Protein AF-A0A258C125-F1 (afdb_monomer)

Nearest PDB structures (foldseek):
  3zge-assembly1_A  TM=6.132E-01  e=1.680E-04  Flaveria trinervia
  6u2t-assembly1_D  TM=5.609E-01  e=2.858E-04  Zea mays
  6u2t-assembly1_B  TM=5.717E-01  e=9.878E-04  Zea mays
  4bxh-assembly1_B  TM=5.288E-01  e=7.245E-04  Flaveria trinervia
  4m9a-assembly1_D  TM=4.205E-01  e=7.940E+00  Burkholderia thailandensis E264

Foldseek 3Di:
DPLPQQQLALVSLVVQLVVQVVCCVVPVVGDSVVVSVVSVVVCVVVVVDDPVSNVVSVLNVQLVVLLVLLVVVCVVQQNLDVCRNCVVVLVVLLVQCVVDDVSSQVVFQDADAADEDEFDPDPPFAPQLVVLSPVCSNDNDDVSSVSNSVRSVVRPDDCVVPDALVVSLVVVLVVLVVVLVVLLVSLLSNLVSCCVRPVPCSLVHQGQGHAYEYCRLFAPVVDPRNDPLSSLLSFLLQLLVVLVVLLVLLVVLCVVPVVLCLCVVVNVLSNLLSVLSNVLSVLSVDPVLPVVSVVVSQCSLPDDDSNDDDWLVVVLVSLVVSLVVCVPPSVSSSSSSSSNSSCVRAPSGSHHYDHHADPQLVVQVLCVVVVHDNPDSDQDPVSVVVVVVCVVPPDDDDDGSVNLSPDPRPSVSD

Solvent-accessible surface area (backbone atoms only — not comparable to full-atom values): 22925 Å² total; per-residue (Å²): 128,86,80,73,79,76,60,64,40,66,66,52,50,51,52,51,36,50,57,39,48,60,41,30,81,80,38,77,84,55,48,26,66,58,55,47,53,54,50,52,51,53,31,40,77,71,65,78,40,56,72,69,45,50,52,50,27,50,52,53,51,50,53,50,52,49,51,50,50,14,50,52,53,13,58,76,50,52,54,56,32,67,74,59,60,45,44,64,56,51,53,51,50,49,63,38,46,76,65,35,68,68,55,34,46,58,60,38,48,42,77,84,53,63,50,74,48,67,66,78,94,70,84,84,63,42,72,62,39,51,51,25,33,54,46,27,21,58,52,66,52,71,68,27,52,53,42,37,56,55,22,54,72,51,55,81,50,79,60,85,80,61,87,40,72,67,54,47,38,54,55,49,53,56,52,36,51,54,50,52,52,50,52,50,53,51,42,47,51,52,51,53,48,31,42,74,78,33,73,91,53,42,86,74,65,67,52,39,53,65,38,50,29,34,30,59,70,36,50,50,55,94,45,83,86,70,46,66,51,53,35,50,18,49,52,28,42,32,21,18,52,32,29,47,50,52,28,52,52,52,48,52,48,38,73,77,38,73,82,56,60,76,48,51,65,57,40,56,46,26,48,40,24,18,53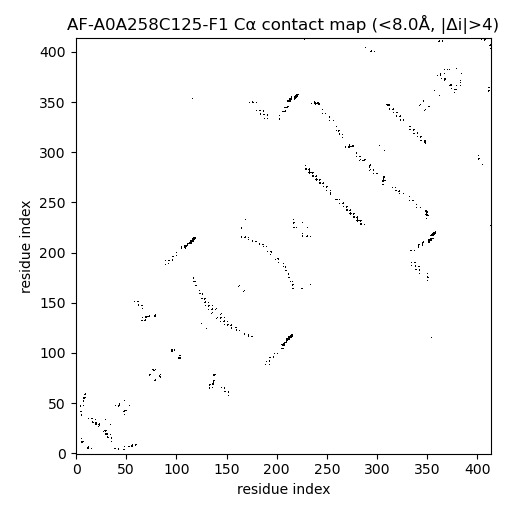,46,30,40,54,46,16,54,47,42,68,48,70,60,85,42,66,69,50,36,52,53,37,54,51,61,68,68,47,84,55,87,31,64,76,91,59,51,63,62,58,45,52,52,44,54,53,45,46,69,71,34,72,93,37,64,70,59,37,50,56,44,52,40,50,43,37,47,44,74,51,38,48,64,24,63,40,43,83,47,76,39,72,48,68,65,46,52,48,52,50,51,32,60,76,68,71,46,78,84,85,57,94,56,82,48,73,65,54,52,52,52,50,51,57,45,66,75,60,70,73,89,74,96,78,55,73,67,55,52,69,66,46,82,48,68,66,74,49,101

pLDDT: mean 90.49, std 9.58, range [39.28, 98.81]

Radius of gyration: 29.05 Å; Cα contacts (8 Å, |Δi|>4): 442; chains: 1; bounding box: 66×51×88 Å

Secondary structure (DSSP, 8-state):
-------SSHHHHHHHHHHHHHGGGT-TT--HHHHHHHHHHHHHHHTSS-HHHHHHHHHHHHHHHHHHHHHHHHHHTTTT-HHHHHHHHHHHHHHHHTT-HHHHHHHHHS---EEEE---S---S-HHHHHHHHHHHHS-SHHHHHHHHHHHHHHTSSGGG---HHHHHHHHHHHHHHHHHHHHHHHHHHHHHHHHH-TTTGGG----PPEEEE-TTTB-TT-SS--HHHHHHHHHHHHHHHHHHHHHHHHHHHHH-TT-GGGHHHHHHHHHHHHHHHHHHHHHHS-TTSHHHHHHHHHHHH--STT----THHHHHHHHHHHHH-TT-HHHHHHHHHHHHHHHHHTTSSSEE--B--HHHHHHHHHHHTT--TT-SS--HHHHHHHHHHHHSPPP----HHHHHH---HHHH-

Mean predicted aligned error: 7.2 Å

Sequence (414 aa):
MKTTRIEPTLAAAGDYLRQQAARIAEDPMTNSVFAFAQTLFQDIERGDTQLDEIASLIDEAHLLLVSQRAGRLREQHGGARPDKAWAHVKTTLETLAEKGFETFRTSLEQARGGVVFTANPTFSLSPELRAAIAGAAVSPGKPARQALEKALQADARGWNRAITLASEHGEVQVALLNAAAAQQQFASLVFEVAQAHFPDDWRQLRPALPTIASWVGYDLDGRTDIHWSHSIAFRLTEKAEQLRRYHARVQAILEHHPAAKGLVPLLERLDLAAGETALQAAMFTGDLQNPEHLVAAANRLTAEGPGRLVDAAEIVSALDSALAEAEGEESLARDLLILRSQVESQQLGTGRIHLRVNAAQIATVISRELNLDADERSLGRMALAELSRRAAAPKPVDVNFADLFLEQSTARRR

Structure (mmCIF, N/CA/C/O backbone):
data_AF-A0A258C125-F1
#
_entry.id   AF-A0A258C125-F1
#
loop_
_atom_site.group_PDB
_atom_site.id
_atom_site.type_symbol
_atom_site.label_atom_id
_atom_site.label_alt_id
_atom_site.label_comp_id
_atom_site.label_asym_id
_atom_site.label_entity_id
_atom_site.label_seq_id
_atom_site.pdbx_PDB_ins_code
_atom_site.Cartn_x
_atom_site.Cartn_y
_atom_site.Cartn_z
_atom_site.occupancy
_atom_site.B_iso_or_equiv
_atom_site.auth_seq_id
_atom_site.auth_comp_id
_atom_site.auth_asym_id
_atom_site.auth_atom_id
_atom_site.pdbx_PDB_model_num
ATOM 1 N N . MET A 1 1 ? 4.945 -19.678 -60.966 1.00 39.75 1 MET A N 1
ATOM 2 C CA . MET A 1 1 ? 3.850 -19.147 -60.125 1.00 39.75 1 MET A CA 1
ATOM 3 C C . MET A 1 1 ? 4.116 -17.672 -59.919 1.00 39.75 1 MET A C 1
ATOM 5 O O . MET A 1 1 ? 5.211 -17.351 -59.480 1.00 39.75 1 MET A O 1
ATOM 9 N N . LYS A 1 2 ? 3.184 -16.783 -60.281 1.00 39.28 2 LYS A N 1
ATOM 10 C CA . LYS A 1 2 ? 3.246 -15.396 -59.807 1.00 39.28 2 LYS A CA 1
ATOM 11 C C . LYS A 1 2 ? 3.087 -15.464 -58.290 1.00 39.28 2 LYS A C 1
ATOM 13 O O . LYS A 1 2 ? 2.040 -15.902 -57.826 1.00 39.28 2 LYS A O 1
ATOM 18 N N . THR A 1 3 ? 4.138 -15.156 -57.543 1.00 52.94 3 THR A N 1
ATOM 19 C CA . THR A 1 3 ? 4.041 -14.927 -56.101 1.00 52.94 3 THR A CA 1
ATOM 20 C C . THR A 1 3 ? 3.126 -13.727 -55.929 1.00 52.94 3 THR A C 1
ATOM 22 O O . THR A 1 3 ? 3.461 -12.624 -56.351 1.00 52.94 3 THR A O 1
ATOM 25 N N . THR A 1 4 ? 1.911 -13.973 -55.451 1.00 66.38 4 THR A N 1
ATOM 26 C CA . THR A 1 4 ? 0.957 -12.917 -55.136 1.00 66.38 4 THR A CA 1
ATOM 27 C C . THR A 1 4 ? 1.534 -12.144 -53.960 1.00 66.38 4 THR A C 1
ATOM 29 O O . THR A 1 4 ? 1.717 -12.737 -52.898 1.00 66.38 4 THR A O 1
ATOM 32 N N . ARG A 1 5 ? 1.853 -10.862 -54.175 1.00 80.25 5 ARG A N 1
ATOM 33 C CA . ARG A 1 5 ? 2.221 -9.911 -53.119 1.00 80.25 5 ARG A CA 1
ATOM 34 C C . ARG A 1 5 ? 1.278 -10.097 -51.936 1.00 80.25 5 ARG A C 1
ATOM 36 O O . ARG A 1 5 ? 0.058 -10.090 -52.136 1.00 80.25 5 ARG A O 1
ATOM 43 N N . ILE A 1 6 ? 1.819 -10.261 -50.734 1.00 78.06 6 ILE A N 1
ATOM 44 C CA . ILE A 1 6 ? 0.973 -10.261 -49.542 1.00 78.06 6 ILE A CA 1
ATOM 45 C C . ILE A 1 6 ? 0.732 -8.808 -49.161 1.00 78.06 6 ILE A C 1
ATOM 47 O O . ILE A 1 6 ? 1.678 -8.079 -48.872 1.00 78.06 6 ILE A O 1
ATOM 51 N N . GLU A 1 7 ? -0.529 -8.376 -49.159 1.00 83.00 7 GLU A N 1
ATOM 52 C CA . GLU A 1 7 ? -0.858 -7.081 -48.572 1.00 83.00 7 GLU A CA 1
ATOM 53 C C . GLU A 1 7 ? -0.445 -7.098 -47.091 1.00 83.00 7 GLU A C 1
ATOM 55 O O . GLU A 1 7 ? -0.858 -8.002 -46.360 1.00 83.00 7 GLU A O 1
ATOM 60 N N . PRO A 1 8 ? 0.367 -6.138 -46.624 1.00 81.38 8 PRO A N 1
ATOM 61 C CA . PRO A 1 8 ? 0.872 -6.096 -45.254 1.00 81.38 8 PRO A CA 1
ATOM 62 C C . PRO A 1 8 ? -0.209 -5.579 -44.292 1.00 81.38 8 PRO A C 1
ATOM 64 O O . PRO A 1 8 ? -0.033 -4.597 -43.583 1.00 81.38 8 PRO A O 1
ATOM 67 N N . THR A 1 9 ? -1.360 -6.249 -44.282 1.00 86.88 9 THR A N 1
ATOM 68 C CA . THR A 1 9 ? -2.474 -6.015 -43.360 1.00 86.88 9 THR A CA 1
ATOM 69 C C . THR A 1 9 ? -2.656 -7.231 -42.466 1.00 86.88 9 THR A C 1
ATOM 71 O O . THR A 1 9 ? -2.342 -8.366 -42.845 1.00 86.88 9 THR A O 1
ATOM 74 N N . LEU A 1 10 ? -3.195 -7.020 -41.265 1.00 88.06 10 LEU A N 1
ATOM 75 C CA . LEU A 1 10 ? -3.378 -8.116 -40.316 1.00 88.06 10 LEU A CA 1
ATOM 76 C C . LEU A 1 10 ? -4.302 -9.225 -40.857 1.00 88.06 10 LEU A C 1
ATOM 78 O O . LEU A 1 10 ? -4.088 -10.409 -40.588 1.00 88.06 10 LEU A O 1
ATOM 82 N N . ALA A 1 11 ? -5.321 -8.847 -41.633 1.00 88.69 11 ALA A N 1
ATOM 83 C CA . ALA A 1 11 ? -6.255 -9.788 -42.245 1.00 88.69 11 ALA A CA 1
ATOM 84 C C . ALA A 1 11 ? -5.554 -10.691 -43.273 1.00 88.69 11 ALA A C 1
ATOM 86 O O . ALA A 1 11 ? -5.613 -11.915 -43.144 1.00 88.69 11 ALA A O 1
ATOM 87 N N . ALA A 1 12 ? -4.826 -10.097 -44.224 1.00 89.25 12 ALA A N 1
ATOM 88 C CA . ALA A 1 12 ? -4.109 -10.834 -45.263 1.00 89.25 12 ALA A CA 1
ATOM 89 C C . ALA A 1 12 ? -2.984 -11.708 -44.683 1.00 89.25 12 ALA A C 1
ATOM 91 O O . ALA A 1 12 ? -2.842 -12.870 -45.069 1.00 89.25 12 ALA A O 1
ATOM 92 N N . ALA A 1 13 ? -2.241 -11.198 -43.693 1.00 89.75 13 ALA A N 1
ATOM 93 C CA . ALA A 1 13 ? -1.253 -11.984 -42.959 1.00 89.75 13 ALA A CA 1
ATOM 94 C C . ALA A 1 13 ? -1.902 -13.192 -42.259 1.00 89.75 13 ALA A C 1
ATOM 96 O O . ALA A 1 13 ? -1.406 -14.315 -42.352 1.00 89.75 13 ALA A O 1
ATOM 97 N N . GLY A 1 14 ? -3.045 -12.988 -41.596 1.00 90.56 14 GLY A N 1
ATOM 98 C CA . GLY A 1 14 ? -3.794 -14.055 -40.934 1.00 90.56 14 GLY A CA 1
ATOM 99 C C . GLY A 1 14 ? -4.305 -15.131 -41.896 1.00 90.56 14 GLY A C 1
ATOM 100 O O . GLY A 1 14 ? -4.201 -16.321 -41.592 1.00 90.56 14 GLY A O 1
ATOM 101 N N . ASP A 1 15 ? -4.827 -14.734 -43.056 1.00 92.56 15 ASP A N 1
ATOM 102 C CA . ASP A 1 15 ? -5.290 -15.665 -44.090 1.00 92.56 15 ASP A CA 1
ATOM 103 C C . ASP A 1 15 ? -4.138 -16.470 -44.688 1.00 92.56 15 ASP A C 1
ATOM 105 O O . ASP A 1 15 ? -4.235 -17.696 -44.786 1.00 92.56 15 ASP A O 1
ATOM 109 N N . TYR A 1 16 ? -3.016 -15.815 -44.991 1.00 92.00 16 TYR A N 1
ATOM 110 C CA . TYR A 1 16 ? -1.819 -16.489 -45.484 1.00 92.00 16 TYR A CA 1
ATOM 111 C C . TYR A 1 16 ? -1.281 -17.505 -44.468 1.00 92.00 16 TYR A C 1
ATOM 113 O O . TYR A 1 16 ? -1.019 -18.660 -44.813 1.00 92.00 16 TYR A O 1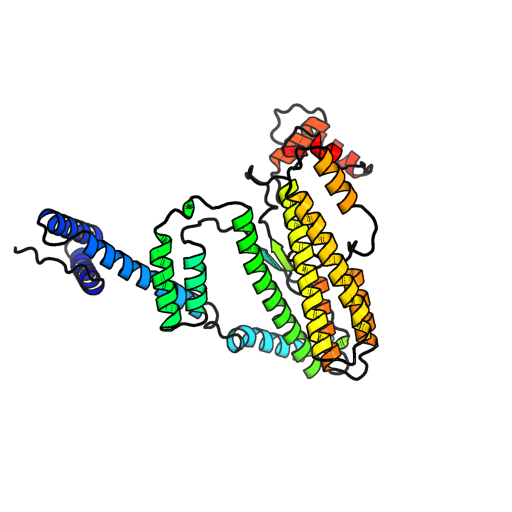
ATOM 121 N N . LEU A 1 17 ? -1.166 -17.111 -43.194 1.00 93.00 17 LEU A N 1
ATOM 122 C CA . LEU A 1 17 ? -0.710 -18.000 -42.124 1.00 93.00 17 LEU A CA 1
ATOM 123 C C . LEU A 1 17 ? -1.623 -19.222 -41.976 1.00 93.00 17 LEU A C 1
ATOM 125 O O . LEU A 1 17 ? -1.118 -20.337 -41.843 1.00 93.00 17 LEU A O 1
ATOM 129 N N . ARG A 1 18 ? -2.951 -19.042 -42.039 1.00 94.56 18 ARG A N 1
ATOM 130 C CA . ARG A 1 18 ? -3.924 -20.150 -42.010 1.00 94.56 18 ARG A CA 1
ATOM 131 C C . ARG A 1 18 ? -3.793 -21.062 -43.226 1.00 94.56 18 ARG A C 1
ATOM 133 O O . ARG A 1 18 ? -3.810 -22.280 -43.067 1.00 94.56 18 ARG A O 1
ATOM 140 N N . GLN A 1 19 ? -3.622 -20.493 -44.418 1.00 93.19 19 GLN A N 1
ATOM 141 C CA . GLN A 1 19 ? -3.440 -21.260 -45.647 1.00 93.19 19 GLN A CA 1
ATOM 142 C C . GLN A 1 19 ? -2.172 -22.120 -45.590 1.00 93.19 19 GLN A C 1
ATOM 144 O O . GLN A 1 19 ? -2.226 -23.307 -45.903 1.00 93.19 19 GLN A O 1
ATOM 149 N N . GLN A 1 20 ? -1.040 -21.559 -45.152 1.00 92.88 20 GLN A N 1
ATOM 150 C CA . GLN A 1 20 ? 0.195 -22.333 -44.999 1.00 92.88 20 GLN A CA 1
ATOM 151 C C . GLN A 1 20 ? 0.094 -23.345 -43.852 1.00 92.88 20 GLN A C 1
ATOM 153 O O . GLN A 1 20 ? 0.596 -24.455 -43.980 1.00 92.88 20 GLN A O 1
ATOM 158 N N . ALA A 1 21 ? -0.594 -23.016 -42.755 1.00 92.50 21 ALA A N 1
ATOM 159 C CA . ALA A 1 21 ? -0.809 -23.960 -41.660 1.00 92.50 21 ALA A CA 1
ATOM 160 C C . ALA A 1 21 ? -1.650 -25.174 -42.092 1.00 92.50 21 ALA A C 1
ATOM 162 O O . ALA A 1 21 ? -1.368 -26.288 -41.661 1.00 92.50 21 ALA A O 1
ATOM 163 N N . ALA A 1 22 ? -2.631 -25.000 -42.985 1.00 93.69 22 ALA A N 1
ATOM 164 C CA . ALA A 1 22 ? -3.408 -26.117 -43.528 1.00 93.69 22 ALA A CA 1
ATOM 165 C C . ALA A 1 22 ? -2.532 -27.126 -44.297 1.00 93.69 22 ALA A C 1
ATOM 167 O O . ALA A 1 22 ? -2.809 -28.324 -44.276 1.00 93.69 22 ALA A O 1
ATOM 168 N N . ARG A 1 23 ? -1.431 -26.664 -44.905 1.00 92.00 23 ARG A N 1
ATOM 169 C CA . ARG A 1 23 ? -0.473 -27.521 -45.620 1.00 92.00 23 ARG A CA 1
ATOM 170 C C . ARG A 1 23 ? 0.368 -28.401 -44.700 1.00 92.00 23 ARG A C 1
ATOM 172 O O . ARG A 1 23 ? 0.960 -29.346 -45.198 1.00 92.00 23 ARG A O 1
ATOM 179 N N . ILE A 1 24 ? 0.370 -28.172 -43.381 1.00 90.94 24 ILE A N 1
ATOM 180 C CA . ILE A 1 24 ? 1.021 -29.073 -42.408 1.00 90.94 24 ILE A CA 1
ATOM 181 C C . ILE A 1 24 ? 0.450 -30.498 -42.510 1.00 90.94 24 ILE A C 1
ATOM 183 O O . ILE A 1 24 ? 1.162 -31.470 -42.271 1.00 90.94 24 ILE A O 1
ATOM 187 N N . ALA A 1 25 ? -0.822 -30.633 -42.904 1.00 90.38 25 ALA A N 1
ATOM 188 C CA . ALA A 1 25 ? -1.454 -31.931 -43.132 1.00 90.38 25 ALA A CA 1
ATOM 189 C C . ALA A 1 25 ? -0.870 -32.694 -44.339 1.00 90.38 25 ALA A C 1
ATOM 191 O O . ALA A 1 25 ? -0.941 -33.920 -44.372 1.00 90.38 25 ALA A O 1
ATOM 192 N N . GLU A 1 26 ? -0.304 -31.983 -45.316 1.00 92.62 26 GLU A N 1
ATOM 193 C CA . GLU A 1 26 ? 0.310 -32.549 -46.525 1.00 92.62 26 GLU A CA 1
ATOM 194 C C . GLU A 1 26 ? 1.836 -32.659 -46.380 1.00 92.62 26 GLU A C 1
ATOM 196 O O . GLU A 1 26 ? 2.432 -33.658 -46.778 1.00 92.62 26 GLU A O 1
ATOM 201 N N . ASP A 1 27 ? 2.460 -31.646 -45.778 1.00 90.88 27 ASP A N 1
ATOM 202 C CA . ASP A 1 27 ? 3.887 -31.563 -45.483 1.00 90.88 27 ASP A CA 1
ATOM 203 C C . ASP A 1 27 ? 4.095 -31.145 -44.014 1.00 90.88 27 ASP A C 1
ATOM 205 O O . ASP A 1 27 ? 4.059 -29.946 -43.701 1.00 90.88 27 ASP A O 1
ATOM 209 N N . PRO A 1 28 ? 4.359 -32.111 -43.109 1.00 90.50 28 PRO A N 1
ATOM 210 C CA . PRO A 1 28 ? 4.574 -31.853 -41.685 1.00 90.50 28 PRO A CA 1
ATOM 211 C C . PRO A 1 28 ? 5.753 -30.926 -41.367 1.00 90.50 28 PRO A C 1
ATOM 213 O O . PRO A 1 28 ? 5.834 -30.426 -40.246 1.00 90.50 28 PRO A O 1
ATOM 216 N N . MET A 1 29 ? 6.676 -30.701 -42.311 1.00 90.88 29 MET A N 1
ATOM 217 C CA . MET A 1 29 ? 7.797 -29.770 -42.136 1.00 90.88 29 MET A CA 1
ATOM 218 C C . MET A 1 29 ? 7.408 -28.318 -42.447 1.00 90.88 29 MET A C 1
ATOM 220 O O . MET A 1 29 ? 8.222 -27.408 -42.267 1.00 90.88 29 MET A O 1
ATOM 224 N N . THR A 1 30 ? 6.170 -28.072 -42.889 1.00 90.00 30 THR A N 1
ATOM 225 C CA . THR A 1 30 ? 5.680 -26.722 -43.168 1.00 90.00 30 THR A CA 1
ATOM 226 C C . THR A 1 30 ? 5.684 -25.872 -41.900 1.00 90.00 30 THR A C 1
ATOM 228 O O . THR A 1 30 ? 5.004 -26.164 -40.919 1.00 90.00 30 THR A O 1
ATOM 231 N N . ASN A 1 31 ? 6.394 -24.747 -41.953 1.00 93.38 31 ASN A N 1
ATOM 232 C CA . ASN A 1 31 ? 6.323 -23.702 -40.942 1.00 93.38 31 ASN A CA 1
ATOM 233 C C . ASN A 1 31 ? 5.660 -22.464 -41.558 1.00 93.38 31 ASN A C 1
ATOM 235 O O . ASN A 1 31 ? 6.267 -21.760 -42.365 1.00 93.38 31 ASN A O 1
ATOM 239 N N . SER A 1 32 ? 4.406 -22.204 -41.181 1.00 92.19 32 SER A N 1
ATOM 240 C CA . SER A 1 32 ? 3.609 -21.101 -41.735 1.00 92.19 32 SER A CA 1
ATOM 241 C C . SER A 1 32 ? 4.222 -19.727 -41.466 1.00 92.19 32 SER A C 1
ATOM 243 O O . SER A 1 32 ? 4.180 -18.861 -42.337 1.00 92.19 32 SER A O 1
ATOM 245 N N . VAL A 1 33 ? 4.850 -19.540 -40.302 1.00 92.12 33 VAL A N 1
ATOM 246 C CA . VAL A 1 33 ? 5.536 -18.293 -39.936 1.00 92.12 33 VAL A CA 1
ATOM 247 C C . VAL A 1 33 ? 6.783 -18.096 -40.792 1.00 92.12 33 VAL A C 1
ATOM 249 O O . VAL A 1 33 ? 7.002 -17.005 -41.311 1.00 92.12 33 VAL A O 1
ATOM 252 N N . PHE A 1 34 ? 7.573 -19.154 -40.995 1.00 92.00 34 PHE A N 1
ATOM 253 C CA . PHE A 1 34 ? 8.750 -19.096 -41.862 1.00 92.00 34 PHE A CA 1
ATOM 254 C C . PHE A 1 34 ? 8.365 -18.825 -43.321 1.00 92.00 34 PHE A C 1
ATOM 256 O O . PHE A 1 34 ? 8.964 -17.966 -43.961 1.00 92.00 34 PHE A O 1
ATOM 263 N N . ALA A 1 35 ? 7.320 -19.490 -43.823 1.00 90.88 35 ALA A N 1
ATOM 264 C CA . ALA A 1 35 ? 6.794 -19.252 -45.164 1.00 90.88 35 ALA A CA 1
ATOM 265 C C . ALA A 1 35 ? 6.311 -17.804 -45.345 1.00 90.88 35 ALA A C 1
ATOM 267 O O . ALA A 1 35 ? 6.529 -17.212 -46.397 1.00 90.88 35 ALA A O 1
ATOM 268 N N . PHE A 1 36 ? 5.682 -17.220 -44.322 1.00 90.81 36 PHE A N 1
ATOM 269 C CA . PHE A 1 36 ? 5.258 -15.821 -44.342 1.00 90.81 36 PHE A CA 1
ATOM 270 C C . PHE A 1 36 ? 6.454 -14.865 -44.344 1.00 90.81 36 PHE A C 1
ATOM 272 O O . PHE A 1 36 ? 6.520 -13.968 -45.181 1.00 90.81 36 PHE A O 1
ATOM 279 N N . ALA A 1 37 ? 7.437 -15.101 -43.471 1.00 90.81 37 ALA A N 1
ATOM 280 C CA . ALA A 1 37 ? 8.658 -14.304 -43.407 1.00 90.81 37 ALA A CA 1
ATOM 281 C C . ALA A 1 37 ? 9.447 -14.345 -44.726 1.00 90.81 37 ALA A C 1
ATOM 283 O O . ALA A 1 37 ? 9.911 -13.309 -45.195 1.00 90.81 37 ALA A O 1
ATOM 284 N N . GLN A 1 38 ? 9.560 -15.520 -45.354 1.00 91.31 38 GLN A N 1
ATOM 285 C CA . GLN A 1 38 ? 10.243 -15.677 -46.636 1.00 91.31 38 GLN A CA 1
ATOM 286 C C . GLN A 1 38 ? 9.531 -14.914 -47.759 1.00 91.31 38 GLN A C 1
ATOM 288 O O . GLN A 1 38 ? 10.196 -14.277 -48.575 1.00 91.31 38 GLN A O 1
ATOM 293 N N . THR A 1 39 ? 8.196 -14.955 -47.805 1.00 90.56 39 THR A N 1
ATOM 294 C CA . THR A 1 39 ? 7.430 -14.200 -48.805 1.00 90.56 39 THR A CA 1
ATOM 295 C C . THR A 1 39 ? 7.559 -12.698 -48.592 1.00 90.56 39 THR A C 1
ATOM 297 O O . THR A 1 39 ? 7.876 -11.994 -49.544 1.00 90.56 39 THR A O 1
ATOM 300 N N . LEU A 1 40 ? 7.425 -12.213 -47.352 1.00 89.81 40 LEU A N 1
ATOM 301 C CA . LEU A 1 40 ? 7.649 -10.799 -47.044 1.00 89.81 40 LEU A CA 1
ATOM 302 C C . LEU A 1 40 ? 9.059 -10.349 -47.436 1.00 89.81 40 LEU A C 1
ATOM 304 O O . LEU A 1 40 ? 9.214 -9.293 -48.036 1.00 89.81 40 LEU A O 1
ATOM 308 N N . PHE A 1 41 ? 10.085 -11.152 -47.147 1.00 90.31 41 PHE A N 1
ATOM 309 C CA . PHE A 1 41 ? 11.466 -10.824 -47.502 1.00 90.31 41 PHE A CA 1
ATOM 310 C C . PHE A 1 41 ? 11.654 -10.686 -49.019 1.00 90.31 41 PHE A C 1
ATOM 312 O O . PHE A 1 41 ? 12.252 -9.719 -49.481 1.00 90.31 41 PHE A O 1
ATOM 319 N N . GLN A 1 42 ? 11.083 -11.605 -49.802 1.00 91.62 42 GLN A N 1
ATOM 320 C CA . GLN A 1 42 ? 11.118 -11.525 -51.265 1.00 91.62 42 GLN A CA 1
ATOM 321 C C . GLN A 1 42 ? 10.359 -10.308 -51.806 1.00 91.62 42 GLN A C 1
ATOM 323 O O . GLN A 1 42 ? 10.816 -9.693 -52.769 1.00 91.62 42 GLN A O 1
ATOM 328 N N . ASP A 1 43 ? 9.216 -9.964 -51.210 1.00 90.75 43 ASP A N 1
ATOM 329 C CA . ASP A 1 43 ? 8.428 -8.794 -51.609 1.00 90.75 43 ASP A CA 1
ATOM 330 C C . ASP A 1 43 ? 9.191 -7.487 -51.306 1.00 90.75 43 ASP A C 1
ATOM 332 O O . ASP A 1 43 ? 9.163 -6.558 -52.114 1.00 90.75 43 ASP A O 1
ATOM 336 N N . ILE A 1 44 ? 9.952 -7.432 -50.202 1.00 91.56 44 ILE A N 1
ATOM 337 C CA . ILE A 1 44 ? 10.858 -6.311 -49.887 1.00 91.56 44 ILE A CA 1
ATOM 338 C C . ILE A 1 44 ? 12.000 -6.223 -50.907 1.00 91.56 44 ILE A C 1
ATOM 340 O O . ILE A 1 44 ? 12.256 -5.148 -51.442 1.00 91.56 44 ILE A O 1
ATOM 344 N N . GLU A 1 45 ? 12.681 -7.335 -51.209 1.00 92.44 45 GLU A N 1
ATOM 345 C CA . GLU A 1 45 ? 13.799 -7.355 -52.170 1.00 92.44 45 GLU A CA 1
ATOM 346 C C . GLU A 1 45 ? 13.380 -6.904 -53.576 1.00 92.44 45 GLU A C 1
ATOM 348 O O . GLU A 1 45 ? 14.162 -6.281 -54.295 1.00 92.44 45 GLU A O 1
ATOM 353 N N . ARG A 1 46 ? 12.138 -7.206 -53.970 1.00 91.75 46 ARG A N 1
ATOM 354 C CA . ARG A 1 46 ? 11.560 -6.791 -55.256 1.00 91.75 46 ARG A CA 1
ATOM 355 C C . ARG A 1 46 ? 11.049 -5.350 -55.258 1.00 91.75 46 ARG A C 1
ATOM 357 O O . ARG A 1 46 ? 10.776 -4.820 -56.331 1.00 91.75 46 ARG A O 1
ATOM 364 N N . GLY A 1 47 ? 10.936 -4.716 -54.089 1.00 89.06 47 GLY A N 1
ATOM 365 C CA . GLY A 1 47 ? 10.339 -3.390 -53.926 1.00 89.06 47 GLY A CA 1
ATOM 366 C C . GLY A 1 47 ? 8.807 -3.380 -53.972 1.00 89.06 47 GLY A C 1
ATOM 367 O O . GLY A 1 47 ? 8.215 -2.302 -54.020 1.00 89.06 47 GLY A O 1
ATOM 368 N N . ASP A 1 48 ? 8.171 -4.554 -53.937 1.00 90.50 48 ASP A N 1
ATOM 369 C CA . ASP A 1 48 ? 6.714 -4.712 -53.925 1.00 90.50 48 ASP A CA 1
ATOM 370 C C . ASP A 1 48 ? 6.117 -4.332 -52.556 1.00 90.50 48 ASP A C 1
ATOM 372 O O . ASP A 1 48 ? 4.963 -3.912 -52.486 1.00 90.50 48 ASP A O 1
ATOM 376 N N . THR A 1 49 ? 6.895 -4.443 -51.473 1.00 89.81 49 THR A N 1
ATOM 377 C CA . THR A 1 49 ? 6.494 -4.052 -50.112 1.00 89.81 49 THR A CA 1
ATOM 378 C C . THR A 1 49 ? 7.561 -3.170 -49.467 1.00 89.81 49 THR A C 1
ATOM 380 O O . THR A 1 49 ? 8.739 -3.521 -49.440 1.00 89.81 49 THR A O 1
ATOM 383 N N . GLN A 1 50 ? 7.151 -2.024 -48.927 1.00 90.75 50 GLN A N 1
ATOM 384 C CA . GLN A 1 50 ? 8.034 -1.073 -48.248 1.00 90.75 50 GLN A CA 1
ATOM 385 C C . GLN A 1 50 ? 8.125 -1.359 -46.742 1.00 90.75 50 GLN A C 1
ATOM 387 O O . GLN A 1 50 ? 7.202 -1.901 -46.131 1.00 90.75 50 GLN A O 1
ATOM 392 N N . LEU A 1 51 ? 9.228 -0.943 -46.110 1.00 89.88 51 LEU A N 1
ATOM 393 C CA . LEU A 1 51 ? 9.430 -1.124 -44.665 1.00 89.88 51 LEU A CA 1
ATOM 394 C C . LEU A 1 51 ? 8.354 -0.422 -43.818 1.00 89.88 51 LEU A C 1
ATOM 396 O O . LEU A 1 51 ? 7.943 -0.969 -42.798 1.00 89.88 51 LEU A O 1
ATOM 400 N N . ASP A 1 52 ? 7.852 0.733 -44.260 1.00 89.50 52 ASP A N 1
ATOM 401 C CA . ASP A 1 52 ? 6.783 1.470 -43.567 1.00 89.50 52 ASP A CA 1
ATOM 402 C C . ASP A 1 52 ? 5.456 0.694 -43.545 1.00 89.50 52 ASP A C 1
ATOM 404 O O . ASP A 1 52 ? 4.686 0.772 -42.583 1.00 89.50 52 ASP A O 1
ATOM 408 N N . GLU A 1 53 ? 5.193 -0.106 -44.581 1.00 89.56 53 GLU A N 1
ATOM 409 C CA . GLU A 1 53 ? 4.008 -0.960 -44.622 1.00 89.56 53 GLU A CA 1
ATOM 410 C C . GLU A 1 53 ? 4.133 -2.123 -43.619 1.00 89.56 53 GLU A C 1
ATOM 412 O O . GLU A 1 53 ? 3.166 -2.484 -42.950 1.00 89.56 53 GLU A O 1
ATOM 417 N N . ILE A 1 54 ? 5.342 -2.665 -43.438 1.00 88.81 54 ILE A N 1
ATOM 418 C CA . ILE A 1 54 ? 5.620 -3.691 -42.419 1.00 88.81 54 ILE A CA 1
ATOM 419 C C . ILE A 1 54 ? 5.531 -3.100 -41.012 1.00 88.81 54 ILE A C 1
ATOM 421 O O . ILE A 1 54 ? 4.975 -3.737 -40.118 1.00 88.81 54 ILE A O 1
ATOM 425 N N . ALA A 1 55 ? 6.044 -1.886 -40.805 1.00 87.25 55 ALA A N 1
ATOM 426 C CA . ALA A 1 55 ? 5.900 -1.179 -39.535 1.00 87.25 55 ALA A CA 1
ATOM 427 C C . ALA A 1 55 ? 4.417 -0.985 -39.177 1.00 87.25 55 ALA A C 1
ATOM 429 O O . ALA A 1 55 ? 4.014 -1.278 -38.053 1.00 87.25 55 ALA A O 1
ATOM 430 N N . SER A 1 56 ? 3.590 -0.615 -40.159 1.00 87.94 56 SER A N 1
ATOM 431 C CA . SER A 1 56 ? 2.137 -0.486 -39.986 1.00 87.94 56 SER A CA 1
ATOM 432 C C . SER A 1 56 ? 1.476 -1.818 -39.602 1.00 87.94 56 SER A C 1
ATOM 434 O O . SER A 1 56 ? 0.677 -1.860 -38.666 1.00 87.94 56 SER A O 1
ATOM 436 N N . LEU A 1 57 ? 1.857 -2.929 -40.249 1.00 89.12 57 LEU A N 1
ATOM 437 C CA . LEU A 1 57 ? 1.389 -4.273 -39.881 1.00 89.12 57 LEU A CA 1
ATOM 438 C C . LEU A 1 57 ? 1.758 -4.644 -38.437 1.00 89.12 57 LEU A C 1
ATOM 440 O O . LEU A 1 57 ? 0.946 -5.224 -37.709 1.00 89.12 57 LEU A O 1
ATOM 444 N N . ILE A 1 58 ? 2.989 -4.335 -38.021 1.00 88.25 58 ILE A N 1
ATOM 445 C CA . ILE A 1 58 ? 3.470 -4.586 -36.658 1.00 88.25 58 ILE A CA 1
ATOM 446 C C . ILE A 1 58 ? 2.655 -3.770 -35.651 1.00 88.25 58 ILE A C 1
ATOM 448 O O . ILE A 1 58 ? 2.215 -4.328 -34.645 1.00 88.25 58 ILE A O 1
ATOM 452 N N . ASP A 1 59 ? 2.401 -2.492 -35.930 1.00 87.56 59 ASP A N 1
ATOM 453 C CA . ASP A 1 59 ? 1.603 -1.616 -35.069 1.00 87.56 59 ASP A CA 1
ATOM 454 C C . ASP A 1 59 ? 0.154 -2.112 -34.933 1.00 87.56 59 ASP A C 1
ATOM 456 O O . ASP A 1 59 ? -0.385 -2.167 -33.822 1.00 87.56 59 ASP A O 1
ATOM 460 N N . GLU A 1 60 ? -0.467 -2.554 -36.032 1.00 89.56 60 GLU A N 1
ATOM 461 C CA . GLU A 1 60 ? -1.799 -3.170 -36.016 1.00 89.56 60 GLU A CA 1
ATOM 462 C C . GLU A 1 60 ? -1.833 -4.450 -35.171 1.00 89.56 60 GLU A C 1
ATOM 464 O O . GLU A 1 60 ? -2.731 -4.632 -34.337 1.00 89.56 60 GLU A O 1
ATOM 469 N N . ALA A 1 61 ? -0.848 -5.335 -35.357 1.00 90.69 61 ALA A N 1
ATOM 470 C CA . ALA A 1 61 ? -0.725 -6.568 -34.588 1.00 90.69 61 ALA A CA 1
ATOM 471 C C . ALA A 1 61 ? -0.522 -6.280 -33.099 1.00 90.69 61 ALA A C 1
ATOM 473 O O . ALA A 1 61 ? -1.177 -6.890 -32.247 1.00 90.69 61 ALA A O 1
ATOM 474 N N . HIS A 1 62 ? 0.339 -5.317 -32.773 1.00 90.25 62 HIS A N 1
ATOM 475 C CA . HIS A 1 62 ? 0.615 -4.934 -31.398 1.00 90.25 62 HIS A CA 1
ATOM 476 C C . HIS A 1 62 ? -0.641 -4.353 -30.736 1.00 90.25 62 HIS A C 1
ATOM 478 O O . HIS A 1 62 ? -1.027 -4.812 -29.656 1.00 90.25 62 HIS A O 1
ATOM 484 N N . LEU A 1 63 ? -1.349 -3.440 -31.412 1.00 92.25 63 LEU A N 1
ATOM 485 C CA . LEU A 1 63 ? -2.609 -2.871 -30.933 1.00 92.25 63 LEU A CA 1
ATOM 486 C C . LEU A 1 63 ? -3.674 -3.941 -30.683 1.00 92.25 63 LEU A C 1
ATOM 488 O O . LEU A 1 63 ? -4.359 -3.901 -29.653 1.00 92.25 63 LEU A O 1
ATOM 492 N N . LEU A 1 64 ? -3.811 -4.912 -31.589 1.00 92.88 64 LEU A N 1
ATOM 493 C CA . LEU A 1 64 ? -4.726 -6.034 -31.403 1.00 92.88 64 LEU A CA 1
ATOM 494 C C . LEU A 1 64 ? -4.372 -6.828 -30.141 1.00 92.88 64 LEU A C 1
ATOM 496 O O . LEU A 1 64 ? -5.248 -7.084 -29.313 1.00 92.88 64 LEU A O 1
ATOM 500 N N . LEU A 1 65 ? -3.101 -7.196 -29.969 1.00 93.50 65 LEU A N 1
ATOM 501 C CA . LEU A 1 65 ? -2.648 -8.014 -28.844 1.00 93.50 65 LEU A CA 1
ATOM 502 C C . LEU A 1 65 ? -2.836 -7.310 -27.495 1.00 93.50 65 LEU A C 1
ATOM 504 O O . LEU A 1 65 ? -3.330 -7.936 -26.550 1.00 93.50 65 LEU A O 1
ATOM 508 N N . VAL A 1 66 ? -2.503 -6.018 -27.390 1.00 93.75 66 VAL A N 1
ATOM 509 C CA . VAL A 1 66 ? -2.717 -5.261 -26.141 1.00 93.75 66 VAL A CA 1
ATOM 510 C C . VAL A 1 66 ? -4.201 -5.037 -25.859 1.00 93.75 66 VAL A C 1
ATOM 512 O O . VAL A 1 66 ? -4.618 -5.139 -24.706 1.00 93.75 66 VAL A O 1
ATOM 515 N N . SER A 1 67 ? -5.022 -4.845 -26.897 1.00 95.31 67 SER A N 1
ATOM 516 C CA . SER A 1 67 ? -6.480 -4.741 -26.754 1.00 95.31 67 SER A CA 1
ATOM 517 C C . SER A 1 67 ? -7.089 -6.053 -26.255 1.00 95.31 67 SER A C 1
ATOM 519 O O . SER A 1 67 ? -7.889 -6.058 -25.321 1.00 95.31 67 SER A O 1
ATOM 521 N N . GLN A 1 68 ? -6.670 -7.190 -26.817 1.00 95.69 68 GLN A N 1
ATOM 522 C CA . GLN A 1 68 ? -7.100 -8.509 -26.350 1.00 95.69 68 GLN A CA 1
ATOM 523 C C . GLN A 1 68 ? -6.619 -8.792 -24.923 1.00 95.69 68 GLN A C 1
ATOM 525 O O . GLN A 1 68 ? -7.355 -9.377 -24.130 1.00 95.69 68 GLN A O 1
ATOM 530 N N . ARG A 1 69 ? -5.397 -8.372 -24.569 1.00 95.50 69 ARG A N 1
ATOM 531 C CA . ARG A 1 69 ? -4.883 -8.487 -23.199 1.00 95.50 69 ARG A CA 1
ATOM 532 C C . ARG A 1 69 ? -5.735 -7.685 -22.216 1.00 95.50 69 ARG A C 1
ATOM 534 O O . ARG A 1 69 ? -6.080 -8.226 -21.169 1.00 95.50 69 ARG A O 1
ATOM 541 N N . ALA A 1 70 ? -6.101 -6.450 -22.557 1.00 96.56 70 ALA A N 1
ATOM 542 C CA . ALA A 1 70 ? -7.011 -5.637 -21.751 1.00 96.56 70 ALA A CA 1
ATOM 543 C C . ALA A 1 70 ? -8.394 -6.301 -21.607 1.00 96.56 70 ALA A C 1
ATOM 545 O O . ALA A 1 70 ? -8.937 -6.347 -20.506 1.00 96.56 70 ALA A O 1
ATOM 546 N N . GLY A 1 71 ? -8.924 -6.887 -22.688 1.00 96.69 71 GLY A N 1
ATOM 547 C CA . GLY A 1 71 ? -10.170 -7.662 -22.668 1.00 96.69 71 GLY A CA 1
ATOM 548 C C . GLY A 1 71 ? -10.117 -8.864 -21.718 1.00 96.69 71 GLY A C 1
ATOM 549 O O . GLY A 1 71 ? -10.974 -8.993 -20.847 1.00 96.69 71 GLY A O 1
ATOM 550 N N . ARG A 1 72 ? -9.063 -9.687 -21.802 1.00 96.19 72 ARG A N 1
ATOM 551 C CA . ARG A 1 72 ? -8.862 -10.825 -20.885 1.00 96.19 72 ARG A CA 1
ATOM 552 C C . ARG A 1 72 ? -8.730 -10.380 -19.429 1.00 96.19 72 ARG A C 1
ATOM 554 O O . ARG A 1 72 ? -9.340 -10.983 -18.554 1.00 96.19 72 ARG A O 1
ATOM 561 N N . LEU A 1 73 ? -7.967 -9.315 -19.168 1.00 94.88 73 LEU A N 1
ATOM 562 C CA . LEU A 1 73 ? -7.814 -8.760 -17.819 1.00 94.88 73 LEU A CA 1
ATOM 563 C C . LEU A 1 73 ? -9.170 -8.307 -17.262 1.00 94.88 73 LEU A C 1
ATOM 565 O O . LEU A 1 73 ? -9.527 -8.609 -16.126 1.00 94.88 73 LEU A O 1
ATOM 569 N N . ARG A 1 74 ? -9.963 -7.626 -18.090 1.00 94.69 74 ARG A N 1
ATOM 570 C CA . ARG A 1 74 ? -11.315 -7.202 -17.742 1.00 94.69 74 ARG A CA 1
ATOM 571 C C . ARG A 1 74 ? -12.202 -8.390 -17.369 1.00 94.69 74 ARG A C 1
ATOM 573 O O . ARG A 1 74 ? -12.868 -8.337 -16.340 1.00 94.69 74 ARG A O 1
ATOM 580 N N . GLU A 1 75 ? -12.220 -9.442 -18.181 1.00 93.12 75 GLU A N 1
ATOM 581 C CA . GLU A 1 75 ? -13.005 -10.660 -17.927 1.00 93.12 75 GLU A CA 1
ATOM 582 C C . GLU A 1 75 ? -12.595 -11.351 -16.622 1.00 93.12 75 GLU A C 1
ATOM 584 O O . GLU A 1 75 ? -13.459 -11.681 -15.810 1.00 93.12 75 GLU A O 1
ATOM 589 N N . GLN A 1 76 ? -11.288 -11.486 -16.379 1.00 92.00 76 GLN A N 1
ATOM 590 C CA . GLN A 1 76 ? -10.742 -12.078 -15.153 1.00 92.00 76 GLN A CA 1
ATOM 591 C C . GLN A 1 76 ? -11.164 -11.326 -13.882 1.00 92.00 76 GLN A C 1
ATOM 593 O O . GLN A 1 76 ? -11.325 -11.940 -12.831 1.00 92.00 76 GLN A O 1
ATOM 598 N N . HIS A 1 77 ? -11.392 -10.013 -13.970 1.00 89.19 77 HIS A N 1
ATOM 599 C CA . HIS A 1 77 ? -11.750 -9.165 -12.830 1.00 89.19 77 HIS A CA 1
ATOM 600 C C . HIS A 1 77 ? -13.227 -8.753 -12.829 1.00 89.19 77 HIS A C 1
ATOM 602 O O . HIS A 1 77 ? -13.570 -7.590 -12.601 1.00 89.19 77 HIS A O 1
ATOM 608 N N . GLY A 1 78 ? -14.122 -9.706 -13.121 1.00 85.81 78 GLY A N 1
ATOM 609 C CA . GLY A 1 78 ? -15.575 -9.507 -13.025 1.00 85.81 78 GLY A CA 1
ATOM 610 C C . GLY A 1 78 ? -16.107 -8.443 -13.984 1.00 85.81 78 GLY A C 1
ATOM 611 O O . GLY A 1 78 ? -17.157 -7.843 -13.756 1.00 85.81 78 GLY A O 1
ATOM 612 N N . GLY A 1 79 ? -15.364 -8.164 -15.050 1.00 90.19 79 GLY A N 1
ATOM 613 C CA . GLY A 1 79 ? -15.673 -7.098 -15.973 1.00 90.19 79 GLY A CA 1
ATOM 614 C C . GLY A 1 79 ? -15.389 -5.698 -15.434 1.00 90.19 79 GLY A C 1
ATOM 615 O O . GLY A 1 79 ? -16.098 -4.781 -15.834 1.00 90.19 79 GLY A O 1
ATOM 616 N N . ALA A 1 80 ? -14.443 -5.513 -14.510 1.00 87.81 80 ALA A N 1
ATOM 617 C CA . ALA A 1 80 ? -14.194 -4.220 -13.859 1.00 87.81 80 ALA A CA 1
ATOM 618 C C . ALA A 1 80 ? -15.481 -3.585 -13.283 1.00 87.81 80 ALA A C 1
ATOM 620 O O . ALA A 1 80 ? -15.702 -2.377 -13.361 1.00 87.81 80 ALA A O 1
ATOM 621 N N . ARG A 1 81 ? -16.373 -4.434 -12.761 1.00 89.50 81 ARG A N 1
ATOM 622 C CA . ARG A 1 81 ? -17.661 -4.061 -12.172 1.00 89.50 81 ARG A CA 1
ATOM 623 C C . ARG A 1 81 ? -17.602 -4.321 -10.669 1.00 89.50 81 ARG A C 1
ATOM 625 O O . ARG A 1 81 ? -17.724 -5.483 -10.276 1.00 89.50 81 ARG A O 1
ATOM 632 N N . PRO A 1 82 ? -17.390 -3.286 -9.831 1.00 86.06 82 PRO A N 1
ATOM 633 C CA . PRO A 1 82 ? -17.272 -3.464 -8.385 1.00 86.06 82 PRO A CA 1
ATOM 634 C C . PRO A 1 82 ? -18.476 -4.187 -7.774 1.00 86.06 82 PRO A C 1
ATOM 636 O O . PRO A 1 82 ? -18.297 -5.082 -6.956 1.00 86.06 82 PRO A O 1
ATOM 639 N N . ASP A 1 83 ? -19.686 -3.880 -8.245 1.00 87.44 83 ASP A N 1
ATOM 640 C CA . ASP A 1 83 ? -20.931 -4.545 -7.851 1.00 87.44 83 ASP A CA 1
ATOM 641 C C . ASP A 1 83 ? -20.869 -6.067 -8.032 1.00 87.44 83 ASP A C 1
ATOM 643 O O . ASP A 1 83 ? -21.284 -6.820 -7.156 1.00 87.44 83 ASP A O 1
ATOM 647 N N . LYS A 1 84 ? -20.279 -6.536 -9.136 1.00 88.19 84 LYS A N 1
ATOM 648 C CA . LYS A 1 84 ? -20.105 -7.969 -9.401 1.00 88.19 84 LYS A CA 1
ATOM 649 C C . LYS A 1 84 ? -18.938 -8.569 -8.625 1.00 88.19 84 LYS A C 1
ATOM 651 O O . LYS A 1 84 ? -19.046 -9.695 -8.151 1.00 88.19 84 LYS A O 1
ATOM 656 N N . ALA A 1 85 ? -17.834 -7.832 -8.503 1.00 86.50 85 ALA A N 1
ATOM 657 C CA . ALA A 1 85 ? -16.634 -8.296 -7.811 1.00 86.50 85 ALA A CA 1
ATOM 658 C C . ALA A 1 85 ? -16.894 -8.549 -6.316 1.00 86.50 85 ALA A C 1
ATOM 660 O O . ALA A 1 85 ? -16.407 -9.531 -5.761 1.00 86.50 85 ALA A O 1
ATOM 661 N N . TRP A 1 86 ? -17.702 -7.697 -5.682 1.00 92.94 86 TRP A N 1
ATOM 662 C CA . TRP A 1 86 ? -18.001 -7.778 -4.253 1.00 92.94 86 TRP A CA 1
ATOM 663 C C . TRP A 1 86 ? -19.247 -8.602 -3.911 1.00 92.94 86 TRP A C 1
ATOM 665 O O . TRP A 1 86 ? -19.418 -8.956 -2.746 1.00 92.94 86 TRP A O 1
ATOM 675 N N . ALA A 1 87 ? -20.084 -8.963 -4.892 1.00 92.81 87 ALA A N 1
ATOM 676 C CA . ALA A 1 87 ? -21.309 -9.734 -4.658 1.00 92.81 87 ALA A CA 1
ATOM 677 C C . ALA A 1 87 ? -21.044 -11.047 -3.904 1.00 92.81 87 ALA A C 1
ATOM 679 O O . ALA A 1 87 ? -21.692 -11.325 -2.900 1.00 92.81 87 ALA A O 1
ATOM 680 N N . HIS A 1 88 ? -20.038 -11.820 -4.330 1.00 92.81 88 HIS A N 1
ATOM 681 C CA . HIS A 1 88 ? -19.685 -13.078 -3.665 1.00 92.81 88 HIS A CA 1
ATOM 682 C C . HIS A 1 88 ? -19.221 -12.871 -2.214 1.00 92.81 88 HIS A C 1
ATOM 684 O O . HIS A 1 88 ? -19.566 -13.657 -1.330 1.00 92.81 88 HIS A O 1
ATOM 690 N N . VAL A 1 89 ? -18.469 -11.796 -1.956 1.00 94.56 89 VAL A N 1
ATOM 691 C CA . VAL A 1 89 ? -18.007 -11.443 -0.607 1.00 94.56 89 VAL A CA 1
ATOM 692 C C . VAL A 1 89 ? -19.194 -11.077 0.277 1.00 94.56 89 VAL A C 1
ATOM 694 O O . VAL A 1 89 ? -19.304 -11.607 1.378 1.00 94.56 89 VAL A O 1
ATOM 697 N N . LYS A 1 90 ? -20.112 -10.238 -0.221 1.00 96.75 90 LYS A N 1
ATOM 698 C CA . LYS A 1 90 ? -21.326 -9.852 0.504 1.00 96.75 90 LYS A CA 1
ATOM 699 C C . LYS A 1 90 ? -22.181 -11.071 0.861 1.00 96.75 90 LYS A C 1
ATOM 701 O O . LYS A 1 90 ? -22.457 -11.272 2.036 1.00 96.75 90 LYS A O 1
ATOM 706 N N . THR A 1 91 ? -22.474 -11.950 -0.100 1.00 97.62 91 THR A N 1
ATOM 707 C CA . THR A 1 91 ? -23.227 -13.191 0.162 1.00 97.62 91 THR A CA 1
ATOM 708 C C . THR A 1 91 ? -22.531 -14.093 1.185 1.00 97.62 91 THR A C 1
ATOM 710 O O . THR A 1 91 ? -23.188 -14.707 2.024 1.00 97.62 91 THR A O 1
ATOM 713 N N . THR A 1 92 ? -21.197 -14.170 1.154 1.00 97.25 92 THR A N 1
ATOM 714 C CA . THR A 1 92 ? -20.428 -14.952 2.136 1.00 97.25 92 THR A CA 1
ATOM 715 C C . THR A 1 92 ? -20.536 -14.355 3.541 1.00 97.25 92 THR A C 1
ATOM 717 O O . THR A 1 92 ? -20.686 -15.102 4.507 1.00 97.25 92 THR A O 1
ATOM 720 N N . LEU A 1 93 ? -20.492 -13.025 3.661 1.00 98.12 93 LEU A N 1
ATOM 721 C CA . LEU A 1 93 ? -20.684 -12.319 4.929 1.00 98.12 93 LEU A CA 1
ATOM 722 C C . LEU A 1 93 ? -22.109 -12.507 5.465 1.00 98.12 93 LEU A C 1
ATOM 724 O O . LEU A 1 93 ? -22.259 -12.822 6.640 1.00 98.12 93 LEU A O 1
ATOM 728 N N . GLU A 1 94 ? -23.134 -12.390 4.619 1.00 98.38 94 GLU A N 1
ATOM 729 C CA . GLU A 1 94 ? -24.543 -12.618 4.989 1.00 98.38 94 GLU A CA 1
ATOM 730 C C . GLU A 1 94 ? -24.757 -14.061 5.478 1.00 98.38 94 GLU A C 1
ATOM 732 O O . GLU A 1 94 ? -25.256 -14.280 6.580 1.00 98.38 94 GLU A O 1
ATOM 737 N N . THR A 1 95 ? -24.251 -15.054 4.737 1.00 98.38 95 THR A N 1
ATOM 738 C CA . THR A 1 95 ? -24.308 -16.479 5.128 1.00 98.38 95 THR A CA 1
ATOM 739 C C . THR A 1 95 ? -23.579 -16.746 6.452 1.00 98.38 95 THR A C 1
ATOM 741 O O . THR A 1 95 ? -23.935 -17.643 7.219 1.00 98.38 95 THR A O 1
ATOM 744 N N . LEU A 1 96 ? -22.498 -16.012 6.724 1.00 97.88 96 LEU A N 1
ATOM 745 C CA . LEU A 1 96 ? -21.780 -16.108 7.990 1.00 97.88 96 LEU A CA 1
ATOM 746 C C . LEU A 1 96 ? -22.578 -15.458 9.129 1.00 97.88 96 LEU A C 1
ATOM 748 O O . LEU A 1 96 ? -22.614 -16.018 10.224 1.00 97.88 96 LEU A O 1
ATOM 752 N N . ALA A 1 97 ? -23.225 -14.320 8.874 1.00 98.06 97 ALA A N 1
ATOM 753 C CA . ALA A 1 97 ? -24.046 -13.607 9.848 1.00 98.06 97 ALA A CA 1
ATOM 754 C C . ALA A 1 97 ? -25.289 -14.416 10.261 1.00 98.06 97 ALA A C 1
ATOM 756 O O . ALA A 1 97 ? -25.657 -14.431 11.433 1.00 98.06 97 ALA A O 1
ATOM 757 N N . GLU A 1 98 ? -25.876 -15.197 9.350 1.00 98.00 98 GLU A N 1
ATOM 758 C CA . GLU A 1 98 ? -26.961 -16.143 9.664 1.00 98.00 98 GLU A CA 1
ATOM 759 C C . GLU A 1 98 ? -26.585 -17.177 10.746 1.00 98.00 98 GLU A C 1
ATOM 761 O O . GLU A 1 98 ? -27.461 -17.739 11.403 1.00 98.00 98 GLU A O 1
ATOM 766 N N . LYS A 1 99 ? -25.286 -17.411 10.987 1.00 97.94 99 LYS A N 1
ATOM 767 C CA . LYS A 1 99 ? -24.778 -18.327 12.027 1.00 97.94 99 LYS A CA 1
ATOM 768 C C . LYS A 1 99 ? -24.616 -17.671 13.406 1.00 97.94 99 LYS A C 1
ATOM 770 O O . LYS A 1 99 ? -24.072 -18.306 14.314 1.00 97.94 99 LYS A O 1
ATOM 775 N N . GLY A 1 100 ? -25.058 -16.423 13.567 1.00 98.06 100 GLY A N 1
ATOM 776 C CA . GLY A 1 100 ? -25.033 -15.670 14.822 1.00 98.06 100 GLY A CA 1
ATOM 777 C C . GLY A 1 100 ? -23.791 -14.794 15.017 1.00 98.06 100 GLY A C 1
ATOM 778 O O . GLY A 1 100 ? -22.731 -15.039 14.431 1.00 98.06 100 GLY A O 1
ATOM 779 N N . PHE A 1 101 ? -23.930 -13.775 15.876 1.00 98.19 101 PHE A N 1
ATOM 780 C CA . PHE A 1 101 ? -22.924 -12.726 16.084 1.00 98.19 101 PHE A CA 1
ATOM 781 C C . PHE A 1 101 ? -21.566 -13.283 16.509 1.00 98.19 101 PHE A C 1
ATOM 783 O O . PHE A 1 101 ? -20.552 -12.952 15.906 1.00 98.19 101 PHE A O 1
ATOM 790 N N . GLU A 1 102 ? -21.533 -14.201 17.476 1.00 98.06 102 GLU A N 1
ATOM 791 C CA . GLU A 1 102 ? -20.275 -14.765 17.981 1.00 98.06 102 GLU A CA 1
ATOM 792 C C . GLU A 1 102 ? -19.485 -15.531 16.912 1.00 98.06 102 GLU A C 1
ATOM 794 O O . GLU A 1 102 ? -18.258 -15.415 16.835 1.00 98.06 102 GLU A O 1
ATOM 799 N N . THR A 1 103 ? -20.177 -16.267 16.036 1.00 97.81 103 THR A N 1
ATOM 800 C CA . THR A 1 103 ? -19.556 -16.951 14.893 1.00 97.81 103 THR A CA 1
ATOM 801 C C . THR A 1 103 ? -18.994 -15.941 13.892 1.00 97.81 103 THR A C 1
ATOM 803 O O . THR A 1 103 ? -17.875 -16.113 13.393 1.00 97.81 103 THR A O 1
ATOM 806 N N . PHE A 1 104 ? -19.760 -14.886 13.605 1.00 98.31 104 PHE A N 1
ATOM 807 C CA . PHE A 1 104 ? -19.380 -13.812 12.691 1.00 98.31 104 PHE A CA 1
ATOM 808 C C . PHE A 1 104 ? -18.153 -13.048 13.210 1.00 98.31 104 PHE A C 1
ATOM 810 O O . PHE A 1 104 ? -17.140 -12.961 12.514 1.00 98.31 104 PHE A O 1
ATOM 817 N N . ARG A 1 105 ? -18.203 -12.610 14.472 1.00 98.19 105 ARG A N 1
ATOM 818 C CA . ARG A 1 105 ? -17.126 -11.938 15.204 1.00 98.19 105 ARG A CA 1
ATOM 819 C C . ARG A 1 105 ? -15.860 -12.785 15.235 1.00 98.19 105 ARG A C 1
ATOM 821 O O . ARG A 1 105 ? -14.839 -12.364 14.707 1.00 98.19 105 ARG A O 1
ATOM 828 N N . THR A 1 106 ? -15.933 -14.020 15.735 1.00 97.44 106 THR A N 1
ATOM 829 C CA . THR A 1 106 ? -14.765 -14.921 15.813 1.00 97.44 106 THR A CA 1
ATOM 830 C C . THR A 1 106 ? -14.108 -15.124 14.447 1.00 97.44 106 THR A C 1
ATOM 832 O O . THR A 1 106 ? -12.885 -15.163 14.331 1.00 97.44 106 THR A O 1
ATOM 835 N N . SER A 1 107 ? -14.912 -15.240 13.388 1.00 96.50 107 SER A N 1
ATOM 836 C CA . SER A 1 107 ? -14.395 -15.471 12.040 1.00 96.50 107 SER A CA 1
ATOM 837 C C . SER A 1 107 ? -13.691 -14.249 11.450 1.00 96.50 107 SER A C 1
ATOM 839 O O . SER A 1 107 ? -12.697 -14.428 10.745 1.00 96.50 107 SER A O 1
ATOM 841 N N . LEU A 1 108 ? -14.198 -13.042 11.721 1.00 96.88 108 LEU A N 1
ATOM 842 C CA . LEU A 1 108 ? -13.687 -11.787 11.165 1.00 96.88 108 LEU A CA 1
ATOM 843 C C . LEU A 1 108 ? -12.581 -11.147 12.002 1.00 96.88 108 LEU A C 1
ATOM 845 O O . LEU A 1 108 ? -11.733 -10.464 11.441 1.00 96.88 108 LEU A O 1
ATOM 849 N N . GLU A 1 109 ? -12.554 -11.368 13.314 1.00 97.06 109 GLU A N 1
ATOM 850 C CA . GLU A 1 109 ? -11.482 -10.887 14.199 1.00 97.06 109 GLU A CA 1
ATOM 851 C C . GLU A 1 109 ? -10.232 -11.787 14.129 1.00 97.06 109 GLU A C 1
ATOM 853 O O . GLU A 1 109 ? -9.153 -11.422 14.595 1.00 97.06 109 GLU A O 1
ATOM 858 N N . GLN A 1 110 ? -10.337 -12.956 13.487 1.00 95.88 110 GLN A N 1
ATOM 859 C CA . GLN A 1 110 ? -9.202 -13.832 13.221 1.00 95.88 110 GLN A CA 1
ATOM 860 C C . GLN A 1 110 ? -8.454 -13.412 11.947 1.00 95.88 110 GLN A C 1
ATOM 862 O O . GLN A 1 110 ? -8.984 -13.494 10.840 1.00 95.88 110 GLN A O 1
ATOM 867 N N . ALA A 1 111 ? -7.168 -13.081 12.074 1.00 93.31 111 ALA A N 1
ATOM 868 C CA . ALA A 1 111 ? -6.303 -12.843 10.920 1.00 93.31 111 ALA A CA 1
ATOM 869 C C . ALA A 1 111 ? -6.151 -14.116 10.059 1.00 93.31 111 ALA A C 1
ATOM 871 O O . ALA A 1 111 ? -5.687 -15.153 10.538 1.00 93.31 111 ALA A O 1
ATOM 872 N N . ARG A 1 112 ? -6.530 -14.041 8.774 1.00 89.00 112 ARG A N 1
ATOM 873 C CA . ARG A 1 112 ? -6.507 -15.184 7.832 1.00 89.00 112 ARG A CA 1
ATOM 874 C C . ARG A 1 112 ? -5.357 -15.162 6.823 1.00 89.00 112 ARG A C 1
ATOM 876 O O . ARG A 1 112 ? -5.069 -16.193 6.223 1.00 89.00 112 ARG A O 1
ATOM 883 N N . GLY A 1 113 ? -4.706 -14.018 6.623 1.00 91.56 113 GLY A N 1
ATOM 884 C CA . GLY A 1 113 ? -3.613 -13.870 5.662 1.00 91.56 113 GLY A CA 1
ATOM 885 C C . GLY A 1 113 ? -3.502 -12.454 5.108 1.00 91.56 113 GLY A C 1
ATOM 886 O O . GLY A 1 113 ? -4.127 -11.523 5.614 1.00 91.56 113 GLY A O 1
ATOM 887 N N . GLY A 1 114 ? -2.700 -12.303 4.060 1.00 94.19 114 GLY A N 1
ATOM 888 C CA . GLY A 1 114 ? -2.453 -11.026 3.407 1.00 94.19 114 GLY A CA 1
ATOM 889 C C . GLY A 1 114 ? -1.761 -11.182 2.061 1.00 94.19 114 GLY A C 1
ATOM 890 O O . GLY A 1 114 ? -1.508 -12.297 1.604 1.00 94.19 114 GLY A O 1
ATOM 891 N N . VAL A 1 115 ? -1.457 -10.052 1.433 1.00 95.94 115 VAL A N 1
ATOM 892 C CA . VAL A 1 115 ? -0.810 -9.972 0.123 1.00 95.94 115 VAL A CA 1
ATOM 893 C C . VAL A 1 115 ? 0.535 -9.274 0.267 1.00 95.94 115 VAL A C 1
ATOM 895 O O . VAL A 1 115 ? 0.636 -8.220 0.895 1.00 95.94 115 VAL A O 1
ATOM 898 N N . VAL A 1 116 ? 1.566 -9.860 -0.342 1.00 96.94 116 VAL A N 1
ATOM 899 C CA . VAL A 1 116 ? 2.903 -9.270 -0.436 1.00 96.94 116 VAL A CA 1
ATOM 900 C C . VAL A 1 116 ? 3.147 -8.868 -1.883 1.00 96.94 116 VAL A C 1
ATOM 902 O O . VAL A 1 116 ? 3.146 -9.716 -2.774 1.00 96.94 116 VAL A O 1
ATOM 905 N N . PHE A 1 117 ? 3.349 -7.577 -2.118 1.00 96.69 117 PHE A N 1
ATOM 906 C CA . PHE A 1 117 ? 3.688 -7.041 -3.426 1.00 96.69 117 PHE A CA 1
ATOM 907 C C . PHE A 1 117 ? 5.201 -7.096 -3.651 1.00 96.69 117 PHE A C 1
ATOM 909 O O . PHE A 1 117 ? 6.000 -6.722 -2.788 1.00 96.69 117 PHE A O 1
ATOM 916 N N . THR A 1 118 ? 5.594 -7.550 -4.836 1.00 94.44 118 THR A N 1
ATOM 917 C CA . THR A 1 118 ? 6.990 -7.635 -5.276 1.00 94.44 118 THR A CA 1
ATOM 918 C C . THR A 1 118 ? 7.198 -6.781 -6.521 1.00 94.44 118 THR A C 1
ATOM 920 O O . THR A 1 118 ? 6.239 -6.456 -7.226 1.00 94.44 118 THR A O 1
ATOM 923 N N . ALA A 1 119 ? 8.453 -6.445 -6.822 1.00 90.00 119 ALA A N 1
ATOM 924 C CA . ALA A 1 119 ? 8.792 -5.803 -8.087 1.00 90.00 119 ALA A CA 1
ATOM 925 C C . ALA A 1 119 ? 8.419 -6.715 -9.269 1.00 90.00 119 ALA A C 1
ATOM 927 O O . ALA A 1 119 ? 8.384 -7.945 -9.145 1.00 90.00 119 ALA A O 1
ATOM 928 N N . ASN A 1 120 ? 8.124 -6.110 -10.420 1.00 85.69 120 ASN A N 1
ATOM 929 C CA . ASN A 1 120 ? 7.835 -6.860 -11.634 1.00 85.69 120 ASN A CA 1
ATOM 930 C C . ASN A 1 120 ? 9.136 -7.484 -12.179 1.00 85.69 120 ASN A C 1
ATOM 932 O O . ASN A 1 120 ? 10.083 -6.744 -12.437 1.00 85.69 120 ASN A O 1
ATOM 936 N N . PRO A 1 121 ? 9.208 -8.812 -12.391 1.00 77.00 121 PRO A N 1
ATOM 937 C CA . PRO A 1 121 ? 10.442 -9.462 -12.836 1.00 77.00 121 PRO A CA 1
ATOM 938 C C . PRO A 1 121 ? 10.806 -9.137 -14.290 1.00 77.00 121 PRO A C 1
ATOM 940 O O . PRO A 1 121 ? 11.956 -9.306 -14.690 1.00 77.00 121 PRO A O 1
ATOM 943 N N . THR A 1 122 ? 9.835 -8.703 -15.100 1.00 71.12 122 THR A N 1
ATOM 944 C CA . THR A 1 122 ? 10.009 -8.457 -16.533 1.00 71.12 122 THR A CA 1
ATOM 945 C C . THR A 1 122 ? 9.313 -7.163 -16.929 1.00 71.12 122 THR A C 1
ATOM 947 O O . THR A 1 122 ? 8.109 -7.119 -17.199 1.00 71.12 122 THR A O 1
ATOM 950 N N . PHE A 1 123 ? 10.088 -6.092 -17.013 1.00 69.12 123 PHE A N 1
ATOM 951 C CA . PHE A 1 123 ? 9.644 -4.837 -17.596 1.00 69.12 123 PHE A CA 1
ATOM 952 C C . PHE A 1 123 ? 9.707 -4.953 -19.123 1.00 69.12 123 PHE A C 1
ATOM 954 O O . PHE A 1 123 ? 10.681 -4.549 -19.750 1.00 69.12 123 PHE A O 1
ATOM 961 N N . SER A 1 124 ? 8.680 -5.566 -19.721 1.00 76.06 124 SER A N 1
ATOM 962 C CA . SER A 1 124 ? 8.558 -5.732 -21.183 1.00 76.06 124 SER A CA 1
ATOM 963 C C . SER A 1 124 ? 7.661 -4.688 -21.850 1.00 76.06 124 SER A C 1
ATOM 965 O O . SER A 1 124 ? 7.639 -4.622 -23.070 1.00 76.06 124 SER A O 1
ATOM 967 N N . LEU A 1 125 ? 6.921 -3.901 -21.062 1.00 83.69 125 LEU A N 1
ATOM 968 C CA . LEU A 1 125 ? 6.066 -2.809 -21.531 1.00 83.69 125 LEU A CA 1
ATOM 969 C C . LEU A 1 125 ? 6.342 -1.547 -20.709 1.00 83.69 125 LEU A C 1
ATOM 971 O O . LEU A 1 125 ? 6.499 -1.639 -19.485 1.00 83.69 125 LEU A O 1
ATOM 975 N N . SER A 1 126 ? 6.331 -0.384 -21.357 1.00 84.69 126 SER A N 1
ATOM 976 C CA . SER A 1 126 ? 6.470 0.913 -20.692 1.00 84.69 126 SER A CA 1
ATOM 977 C C . SER A 1 126 ? 5.406 1.120 -19.604 1.00 84.69 126 SER A C 1
ATOM 979 O O . SER A 1 126 ? 4.326 0.506 -19.639 1.00 84.69 126 SER A O 1
ATOM 981 N N . PRO A 1 127 ? 5.680 1.964 -18.591 1.00 84.44 127 PRO A N 1
ATOM 982 C CA . PRO A 1 127 ? 4.669 2.385 -17.622 1.00 84.44 127 PRO A CA 1
ATOM 983 C C . PRO A 1 127 ? 3.392 2.912 -18.291 1.00 84.44 127 PRO A C 1
ATOM 985 O O . PRO A 1 127 ? 2.289 2.527 -17.905 1.00 84.44 127 PRO A O 1
ATOM 988 N N . GLU A 1 128 ? 3.535 3.718 -19.343 1.00 88.50 128 GLU A N 1
ATOM 989 C CA . GLU A 1 128 ? 2.430 4.324 -20.085 1.00 88.50 128 GLU A CA 1
ATOM 990 C C . GLU A 1 128 ? 1.570 3.262 -20.774 1.00 88.50 128 GLU A C 1
ATOM 992 O O . GLU A 1 128 ? 0.341 3.312 -20.690 1.00 88.50 128 GLU A O 1
ATOM 997 N N . LEU A 1 129 ? 2.194 2.262 -21.408 1.00 90.62 129 LEU A N 1
ATOM 998 C CA . LEU A 1 129 ? 1.467 1.177 -22.061 1.00 90.62 129 LEU A CA 1
ATOM 999 C C . LEU A 1 129 ? 0.763 0.269 -21.049 1.00 90.62 129 LEU A C 1
ATOM 1001 O O . LEU A 1 129 ? -0.387 -0.117 -21.263 1.00 90.62 129 LEU A O 1
ATOM 1005 N N . ARG A 1 130 ? 1.394 -0.029 -19.907 1.00 89.81 130 ARG A N 1
ATOM 1006 C CA . ARG A 1 130 ? 0.746 -0.783 -18.818 1.00 89.81 130 ARG A CA 1
ATOM 1007 C C . ARG A 1 130 ? -0.456 -0.031 -18.249 1.00 89.81 130 ARG A C 1
ATOM 1009 O O . ARG A 1 130 ? -1.513 -0.640 -18.070 1.00 89.81 130 ARG A O 1
ATOM 1016 N N . ALA A 1 131 ? -0.327 1.277 -18.032 1.00 91.44 131 ALA A N 1
ATOM 1017 C CA . ALA A 1 131 ? -1.427 2.129 -17.590 1.00 91.44 131 ALA A CA 1
ATOM 1018 C C . ALA A 1 131 ? -2.561 2.181 -18.628 1.00 91.44 131 ALA A C 1
ATOM 1020 O O . ALA A 1 131 ? -3.729 2.060 -18.262 1.00 91.44 131 ALA A O 1
ATOM 1021 N N . ALA A 1 132 ? -2.238 2.279 -19.922 1.00 95.12 132 ALA A N 1
ATOM 1022 C CA . ALA A 1 132 ? -3.230 2.260 -20.995 1.00 95.12 132 ALA A CA 1
ATOM 1023 C C . ALA A 1 132 ? -3.968 0.910 -21.088 1.00 95.12 132 ALA A C 1
ATOM 1025 O O . ALA A 1 132 ? -5.189 0.895 -21.250 1.00 95.12 132 ALA A O 1
ATOM 1026 N N . ILE A 1 133 ? -3.269 -0.220 -20.914 1.00 95.00 133 ILE A N 1
ATOM 1027 C CA . ILE A 1 133 ? -3.883 -1.559 -20.846 1.00 95.00 133 ILE A CA 1
ATOM 1028 C C . ILE A 1 133 ? -4.838 -1.658 -19.653 1.00 95.00 133 ILE A C 1
ATOM 1030 O O . ILE A 1 133 ? -5.968 -2.119 -1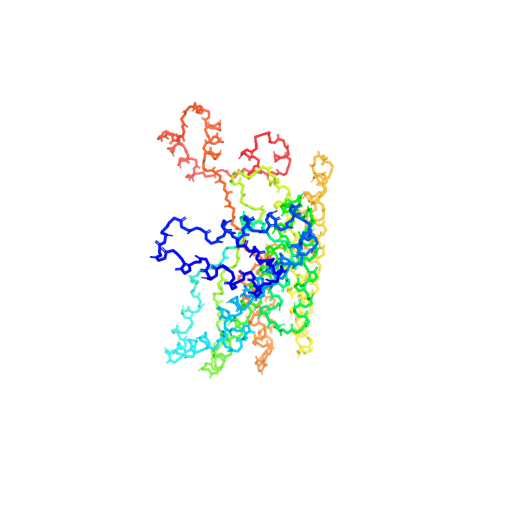9.816 1.00 95.00 133 ILE A O 1
ATOM 1034 N N . ALA A 1 134 ? -4.414 -1.207 -18.468 1.00 93.75 134 ALA A N 1
ATOM 1035 C CA . ALA A 1 134 ? -5.265 -1.196 -17.280 1.00 93.75 134 ALA A CA 1
ATOM 1036 C C . ALA A 1 134 ? -6.499 -0.296 -17.478 1.00 93.75 134 ALA A C 1
ATOM 1038 O O . ALA A 1 134 ? -7.623 -0.717 -17.208 1.00 93.75 134 ALA A O 1
ATOM 1039 N N . GLY A 1 135 ? -6.316 0.906 -18.032 1.00 95.25 135 GLY A N 1
ATOM 1040 C CA . GLY A 1 135 ? -7.406 1.827 -18.355 1.00 95.25 135 GLY A CA 1
ATOM 1041 C C . GLY A 1 135 ? -8.400 1.241 -19.360 1.00 95.25 135 GLY A C 1
ATOM 1042 O O . GLY A 1 135 ? -9.610 1.339 -19.155 1.00 95.25 135 GLY A O 1
ATOM 1043 N N . ALA A 1 136 ? -7.912 0.560 -20.400 1.00 96.75 136 ALA A N 1
ATOM 1044 C CA . ALA A 1 136 ? -8.754 -0.129 -21.375 1.00 96.75 136 ALA A CA 1
ATOM 1045 C C . ALA A 1 136 ? -9.511 -1.324 -20.780 1.00 96.75 136 ALA A C 1
ATOM 1047 O O . ALA A 1 136 ? -10.640 -1.595 -21.193 1.00 96.75 136 ALA A O 1
ATOM 1048 N N . ALA A 1 137 ? -8.927 -2.014 -19.796 1.00 96.06 137 ALA A N 1
ATOM 1049 C CA . ALA A 1 137 ? -9.615 -3.076 -19.071 1.00 96.06 137 ALA A CA 1
ATOM 1050 C C . ALA A 1 137 ? -10.763 -2.521 -18.209 1.00 96.06 137 ALA A C 1
ATOM 1052 O O . ALA A 1 137 ? -11.843 -3.112 -18.161 1.00 96.06 137 ALA A O 1
ATOM 1053 N N . VAL A 1 138 ? -1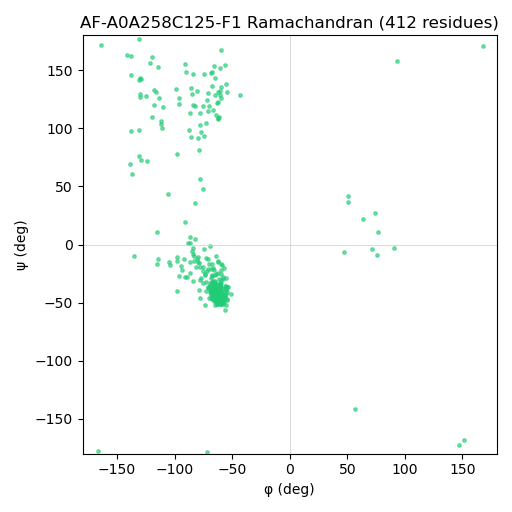0.560 -1.367 -17.567 1.00 94.19 138 VAL A N 1
ATOM 1054 C CA . VAL A 1 138 ? -11.574 -0.725 -16.716 1.00 94.19 138 VAL A CA 1
ATOM 1055 C C . VAL A 1 138 ? -12.693 -0.094 -17.547 1.00 94.19 138 VAL A C 1
ATOM 1057 O O . VAL A 1 138 ? -13.870 -0.385 -17.330 1.00 94.19 138 VAL A O 1
ATOM 1060 N N . SER A 1 139 ? -12.338 0.739 -18.525 1.00 94.81 139 SER A N 1
ATOM 1061 C CA . SER A 1 139 ? -13.280 1.539 -19.312 1.00 94.81 139 SER A CA 1
ATOM 1062 C C . SER A 1 139 ? -13.001 1.402 -20.814 1.00 94.81 139 SER A C 1
ATOM 1064 O O . SER A 1 139 ? -12.433 2.315 -21.422 1.00 94.81 139 SER A O 1
ATOM 1066 N N . PRO A 1 140 ? -13.391 0.277 -21.444 1.00 94.06 140 PRO A N 1
ATOM 1067 C CA . PRO A 1 140 ? -13.161 0.057 -22.866 1.00 94.06 140 PRO A CA 1
ATOM 1068 C C . PRO A 1 140 ? -13.963 1.042 -23.725 1.00 94.06 140 PRO A C 1
ATOM 1070 O O . PRO A 1 140 ? -15.031 1.517 -23.342 1.00 94.06 140 PRO A O 1
ATOM 1073 N N . GLY A 1 141 ? -13.466 1.320 -24.927 1.00 94.12 141 GLY A N 1
ATOM 1074 C CA . GLY A 1 141 ? -14.129 2.195 -25.889 1.00 94.12 141 GLY A CA 1
ATOM 1075 C C . GLY A 1 141 ? -13.137 2.970 -26.745 1.00 94.12 141 GLY A C 1
ATOM 1076 O O . GLY A 1 141 ? -11.926 2.756 -26.672 1.00 94.12 141 GLY A O 1
ATOM 1077 N N . LYS A 1 142 ? -13.654 3.904 -27.550 1.00 95.38 142 LYS A N 1
ATOM 1078 C CA . LYS A 1 142 ? -12.835 4.730 -28.450 1.00 95.38 142 LYS A CA 1
ATOM 1079 C C . LYS A 1 142 ? -11.720 5.504 -27.718 1.00 95.38 142 LYS A C 1
ATOM 1081 O O . LYS A 1 142 ? -10.592 5.439 -28.200 1.00 95.38 142 LYS A O 1
ATOM 1086 N N . PRO A 1 143 ? -11.959 6.153 -26.557 1.00 96.12 143 PRO A N 1
ATOM 1087 C CA . PRO A 1 143 ? -10.890 6.849 -25.831 1.00 96.12 143 PRO A CA 1
ATOM 1088 C C . PRO A 1 143 ? -9.789 5.905 -25.332 1.00 96.12 143 PRO A C 1
ATOM 1090 O O . PRO A 1 143 ? -8.608 6.210 -25.463 1.00 96.12 143 PRO A O 1
ATOM 1093 N N . ALA A 1 144 ? -10.162 4.730 -24.815 1.00 95.19 144 ALA A N 1
ATOM 1094 C CA . ALA A 1 144 ? -9.198 3.731 -24.359 1.00 95.19 144 ALA A CA 1
ATOM 1095 C C . ALA A 1 144 ? -8.349 3.182 -25.510 1.00 95.19 144 ALA A C 1
ATOM 1097 O O . ALA A 1 144 ? -7.140 3.023 -25.366 1.00 95.19 144 ALA A O 1
ATOM 1098 N N . ARG A 1 145 ? -8.965 2.948 -26.675 1.00 94.44 145 ARG A N 1
ATOM 1099 C CA . ARG A 1 145 ? -8.239 2.546 -27.882 1.00 94.44 145 ARG A CA 1
ATOM 1100 C C . ARG A 1 145 ? -7.227 3.612 -28.315 1.00 94.44 145 ARG A C 1
ATOM 1102 O O . ARG A 1 145 ? -6.078 3.275 -28.561 1.00 94.44 145 ARG A O 1
ATOM 1109 N N . GLN A 1 146 ? -7.626 4.884 -28.336 1.00 94.69 146 GLN A N 1
ATOM 1110 C CA . GLN A 1 146 ? -6.723 5.996 -28.663 1.00 94.69 146 GLN A CA 1
ATOM 1111 C C . GLN A 1 146 ? -5.566 6.118 -27.660 1.00 94.69 146 GLN A C 1
ATOM 1113 O O . GLN A 1 146 ? -4.438 6.415 -28.046 1.00 94.69 146 GLN A O 1
ATOM 1118 N N . ALA A 1 147 ? -5.823 5.868 -26.372 1.00 95.25 147 ALA A N 1
ATOM 1119 C CA . ALA A 1 147 ? -4.780 5.845 -25.351 1.00 95.25 147 ALA A CA 1
ATOM 1120 C C . ALA A 1 147 ? -3.782 4.694 -25.565 1.00 95.25 147 ALA A C 1
ATOM 1122 O O . ALA A 1 147 ? -2.580 4.915 -25.434 1.00 95.25 147 ALA A O 1
ATOM 1123 N N . LEU A 1 148 ? -4.261 3.499 -25.938 1.00 94.75 148 LEU A N 1
ATOM 1124 C CA . LEU A 1 148 ? -3.404 2.368 -26.311 1.00 94.75 148 LEU A CA 1
ATOM 1125 C C . LEU A 1 148 ? -2.543 2.701 -27.533 1.00 94.75 148 LEU A C 1
ATOM 1127 O O . LEU A 1 148 ? -1.329 2.558 -27.463 1.00 94.75 148 LEU A O 1
ATOM 1131 N N . GLU A 1 149 ? -3.147 3.200 -28.615 1.00 92.31 149 GLU A N 1
ATOM 1132 C CA . GLU A 1 149 ? -2.437 3.620 -29.835 1.00 92.31 149 GLU A CA 1
ATOM 1133 C C . GLU A 1 149 ? -1.334 4.641 -29.515 1.00 92.31 149 GLU A C 1
ATOM 1135 O O . GLU A 1 149 ? -0.182 4.467 -29.908 1.00 92.31 149 GLU A O 1
ATOM 1140 N N . LYS A 1 150 ? -1.653 5.668 -28.716 1.00 91.56 150 LYS A N 1
ATOM 1141 C CA . LYS A 1 150 ? -0.676 6.673 -28.277 1.00 91.56 150 LYS A CA 1
ATOM 1142 C C . LYS A 1 150 ? 0.460 6.063 -27.451 1.00 91.56 150 LYS A C 1
ATOM 1144 O O . LYS A 1 150 ? 1.615 6.441 -27.641 1.00 91.56 150 LYS A O 1
ATOM 1149 N N . ALA A 1 151 ? 0.144 5.162 -26.521 1.00 90.50 151 ALA A N 1
ATOM 1150 C CA . ALA A 1 151 ? 1.143 4.538 -25.660 1.00 90.50 151 ALA A CA 1
ATOM 1151 C C . ALA A 1 151 ? 2.072 3.598 -26.441 1.00 90.50 151 ALA A C 1
ATOM 1153 O O . ALA A 1 151 ? 3.272 3.607 -26.200 1.00 90.50 151 ALA A O 1
ATOM 1154 N N . LEU A 1 152 ? 1.550 2.857 -27.422 1.00 87.88 152 LEU A N 1
ATOM 1155 C CA . LEU A 1 152 ? 2.338 1.985 -28.301 1.00 87.88 152 LEU A CA 1
ATOM 1156 C C . LEU A 1 152 ? 3.387 2.764 -29.100 1.00 87.88 152 LEU A C 1
ATOM 1158 O O . LEU A 1 152 ? 4.552 2.380 -29.136 1.00 87.88 152 LEU A O 1
ATOM 1162 N N . GLN A 1 153 ? 2.999 3.910 -29.664 1.00 82.19 153 GLN A N 1
ATOM 1163 C CA . GLN A 1 153 ? 3.921 4.790 -30.391 1.00 82.19 153 GLN A CA 1
ATOM 1164 C C . GLN A 1 153 ? 5.021 5.377 -29.483 1.00 82.19 153 GLN A C 1
ATOM 1166 O O . GLN A 1 153 ? 6.108 5.730 -29.944 1.00 82.19 153 GLN A O 1
ATOM 1171 N N . ALA A 1 154 ? 4.757 5.493 -28.177 1.00 78.94 154 ALA A N 1
ATOM 1172 C CA . ALA A 1 154 ? 5.746 5.912 -27.186 1.00 78.94 154 ALA A CA 1
ATOM 1173 C C . ALA A 1 154 ? 6.636 4.750 -26.697 1.00 78.94 154 ALA A C 1
ATOM 1175 O O . ALA A 1 154 ? 7.813 4.971 -26.409 1.00 78.94 154 ALA A O 1
ATOM 1176 N N . ASP A 1 155 ? 6.101 3.525 -26.658 1.00 73.69 155 ASP A N 1
ATOM 1177 C CA . ASP A 1 155 ? 6.754 2.304 -26.159 1.00 73.69 155 ASP A CA 1
ATOM 1178 C C . ASP A 1 155 ? 8.010 1.920 -26.961 1.00 73.69 155 ASP A C 1
ATOM 1180 O O . ASP A 1 155 ? 8.940 1.321 -26.423 1.00 73.69 155 ASP A O 1
ATOM 1184 N N . ALA A 1 156 ? 8.101 2.349 -28.224 1.00 62.75 156 ALA A N 1
ATOM 1185 C CA . ALA A 1 156 ? 9.252 2.122 -29.099 1.00 62.75 156 ALA A CA 1
ATOM 1186 C C . ALA A 1 156 ? 10.537 2.895 -28.703 1.00 62.75 156 ALA A C 1
ATOM 1188 O O . ALA A 1 156 ? 11.564 2.763 -29.373 1.00 62.75 156 ALA A O 1
ATOM 1189 N N . ARG A 1 157 ? 10.531 3.713 -27.636 1.00 58.22 157 ARG A N 1
ATOM 1190 C CA . ARG A 1 157 ? 11.691 4.532 -27.227 1.00 58.22 157 ARG A CA 1
ATOM 1191 C C . ARG A 1 157 ? 12.218 4.169 -25.841 1.00 58.22 157 ARG A C 1
ATOM 1193 O O . ARG A 1 157 ? 11.508 4.377 -24.873 1.00 58.22 157 ARG A O 1
ATOM 1200 N N . GLY A 1 158 ? 13.489 3.749 -25.752 1.00 58.97 158 GLY A N 1
ATOM 1201 C CA . GLY A 1 158 ? 14.472 3.937 -24.654 1.00 58.97 158 GLY A CA 1
ATOM 1202 C C . GLY A 1 158 ? 14.119 3.673 -23.176 1.00 58.97 158 GLY A C 1
ATOM 1203 O O . GLY A 1 158 ? 15.017 3.735 -22.336 1.00 58.97 158 GLY A O 1
ATOM 1204 N N . TRP A 1 159 ? 12.868 3.388 -22.827 1.00 63.25 159 TRP A N 1
ATOM 1205 C CA . TRP A 1 159 ? 12.367 3.310 -21.455 1.00 63.25 159 TRP A CA 1
ATOM 1206 C C . TRP A 1 159 ? 12.947 2.106 -20.695 1.00 63.25 159 TRP A C 1
ATOM 1208 O O . TRP A 1 159 ? 13.048 2.131 -19.471 1.00 63.25 159 TRP A O 1
ATOM 1218 N N . ASN A 1 160 ? 13.440 1.093 -21.418 1.00 57.75 160 ASN A N 1
ATOM 1219 C CA . ASN A 1 160 ? 14.156 -0.052 -20.854 1.00 57.75 160 ASN A CA 1
ATOM 1220 C C . ASN A 1 160 ? 15.474 0.319 -20.140 1.00 57.75 160 ASN A C 1
ATOM 1222 O O . ASN A 1 160 ? 16.001 -0.496 -19.388 1.00 57.75 160 ASN A O 1
ATOM 1226 N N . ARG A 1 161 ? 16.005 1.537 -20.331 1.00 57.59 161 ARG A N 1
ATOM 1227 C CA . ARG A 1 161 ? 17.197 2.043 -19.623 1.00 57.59 161 ARG A CA 1
ATOM 1228 C C . ARG A 1 161 ? 16.882 2.700 -18.268 1.00 57.59 161 ARG A C 1
ATOM 1230 O O . ARG A 1 161 ? 17.806 3.181 -17.621 1.00 57.59 161 ARG A O 1
ATOM 1237 N N . ALA A 1 162 ? 15.612 2.741 -17.848 1.00 61.78 162 ALA A N 1
ATOM 1238 C CA . ALA A 1 162 ? 15.135 3.548 -16.718 1.00 61.78 162 ALA A CA 1
ATOM 1239 C C . ALA A 1 162 ? 14.601 2.746 -15.511 1.00 61.78 162 ALA A C 1
ATOM 1241 O O . ALA A 1 162 ? 14.012 3.339 -14.606 1.00 61.78 162 ALA A O 1
ATOM 1242 N N . ILE A 1 163 ? 14.792 1.420 -15.465 1.00 78.38 163 ILE A N 1
ATOM 1243 C CA . ILE A 1 163 ? 14.340 0.602 -14.327 1.00 78.38 163 ILE A CA 1
ATOM 1244 C C . ILE A 1 163 ? 15.251 0.892 -13.133 1.00 78.38 163 ILE A C 1
ATOM 1246 O O . ILE A 1 163 ? 16.403 0.467 -13.078 1.00 78.38 163 ILE A O 1
ATOM 1250 N N . THR A 1 164 ? 14.725 1.658 -12.189 1.00 87.94 164 THR A N 1
ATOM 1251 C CA . THR A 1 164 ? 15.397 2.044 -10.948 1.00 87.94 164 THR A CA 1
ATOM 1252 C C . THR A 1 164 ? 14.586 1.571 -9.754 1.00 87.94 164 THR A C 1
ATOM 1254 O O . THR A 1 164 ? 13.360 1.460 -9.833 1.00 87.94 164 THR A O 1
ATOM 1257 N N . LEU A 1 165 ? 15.244 1.391 -8.611 1.00 90.62 165 LEU A N 1
ATOM 1258 C CA . LEU A 1 165 ? 14.560 1.088 -7.357 1.00 90.62 165 LEU A CA 1
ATOM 1259 C C . LEU A 1 165 ? 13.461 2.118 -7.026 1.00 90.62 165 LEU A C 1
ATOM 1261 O O . LEU A 1 165 ? 12.398 1.752 -6.537 1.00 90.62 165 LEU A O 1
ATOM 1265 N N . ALA A 1 166 ? 13.685 3.399 -7.341 1.00 90.56 166 ALA A N 1
ATOM 1266 C CA . ALA A 1 166 ? 12.684 4.452 -7.170 1.00 90.56 166 ALA A CA 1
ATOM 1267 C C . ALA A 1 166 ? 11.453 4.247 -8.073 1.00 90.56 166 ALA A C 1
ATOM 1269 O O . ALA A 1 166 ? 10.326 4.427 -7.618 1.00 90.56 166 ALA A O 1
ATOM 1270 N N . SER A 1 167 ? 11.647 3.828 -9.330 1.00 88.56 167 SER A N 1
ATOM 1271 C CA . SER A 1 167 ? 10.528 3.493 -10.224 1.00 88.56 167 SER A CA 1
ATOM 1272 C C . SER A 1 167 ? 9.768 2.240 -9.772 1.00 88.56 167 SER A C 1
ATOM 1274 O O . SER A 1 167 ? 8.539 2.248 -9.773 1.00 88.56 167 SER A O 1
ATOM 1276 N N . GLU A 1 168 ? 10.473 1.201 -9.302 1.00 91.88 168 GLU A N 1
ATOM 1277 C CA . GLU A 1 168 ? 9.848 0.006 -8.719 1.00 91.88 168 GLU A CA 1
ATOM 1278 C C . GLU A 1 168 ? 9.020 0.385 -7.482 1.00 91.88 168 GLU A C 1
ATOM 1280 O O . GLU A 1 168 ? 7.889 -0.080 -7.317 1.00 91.88 168 GLU A O 1
ATOM 1285 N N . HIS A 1 169 ? 9.571 1.255 -6.623 1.00 94.31 169 HIS A N 1
ATOM 1286 C CA . HIS A 1 169 ? 8.884 1.758 -5.437 1.00 94.31 169 HIS A CA 1
ATOM 1287 C C . HIS A 1 169 ? 7.613 2.523 -5.820 1.00 94.31 169 HIS A C 1
ATOM 1289 O O . HIS A 1 169 ? 6.536 2.217 -5.312 1.00 94.31 169 HIS A O 1
ATOM 1295 N N . GLY A 1 170 ? 7.702 3.441 -6.785 1.00 93.19 170 GLY A N 1
ATOM 1296 C CA . GLY A 1 170 ? 6.547 4.182 -7.295 1.00 93.19 170 GLY A CA 1
ATOM 1297 C C . GLY A 1 170 ? 5.425 3.270 -7.805 1.00 93.19 170 GLY A C 1
ATOM 1298 O O . GLY A 1 170 ? 4.261 3.470 -7.454 1.00 93.19 170 GLY A O 1
ATOM 1299 N N . GLU A 1 171 ? 5.758 2.225 -8.567 1.00 91.75 171 GLU A N 1
ATOM 1300 C CA . GLU A 1 171 ? 4.772 1.247 -9.047 1.00 91.75 171 GLU A CA 1
ATOM 1301 C C . GLU A 1 171 ? 4.099 0.482 -7.902 1.00 91.75 171 GLU A C 1
ATOM 1303 O O . GLU A 1 171 ? 2.871 0.332 -7.897 1.00 91.75 171 GLU A O 1
ATOM 1308 N N . VAL A 1 172 ? 4.864 0.029 -6.900 1.00 95.44 172 VAL A N 1
ATOM 1309 C CA . VAL A 1 172 ? 4.264 -0.686 -5.767 1.00 95.44 172 VAL A CA 1
ATOM 1310 C C . VAL A 1 172 ? 3.391 0.229 -4.910 1.00 95.44 172 VAL A C 1
ATOM 1312 O O . VAL A 1 172 ? 2.367 -0.227 -4.410 1.00 95.44 172 VAL A O 1
ATOM 1315 N N . GLN A 1 173 ? 3.711 1.524 -4.787 1.00 96.88 173 GLN A N 1
ATOM 1316 C CA . GLN A 1 173 ? 2.858 2.464 -4.052 1.00 96.88 173 GLN A CA 1
ATOM 1317 C C . GLN A 1 173 ? 1.481 2.629 -4.710 1.00 96.88 173 GLN A C 1
ATOM 1319 O O . GLN A 1 173 ? 0.473 2.710 -4.002 1.00 96.88 173 GLN A O 1
ATOM 1324 N N . VAL A 1 174 ? 1.406 2.602 -6.046 1.00 95.19 174 VAL A N 1
ATOM 1325 C CA . VAL A 1 174 ? 0.124 2.593 -6.776 1.00 95.19 174 VAL A CA 1
ATOM 1326 C C . VAL A 1 174 ? -0.654 1.304 -6.495 1.00 95.19 174 VAL A C 1
ATOM 1328 O O . VAL A 1 174 ? -1.863 1.343 -6.257 1.00 95.19 174 VAL A O 1
ATOM 1331 N N . ALA A 1 175 ? 0.016 0.149 -6.481 1.00 95.81 175 ALA A N 1
ATOM 1332 C CA . ALA A 1 175 ? -0.626 -1.126 -6.163 1.00 95.81 175 ALA A CA 1
ATOM 1333 C C . ALA A 1 175 ? -1.141 -1.174 -4.711 1.00 95.81 175 ALA A C 1
ATOM 1335 O O . ALA A 1 175 ? -2.290 -1.555 -4.478 1.00 95.81 175 ALA A O 1
ATOM 1336 N N . LEU A 1 176 ? -0.333 -0.718 -3.749 1.00 97.31 176 LEU A N 1
ATOM 1337 C CA . LEU A 1 176 ? -0.695 -0.629 -2.332 1.00 97.31 176 LEU A CA 1
ATOM 1338 C C . LEU A 1 176 ? -1.867 0.327 -2.097 1.00 97.31 176 LEU A C 1
ATOM 1340 O O . LEU A 1 176 ? -2.741 0.019 -1.293 1.00 97.31 176 LEU A O 1
ATOM 1344 N N . LEU A 1 177 ? -1.934 1.452 -2.817 1.00 96.62 177 LEU A N 1
ATOM 1345 C CA . LEU A 1 177 ? -3.080 2.363 -2.751 1.00 96.62 177 LEU A CA 1
ATOM 1346 C C . LEU A 1 177 ? -4.382 1.667 -3.180 1.00 96.62 177 LEU A C 1
ATOM 1348 O O . LEU A 1 177 ? -5.389 1.753 -2.478 1.00 96.62 177 LEU A O 1
ATOM 1352 N N . ASN A 1 178 ? -4.356 0.929 -4.292 1.00 95.50 178 ASN A N 1
ATOM 1353 C CA . ASN A 1 178 ? -5.516 0.158 -4.745 1.00 95.50 178 ASN A CA 1
ATOM 1354 C C . ASN A 1 178 ? -5.888 -0.959 -3.753 1.00 95.50 178 ASN A C 1
ATOM 1356 O O . ASN A 1 178 ? -7.069 -1.192 -3.495 1.00 95.50 178 ASN A O 1
ATOM 1360 N N . ALA A 1 179 ? -4.894 -1.624 -3.158 1.00 96.69 179 ALA A N 1
ATOM 1361 C CA . ALA A 1 179 ? -5.117 -2.644 -2.137 1.00 96.69 179 ALA A CA 1
ATOM 1362 C C . ALA A 1 179 ? -5.744 -2.054 -0.862 1.00 96.69 179 ALA A C 1
ATOM 1364 O O . ALA A 1 179 ? -6.693 -2.624 -0.327 1.00 96.69 179 ALA A O 1
ATOM 1365 N N . ALA A 1 180 ? -5.280 -0.883 -0.418 1.00 96.62 180 ALA A N 1
ATOM 1366 C CA . ALA A 1 180 ? -5.847 -0.152 0.712 1.00 96.62 180 ALA A CA 1
ATOM 1367 C C . ALA A 1 180 ? -7.308 0.261 0.461 1.00 96.62 180 ALA A C 1
ATOM 1369 O O . ALA A 1 180 ? -8.146 0.138 1.357 1.00 96.62 180 ALA A O 1
ATOM 1370 N N . ALA A 1 181 ? -7.639 0.687 -0.763 1.00 95.88 181 ALA A N 1
ATOM 1371 C CA . ALA A 1 181 ? -9.018 0.971 -1.161 1.00 95.88 181 ALA A CA 1
ATOM 1372 C C . ALA A 1 181 ? -9.894 -0.297 -1.155 1.00 95.88 181 ALA A C 1
ATOM 1374 O O . ALA A 1 181 ? -11.028 -0.268 -0.678 1.00 95.88 181 ALA A O 1
ATOM 1375 N N . ALA A 1 182 ? -9.367 -1.438 -1.612 1.00 95.38 182 ALA A N 1
ATOM 1376 C CA . ALA A 1 182 ? -10.076 -2.715 -1.538 1.00 95.38 182 ALA A CA 1
ATOM 1377 C C . ALA A 1 182 ? -10.290 -3.183 -0.085 1.00 95.38 182 ALA A C 1
ATOM 1379 O O . ALA A 1 182 ? -11.379 -3.645 0.251 1.00 95.38 182 ALA A O 1
ATOM 1380 N N . GLN A 1 183 ? -9.298 -3.015 0.798 1.00 96.19 183 GLN A N 1
ATOM 1381 C CA . GLN A 1 183 ? -9.456 -3.271 2.235 1.00 96.19 183 GLN A CA 1
ATOM 1382 C C . GLN A 1 183 ? -10.547 -2.387 2.854 1.00 96.19 183 GLN A C 1
ATOM 1384 O O . GLN A 1 183 ? -11.341 -2.877 3.654 1.00 96.19 183 GLN A O 1
ATOM 1389 N N . GLN A 1 184 ? -10.614 -1.106 2.469 1.00 96.50 184 GLN A N 1
ATOM 1390 C CA . GLN A 1 184 ? -11.675 -0.196 2.909 1.00 96.50 184 GLN A CA 1
ATOM 1391 C C . GLN A 1 184 ? -13.057 -0.702 2.503 1.00 96.50 184 GLN A C 1
ATOM 1393 O O . GLN A 1 184 ? -13.972 -0.732 3.322 1.00 96.50 184 GLN A O 1
ATOM 1398 N N . GLN A 1 185 ? -13.205 -1.105 1.239 1.00 96.56 185 GLN A N 1
ATOM 1399 C CA . GLN A 1 185 ? -14.467 -1.616 0.721 1.00 96.56 185 GLN A CA 1
ATOM 1400 C C . GLN A 1 185 ? -14.876 -2.912 1.427 1.00 96.56 185 GLN A C 1
ATOM 1402 O O . GLN A 1 185 ? -16.046 -3.088 1.756 1.00 96.56 185 GLN A O 1
ATOM 1407 N N . PHE A 1 186 ? -13.916 -3.795 1.713 1.00 97.00 186 PHE A N 1
ATOM 1408 C CA . PHE A 1 186 ? -14.167 -4.992 2.508 1.00 97.00 186 PHE A CA 1
ATOM 1409 C C . PHE A 1 186 ? -14.662 -4.645 3.920 1.00 97.00 186 PHE A C 1
ATOM 1411 O O . PHE A 1 186 ? -15.688 -5.170 4.345 1.00 97.00 186 PHE A O 1
ATOM 1418 N N . ALA A 1 187 ? -13.993 -3.720 4.619 1.00 98.00 187 ALA A N 1
ATOM 1419 C CA . ALA A 1 187 ? -14.425 -3.252 5.937 1.00 98.00 187 ALA A CA 1
ATOM 1420 C C . ALA A 1 187 ? -15.835 -2.635 5.898 1.00 98.00 187 ALA A C 1
ATOM 1422 O O . ALA A 1 187 ? -16.660 -2.929 6.759 1.00 98.00 187 ALA A O 1
ATOM 1423 N N . SER A 1 188 ? -16.145 -1.846 4.863 1.00 97.81 188 SER A N 1
ATOM 1424 C CA . SER A 1 188 ? -17.485 -1.289 4.651 1.00 97.81 188 SER A CA 1
ATOM 1425 C C . SER A 1 188 ? -18.552 -2.379 4.549 1.00 97.81 188 SER A C 1
ATOM 1427 O O . SER A 1 188 ? -19.583 -2.272 5.202 1.00 97.81 188 SER A O 1
ATOM 1429 N N . LEU A 1 189 ? -18.305 -3.439 3.772 1.00 97.88 189 LEU A N 1
ATOM 1430 C CA . LEU A 1 189 ? -19.245 -4.557 3.628 1.00 97.88 189 LEU A CA 1
ATOM 1431 C C . LEU A 1 189 ? -19.420 -5.335 4.933 1.00 97.88 189 LEU A C 1
ATOM 1433 O O . LEU A 1 189 ? -20.534 -5.739 5.256 1.00 97.88 189 LEU A O 1
ATOM 1437 N N . VAL A 1 190 ? -18.337 -5.526 5.692 1.00 98.25 190 VAL A N 1
ATOM 1438 C CA . VAL A 1 190 ? -18.396 -6.153 7.018 1.00 98.25 190 VAL A CA 1
ATOM 1439 C C . VAL A 1 190 ? -19.335 -5.374 7.935 1.00 98.25 190 VAL A C 1
ATOM 1441 O O . VAL A 1 190 ? -20.240 -5.976 8.508 1.00 98.25 190 VAL A O 1
ATOM 1444 N N . PHE A 1 191 ? -19.159 -4.055 8.050 1.00 98.50 191 PHE A N 1
ATOM 1445 C CA . PHE A 1 191 ? -19.999 -3.242 8.931 1.00 98.50 191 PHE A CA 1
ATOM 1446 C C . PHE A 1 191 ? -21.423 -3.046 8.394 1.00 98.50 191 PHE A C 1
ATOM 1448 O O . PHE A 1 191 ? -22.347 -3.002 9.196 1.00 98.50 191 PHE A O 1
ATOM 1455 N N . GLU A 1 192 ? -21.633 -2.997 7.074 1.00 97.88 192 GLU A N 1
ATOM 1456 C CA . GLU A 1 192 ? -22.974 -2.989 6.465 1.00 97.88 192 GLU A CA 1
ATOM 1457 C C . GLU A 1 192 ? -23.765 -4.249 6.844 1.00 97.88 192 GLU A C 1
ATOM 1459 O O . GLU A 1 192 ? -24.886 -4.155 7.341 1.00 97.88 192 GLU A O 1
ATOM 1464 N N . VAL A 1 193 ? -23.166 -5.431 6.661 1.00 98.44 193 VAL A N 1
ATOM 1465 C CA . VAL A 1 193 ? -23.803 -6.708 7.015 1.00 98.44 193 VAL A CA 1
ATOM 1466 C C . VAL A 1 193 ? -23.977 -6.824 8.530 1.00 98.44 193 VAL A C 1
ATOM 1468 O O . VAL A 1 193 ? -25.040 -7.231 8.996 1.00 98.44 193 VAL A O 1
ATOM 1471 N N . ALA A 1 194 ? -22.971 -6.427 9.313 1.00 98.38 194 ALA A N 1
ATOM 1472 C CA . ALA A 1 194 ? -23.057 -6.469 10.767 1.00 98.38 194 ALA A CA 1
ATOM 1473 C C . ALA A 1 194 ? -24.184 -5.586 11.307 1.00 98.38 194 ALA A C 1
ATOM 1475 O O . ALA A 1 194 ? -24.949 -6.040 12.148 1.00 98.38 194 ALA A O 1
ATOM 1476 N N . GLN A 1 195 ? -24.318 -4.356 10.807 1.00 97.19 195 GLN A N 1
ATOM 1477 C CA . GLN A 1 195 ? -25.375 -3.429 11.212 1.00 97.19 195 GLN A CA 1
ATOM 1478 C C . GLN A 1 195 ? -26.767 -3.975 10.863 1.00 97.19 195 GLN A C 1
ATOM 1480 O O . GLN A 1 195 ? -27.693 -3.843 11.657 1.00 97.19 195 GLN A O 1
ATOM 1485 N N . ALA A 1 196 ? -26.915 -4.622 9.701 1.00 97.81 196 ALA A N 1
ATOM 1486 C CA . ALA A 1 196 ? -28.188 -5.197 9.270 1.00 97.81 196 ALA A CA 1
ATOM 1487 C C . ALA A 1 196 ? -28.615 -6.427 10.095 1.00 97.81 196 ALA A C 1
ATOM 1489 O O . ALA A 1 196 ? -29.805 -6.609 10.344 1.00 97.81 196 ALA A O 1
ATOM 1490 N N . HIS A 1 197 ? -27.667 -7.273 10.508 1.00 98.19 197 HIS A N 1
ATOM 1491 C CA . HIS A 1 197 ? -27.959 -8.524 11.223 1.00 98.19 197 HIS A CA 1
ATOM 1492 C C . HIS A 1 197 ? -27.860 -8.407 12.752 1.00 98.19 197 HIS A C 1
ATOM 1494 O O . HIS A 1 197 ? -28.513 -9.170 13.462 1.00 98.19 197 HIS A O 1
ATOM 1500 N N . PHE A 1 198 ? -27.045 -7.479 13.257 1.00 97.75 198 PHE A N 1
ATOM 1501 C CA . PHE A 1 198 ? -26.697 -7.333 14.673 1.00 97.75 198 PHE A CA 1
ATOM 1502 C C . PHE A 1 198 ? -26.726 -5.849 15.097 1.00 97.75 198 PHE A C 1
ATOM 1504 O O . PHE A 1 198 ? -25.693 -5.303 15.498 1.00 97.75 198 PHE A O 1
ATOM 1511 N N . PRO A 1 199 ? -27.883 -5.163 15.000 1.00 96.19 199 PRO A N 1
ATOM 1512 C CA . PRO A 1 199 ? -27.989 -3.714 15.221 1.00 96.19 199 PRO A CA 1
ATOM 1513 C C . PRO A 1 199 ? -27.545 -3.257 16.620 1.00 96.19 199 PRO A C 1
ATOM 1515 O O . PRO A 1 199 ? -27.068 -2.131 16.762 1.00 96.19 199 PRO A O 1
ATOM 1518 N N . ASP A 1 200 ? -27.619 -4.135 17.621 1.00 95.25 200 ASP A N 1
ATOM 1519 C CA . ASP A 1 200 ? -27.209 -3.835 18.998 1.00 95.25 200 ASP A CA 1
ATOM 1520 C C . ASP A 1 200 ? -25.704 -4.077 19.251 1.00 95.25 200 ASP A C 1
ATOM 1522 O O . ASP A 1 200 ? -25.107 -3.441 20.120 1.00 95.25 200 ASP A O 1
ATOM 1526 N N . ASP A 1 201 ? -25.056 -4.949 18.466 1.00 96.44 201 ASP A N 1
ATOM 1527 C CA . ASP A 1 201 ? -23.698 -5.446 18.751 1.00 96.44 201 ASP A CA 1
ATOM 1528 C C . ASP A 1 201 ? -22.636 -5.041 17.715 1.00 96.44 201 ASP A C 1
ATOM 1530 O O . ASP A 1 201 ? -21.438 -5.098 17.999 1.00 96.44 201 ASP A O 1
ATOM 1534 N N . TRP A 1 202 ? -23.025 -4.601 16.513 1.00 97.06 202 TRP A N 1
ATOM 1535 C CA . TRP A 1 202 ? -22.097 -4.356 15.395 1.00 97.06 202 TRP A CA 1
ATOM 1536 C C . TRP A 1 202 ? -20.948 -3.387 15.720 1.00 97.06 202 TRP A C 1
ATOM 1538 O O . TRP A 1 202 ? -19.856 -3.523 15.164 1.00 97.06 202 TRP A O 1
ATOM 1548 N N . ARG A 1 203 ? -21.163 -2.438 16.645 1.00 96.38 203 ARG A N 1
ATOM 1549 C CA . ARG A 1 203 ? -20.141 -1.474 17.091 1.00 96.38 203 ARG A CA 1
ATOM 1550 C C . ARG A 1 203 ? -18.981 -2.129 17.855 1.00 96.38 203 ARG A C 1
ATOM 1552 O O . ARG A 1 203 ? -17.900 -1.546 17.940 1.00 96.38 203 ARG A O 1
ATOM 1559 N N . GLN A 1 204 ? -19.184 -3.333 18.391 1.00 95.69 204 GLN A N 1
ATOM 1560 C CA . GLN A 1 204 ? -18.180 -4.080 19.154 1.00 95.69 204 GLN A CA 1
ATOM 1561 C C . GLN A 1 204 ? -17.143 -4.772 18.252 1.00 95.69 204 GLN A C 1
ATOM 1563 O O . GLN A 1 204 ? -16.084 -5.164 18.735 1.00 95.69 204 GLN A O 1
ATOM 1568 N N . LEU A 1 205 ? -17.416 -4.912 16.949 1.00 97.38 205 LEU A N 1
ATOM 1569 C CA . LEU A 1 205 ? -16.546 -5.637 16.021 1.00 97.38 205 LEU A CA 1
ATOM 1570 C C . LEU A 1 205 ? -15.200 -4.935 15.791 1.00 97.38 205 LEU A C 1
ATOM 1572 O O . LEU A 1 205 ? -15.131 -3.732 15.507 1.00 97.38 205 LEU A O 1
ATOM 1576 N N . ARG A 1 206 ? -14.120 -5.723 15.802 1.00 97.19 206 ARG A N 1
ATOM 1577 C CA . ARG A 1 206 ? -12.768 -5.303 15.393 1.00 97.19 206 ARG A CA 1
ATOM 1578 C C . ARG A 1 206 ? -12.212 -6.220 14.295 1.00 97.19 206 ARG A C 1
ATOM 1580 O O . ARG A 1 206 ? -11.333 -7.041 14.561 1.00 97.19 206 ARG A O 1
ATOM 1587 N N . PRO A 1 207 ? -12.727 -6.131 13.054 1.00 97.19 207 PRO A N 1
ATOM 1588 C CA . PRO A 1 207 ? -12.353 -7.061 11.996 1.00 97.19 207 PRO A CA 1
ATOM 1589 C C . PRO A 1 207 ? -10.858 -6.975 11.656 1.00 97.19 207 PRO A C 1
ATOM 1591 O O . PRO A 1 207 ? -10.316 -5.903 11.384 1.00 97.19 207 PRO A O 1
ATOM 1594 N N . ALA A 1 208 ? -10.201 -8.131 11.595 1.00 96.69 208 ALA A N 1
ATOM 1595 C CA . ALA A 1 208 ? -8.816 -8.272 11.179 1.00 96.69 208 ALA A CA 1
ATOM 1596 C C . ALA A 1 208 ? -8.722 -8.245 9.644 1.00 96.69 208 ALA A C 1
ATOM 1598 O O . ALA A 1 208 ? -8.827 -9.274 8.972 1.00 96.69 208 ALA A O 1
ATOM 1599 N N . LEU A 1 209 ? -8.523 -7.052 9.071 1.00 96.69 209 LEU A N 1
ATOM 1600 C CA . LEU A 1 209 ? -8.407 -6.896 7.616 1.00 96.69 209 LEU A CA 1
ATOM 1601 C C . LEU A 1 209 ? -7.149 -7.610 7.072 1.00 96.69 209 LEU A C 1
ATOM 1603 O O . LEU A 1 209 ? -6.099 -7.553 7.726 1.00 96.69 209 LEU A O 1
ATOM 1607 N N . PRO A 1 210 ? -7.205 -8.219 5.866 1.00 95.50 210 PRO A N 1
ATOM 1608 C CA . PRO A 1 210 ? -6.063 -8.922 5.273 1.00 95.50 210 PRO A CA 1
ATOM 1609 C C . PRO A 1 210 ? -4.830 -8.030 5.196 1.00 95.50 210 PRO A C 1
ATOM 1611 O O . PRO A 1 210 ? -4.949 -6.917 4.709 1.00 95.50 210 PRO A O 1
ATOM 1614 N N . THR A 1 211 ? -3.651 -8.470 5.631 1.00 95.38 211 THR A N 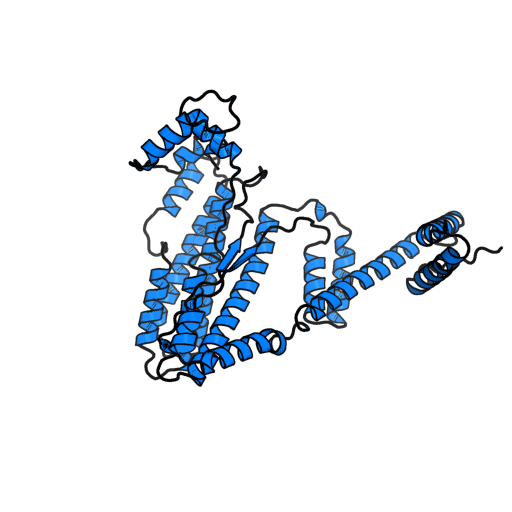1
ATOM 1615 C CA . THR A 1 211 ? -2.477 -7.578 5.638 1.00 95.38 211 THR A CA 1
ATOM 1616 C C . THR A 1 211 ? -2.011 -7.232 4.221 1.00 95.38 211 THR A C 1
ATOM 1618 O O . THR A 1 211 ? -2.101 -8.045 3.303 1.00 95.38 211 THR A O 1
ATOM 1621 N N . ILE A 1 212 ? -1.481 -6.023 4.037 1.00 96.69 212 ILE A N 1
ATOM 1622 C CA . ILE A 1 212 ? -0.817 -5.601 2.797 1.00 96.69 212 ILE A CA 1
ATOM 1623 C C . ILE A 1 212 ? 0.652 -5.316 3.096 1.00 96.69 212 ILE A C 1
ATOM 1625 O O . ILE A 1 212 ? 0.969 -4.644 4.080 1.00 96.69 212 ILE A O 1
ATOM 1629 N N . ALA A 1 213 ? 1.557 -5.867 2.293 1.00 96.56 213 ALA A N 1
ATOM 1630 C CA . ALA A 1 213 ? 2.997 -5.781 2.510 1.00 96.56 213 ALA A CA 1
ATOM 1631 C C . ALA A 1 213 ? 3.773 -5.605 1.200 1.00 96.56 213 ALA A C 1
ATOM 1633 O O . ALA A 1 213 ? 3.248 -5.893 0.128 1.00 96.56 213 ALA A O 1
ATOM 1634 N N . SER A 1 214 ? 5.032 -5.172 1.284 1.00 96.88 214 SER A N 1
ATOM 1635 C CA . SER A 1 214 ? 5.918 -5.009 0.126 1.00 96.88 214 SER A CA 1
ATOM 1636 C C . SER A 1 214 ? 7.338 -5.510 0.398 1.00 96.88 214 SER A C 1
ATOM 1638 O O . SER A 1 214 ? 7.855 -5.385 1.511 1.00 96.88 214 SER A O 1
ATOM 1640 N N . TRP A 1 215 ? 7.964 -6.062 -0.646 1.00 95.94 215 TRP A N 1
ATOM 1641 C CA . TRP A 1 215 ? 9.403 -6.369 -0.719 1.00 95.94 215 TRP A CA 1
ATOM 1642 C C . TRP A 1 215 ? 10.221 -5.256 -1.372 1.00 95.94 215 TRP A C 1
ATOM 1644 O O . TRP A 1 215 ? 11.442 -5.209 -1.231 1.00 95.94 215 TRP A O 1
ATOM 1654 N N . VAL A 1 216 ? 9.579 -4.362 -2.120 1.00 95.06 216 VAL A N 1
ATOM 1655 C CA . VAL A 1 216 ? 10.285 -3.374 -2.938 1.00 95.06 216 VAL A CA 1
ATOM 1656 C C . VAL A 1 216 ? 10.958 -2.342 -2.038 1.00 95.06 216 VAL A C 1
ATOM 1658 O O . VAL A 1 216 ? 10.284 -1.661 -1.273 1.00 95.06 216 VAL A O 1
ATOM 1661 N N . GLY A 1 217 ? 12.287 -2.244 -2.124 1.00 93.31 217 GLY A N 1
ATOM 1662 C CA . GLY A 1 217 ? 13.102 -1.420 -1.222 1.00 93.31 217 GLY A CA 1
ATOM 1663 C C . GLY A 1 217 ? 13.598 -2.142 0.035 1.00 93.31 217 GLY A C 1
ATOM 1664 O O . GLY A 1 217 ? 14.353 -1.543 0.802 1.00 93.31 217 GLY A O 1
ATOM 1665 N N . TYR A 1 218 ? 13.216 -3.409 0.235 1.00 93.94 218 TYR A N 1
ATOM 1666 C CA . TYR A 1 218 ? 13.487 -4.179 1.460 1.00 93.94 218 TYR A CA 1
ATOM 1667 C C . TYR A 1 218 ? 13.976 -5.615 1.206 1.00 93.94 218 TYR A C 1
ATOM 1669 O O . TYR A 1 218 ? 14.420 -6.292 2.129 1.00 93.94 218 TYR A O 1
ATOM 1677 N N . ASP A 1 219 ? 13.917 -6.102 -0.031 1.00 92.38 219 ASP A N 1
ATOM 1678 C CA . ASP A 1 219 ? 14.514 -7.375 -0.431 1.00 92.38 219 ASP A CA 1
ATOM 1679 C C . ASP A 1 219 ? 15.989 -7.187 -0.806 1.00 92.38 219 ASP A C 1
ATOM 1681 O O . ASP A 1 219 ? 16.324 -6.854 -1.941 1.00 92.38 219 ASP A O 1
ATOM 1685 N N . LEU A 1 220 ? 16.875 -7.379 0.171 1.00 88.38 220 LEU A N 1
ATOM 1686 C CA . LEU A 1 220 ? 18.316 -7.157 0.028 1.00 88.38 220 LEU A CA 1
ATOM 1687 C C . LEU A 1 220 ? 19.052 -8.366 -0.570 1.00 88.38 220 LEU A C 1
ATOM 1689 O O . LEU A 1 220 ? 20.260 -8.291 -0.822 1.00 88.38 220 LEU A O 1
ATOM 1693 N N . ASP A 1 221 ? 18.355 -9.485 -0.783 1.00 87.06 221 ASP A N 1
ATOM 1694 C CA . ASP A 1 221 ? 18.940 -10.727 -1.279 1.00 87.06 221 ASP A CA 1
ATOM 1695 C C . ASP A 1 221 ? 19.341 -10.591 -2.755 1.00 87.06 221 ASP A C 1
ATOM 1697 O O . ASP A 1 221 ? 18.509 -10.377 -3.634 1.00 87.06 221 ASP A O 1
ATOM 1701 N N . GLY A 1 222 ? 20.646 -10.667 -3.028 1.00 83.88 222 GLY A N 1
ATOM 1702 C CA . GLY A 1 222 ? 21.211 -10.522 -4.375 1.00 83.88 222 GLY A CA 1
ATOM 1703 C C . GLY A 1 222 ? 21.172 -9.103 -4.964 1.00 83.88 222 GLY A C 1
ATOM 1704 O O . GLY A 1 222 ? 21.725 -8.887 -6.040 1.00 83.88 222 GLY A O 1
ATOM 1705 N N . ARG A 1 223 ? 20.577 -8.122 -4.273 1.00 85.44 223 ARG A N 1
ATOM 1706 C CA . ARG A 1 223 ? 20.465 -6.723 -4.726 1.00 85.44 223 ARG A CA 1
ATOM 1707 C C . ARG A 1 223 ? 21.587 -5.868 -4.141 1.00 85.44 223 ARG A C 1
ATOM 1709 O O . ARG A 1 223 ? 21.792 -5.851 -2.928 1.00 85.44 223 ARG A O 1
ATOM 1716 N N . THR A 1 224 ? 22.346 -5.158 -4.974 1.00 82.81 224 THR A N 1
ATOM 1717 C CA . THR A 1 224 ? 23.421 -4.230 -4.546 1.00 82.81 224 THR A CA 1
ATOM 1718 C C . THR A 1 224 ? 23.058 -2.760 -4.666 1.00 82.81 224 THR A C 1
ATOM 1720 O O . THR A 1 224 ? 23.702 -1.922 -4.043 1.00 82.81 224 THR A O 1
ATOM 1723 N N . ASP A 1 225 ? 21.991 -2.468 -5.394 1.00 85.31 225 ASP A N 1
ATOM 1724 C CA . ASP A 1 225 ? 21.426 -1.144 -5.631 1.00 85.31 225 ASP A CA 1
ATOM 1725 C C . ASP A 1 225 ? 20.554 -0.629 -4.467 1.00 85.31 225 ASP A C 1
ATOM 1727 O O . ASP A 1 225 ? 20.277 0.569 -4.375 1.00 85.31 225 ASP A O 1
ATOM 1731 N N . ILE A 1 226 ? 20.145 -1.510 -3.546 1.00 87.00 226 ILE A N 1
ATOM 1732 C CA . ILE A 1 226 ? 19.384 -1.133 -2.349 1.00 87.00 226 ILE A CA 1
ATOM 1733 C C . ILE A 1 226 ? 20.356 -0.759 -1.229 1.00 87.00 226 ILE A C 1
ATOM 1735 O O . ILE A 1 226 ? 20.912 -1.613 -0.534 1.00 87.00 226 ILE A O 1
ATOM 1739 N N . HIS A 1 227 ? 20.569 0.544 -1.070 1.00 87.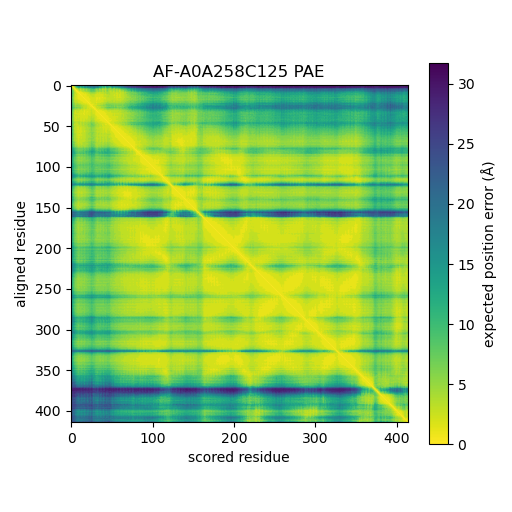00 227 HIS A N 1
ATOM 1740 C CA . HIS A 1 227 ? 21.317 1.111 0.045 1.00 87.00 227 HIS A CA 1
ATOM 1741 C C . HIS A 1 227 ? 20.406 1.291 1.270 1.00 87.00 227 HIS A C 1
ATOM 1743 O O . HIS A 1 227 ? 19.229 1.618 1.119 1.00 87.00 227 HIS A O 1
ATOM 1749 N N . TRP A 1 228 ? 20.946 1.133 2.484 1.00 87.31 228 TRP A N 1
ATOM 1750 C CA . TRP A 1 228 ? 20.174 1.227 3.736 1.00 87.31 228 TRP A CA 1
ATOM 1751 C C . TRP A 1 228 ? 19.402 2.551 3.857 1.00 87.31 228 TRP A C 1
ATOM 1753 O O . TRP A 1 228 ? 18.266 2.581 4.331 1.00 87.31 228 TRP A O 1
ATOM 1763 N N . SER A 1 229 ? 19.995 3.648 3.371 1.00 89.25 229 SER A N 1
ATOM 1764 C CA . SER A 1 229 ? 19.372 4.972 3.405 1.00 89.25 229 SER A CA 1
ATOM 1765 C C . SER A 1 229 ? 18.133 5.049 2.518 1.00 89.25 229 SER A C 1
ATOM 1767 O O . SER A 1 229 ? 17.165 5.695 2.907 1.00 89.25 229 SER A O 1
ATOM 1769 N N . HIS A 1 230 ? 18.111 4.337 1.383 1.00 90.88 230 HIS A N 1
ATOM 1770 C CA . HIS A 1 230 ? 16.929 4.248 0.524 1.00 90.88 230 HIS A CA 1
ATOM 1771 C C . HIS A 1 230 ? 15.778 3.545 1.246 1.00 90.88 230 HIS A C 1
ATOM 1773 O O . HIS A 1 230 ? 14.653 4.029 1.194 1.00 90.88 230 HIS A O 1
ATOM 1779 N N . SER A 1 231 ? 16.042 2.454 1.973 1.00 92.94 231 SER A N 1
ATOM 1780 C CA . SER A 1 231 ? 15.003 1.747 2.735 1.00 92.94 231 SER A CA 1
ATOM 1781 C C . SER A 1 231 ? 14.375 2.638 3.815 1.00 92.94 231 SER A C 1
ATOM 1783 O O . SER A 1 231 ? 13.154 2.627 3.990 1.00 92.94 231 SER A O 1
ATOM 1785 N N . ILE A 1 232 ? 15.183 3.456 4.503 1.00 94.25 232 ILE A N 1
ATOM 1786 C CA . ILE A 1 232 ? 14.686 4.422 5.496 1.00 94.25 232 ILE A CA 1
ATOM 1787 C C . ILE A 1 232 ? 13.931 5.569 4.816 1.00 94.25 232 ILE A C 1
ATOM 1789 O O . ILE A 1 232 ? 12.821 5.893 5.239 1.00 94.25 232 ILE A O 1
ATOM 1793 N N . ALA A 1 233 ? 14.476 6.143 3.740 1.00 95.81 233 ALA A N 1
ATOM 1794 C CA . ALA A 1 233 ? 13.821 7.201 2.973 1.00 95.81 233 ALA A CA 1
ATOM 1795 C C . ALA A 1 233 ? 12.455 6.751 2.434 1.00 95.81 233 ALA A C 1
ATOM 1797 O O . ALA A 1 233 ? 11.463 7.467 2.589 1.00 95.81 233 ALA A O 1
ATOM 1798 N N . PHE A 1 234 ? 12.369 5.539 1.875 1.00 96.62 234 PHE A N 1
ATOM 1799 C CA . PHE A 1 234 ? 11.104 4.942 1.455 1.00 96.62 234 PHE A CA 1
ATOM 1800 C C . PHE A 1 234 ? 10.160 4.765 2.628 1.00 96.62 234 PHE A C 1
ATOM 1802 O O . PHE A 1 234 ? 9.016 5.198 2.537 1.00 96.62 234 PHE A O 1
ATOM 1809 N N . ARG A 1 235 ? 10.628 4.225 3.759 1.00 97.06 235 ARG A N 1
ATOM 1810 C CA . ARG A 1 235 ? 9.746 4.011 4.907 1.00 97.06 235 ARG A CA 1
ATOM 1811 C C . ARG A 1 235 ? 9.178 5.321 5.459 1.00 97.06 235 ARG A C 1
ATOM 1813 O O . ARG A 1 235 ? 8.006 5.378 5.828 1.00 97.06 235 ARG A O 1
ATOM 1820 N N . LEU A 1 236 ? 9.980 6.380 5.497 1.00 98.12 236 LEU A N 1
ATOM 1821 C CA . LEU A 1 236 ? 9.520 7.708 5.900 1.00 98.12 236 LEU A CA 1
ATOM 1822 C C . LEU A 1 236 ? 8.554 8.300 4.867 1.00 98.12 236 LEU A C 1
ATOM 1824 O O . LEU A 1 236 ? 7.509 8.822 5.240 1.00 98.12 236 LEU A O 1
ATOM 1828 N N . THR A 1 237 ? 8.841 8.151 3.573 1.00 98.19 237 THR A N 1
ATOM 1829 C CA . THR A 1 237 ? 7.947 8.603 2.494 1.00 98.19 237 THR A CA 1
ATOM 1830 C C . THR A 1 237 ? 6.586 7.908 2.565 1.00 98.19 237 THR A C 1
ATOM 1832 O O . THR A 1 237 ? 5.549 8.566 2.511 1.00 98.19 237 THR A O 1
ATOM 1835 N N . GLU A 1 238 ? 6.583 6.589 2.751 1.00 98.31 238 GLU A N 1
ATOM 1836 C CA . GLU A 1 238 ? 5.381 5.775 2.943 1.00 98.31 238 GLU A CA 1
ATOM 1837 C C . GLU A 1 238 ? 4.599 6.207 4.178 1.00 98.31 238 GLU A C 1
ATOM 1839 O O . GLU A 1 238 ? 3.380 6.334 4.124 1.00 98.31 238 GLU A O 1
ATOM 1844 N N . LYS A 1 239 ? 5.284 6.461 5.296 1.00 98.62 239 LYS A N 1
ATOM 1845 C CA . LYS A 1 239 ? 4.628 6.941 6.511 1.00 98.62 239 LYS A CA 1
ATOM 1846 C C . LYS A 1 239 ? 4.000 8.313 6.311 1.00 98.62 239 LYS A C 1
ATOM 1848 O O . LYS A 1 239 ? 2.841 8.498 6.669 1.00 98.62 239 LYS A O 1
ATOM 1853 N N . ALA A 1 240 ? 4.724 9.257 5.717 1.00 98.69 240 ALA A N 1
ATOM 1854 C CA . ALA A 1 240 ? 4.194 10.586 5.434 1.00 98.69 240 ALA A CA 1
ATOM 1855 C C . ALA A 1 240 ? 2.944 10.503 4.546 1.00 98.69 240 ALA A C 1
ATOM 1857 O O . ALA A 1 240 ? 1.937 11.144 4.828 1.00 98.69 240 ALA A O 1
ATOM 1858 N N . GLU A 1 241 ? 2.984 9.666 3.509 1.00 98.44 241 GLU A N 1
ATOM 1859 C CA . GLU A 1 241 ? 1.847 9.431 2.624 1.00 98.44 241 GLU A CA 1
ATOM 1860 C C . GLU A 1 241 ? 0.666 8.766 3.347 1.00 98.44 241 GLU A C 1
ATOM 1862 O O . GLU A 1 241 ? -0.471 9.209 3.207 1.00 98.44 241 GLU A O 1
ATOM 1867 N N . GLN A 1 242 ? 0.914 7.753 4.177 1.00 98.69 242 GLN A N 1
ATOM 1868 C CA . GLN A 1 242 ? -0.140 7.097 4.946 1.00 98.69 242 GLN A CA 1
ATOM 1869 C C . GLN A 1 242 ? -0.815 8.053 5.939 1.00 98.69 242 GLN A C 1
ATOM 1871 O O . GLN A 1 242 ? -2.039 8.044 6.072 1.00 98.69 242 GLN A O 1
ATOM 1876 N N . LEU A 1 243 ? -0.042 8.920 6.596 1.00 98.81 243 LEU A N 1
ATOM 1877 C CA . LEU A 1 243 ? -0.577 9.943 7.494 1.00 98.81 243 LEU A CA 1
ATOM 1878 C C . LEU A 1 243 ? -1.447 10.961 6.749 1.00 98.81 243 LEU A C 1
ATOM 1880 O O . LEU A 1 243 ? -2.529 11.286 7.233 1.00 98.81 243 LEU A O 1
ATOM 1884 N N . ARG A 1 244 ? -1.051 11.387 5.539 1.00 98.69 244 ARG A N 1
ATOM 1885 C CA . ARG A 1 244 ? -1.907 12.223 4.675 1.00 98.69 244 ARG A CA 1
ATOM 1886 C C . ARG A 1 244 ? -3.206 11.520 4.293 1.00 98.69 244 ARG A C 1
ATOM 1888 O O . ARG A 1 244 ? -4.251 12.161 4.240 1.00 98.69 244 ARG A O 1
ATOM 1895 N N . ARG A 1 245 ? -3.173 10.205 4.050 1.00 98.25 245 ARG A N 1
ATOM 1896 C CA . ARG A 1 245 ? -4.391 9.429 3.766 1.00 98.25 245 ARG A CA 1
ATOM 1897 C C . ARG A 1 245 ? -5.314 9.379 4.974 1.00 98.25 245 ARG A C 1
ATOM 1899 O O . ARG A 1 245 ? -6.508 9.608 4.812 1.00 98.25 245 ARG A O 1
ATOM 1906 N N . TYR A 1 246 ? -4.789 9.131 6.174 1.00 98.75 246 TYR A N 1
ATOM 1907 C CA . TYR A 1 246 ? -5.602 9.208 7.389 1.00 98.75 246 TYR A CA 1
ATOM 1908 C C . TYR A 1 246 ? -6.163 10.610 7.604 1.00 98.75 246 TYR A C 1
ATOM 1910 O O . TYR A 1 246 ? -7.354 10.729 7.872 1.00 98.75 246 TYR A O 1
ATOM 1918 N N . HIS A 1 247 ? -5.360 11.658 7.399 1.00 98.75 247 HIS A N 1
ATOM 1919 C CA . HIS A 1 247 ? -5.827 13.042 7.459 1.00 98.75 247 HIS A CA 1
ATOM 1920 C C . HIS A 1 247 ? -7.005 13.264 6.500 1.00 98.75 247 HIS A C 1
ATOM 1922 O O . HIS A 1 247 ? -8.071 13.696 6.923 1.00 98.75 247 HIS A O 1
ATOM 1928 N N . ALA A 1 248 ? -6.861 12.895 5.223 1.00 98.50 248 ALA A N 1
ATOM 1929 C CA . ALA A 1 248 ? -7.925 13.030 4.229 1.00 98.50 248 ALA A CA 1
ATOM 1930 C C . ALA A 1 248 ? -9.187 12.224 4.591 1.00 98.50 248 ALA A C 1
ATOM 1932 O O . ALA A 1 248 ? -10.302 12.679 4.347 1.00 98.50 248 ALA A O 1
ATOM 1933 N N . ARG A 1 249 ? -9.034 11.039 5.201 1.00 98.25 249 ARG A N 1
ATOM 1934 C CA . ARG A 1 249 ? -10.166 10.230 5.683 1.00 98.25 249 ARG A CA 1
ATOM 1935 C C . ARG A 1 249 ? -10.886 10.910 6.846 1.00 98.25 249 ARG A C 1
ATOM 1937 O O . ARG A 1 249 ? -12.107 10.988 6.807 1.00 98.25 249 ARG A O 1
ATOM 1944 N N . VAL A 1 250 ? -10.157 11.426 7.837 1.00 98.56 250 VAL A N 1
ATOM 1945 C CA . VAL A 1 250 ? -10.738 12.183 8.960 1.00 98.56 250 VAL A CA 1
ATOM 1946 C C . VAL A 1 250 ? -11.427 13.453 8.456 1.00 98.56 250 VAL A C 1
ATOM 1948 O O . VAL A 1 250 ? -12.545 13.743 8.870 1.00 98.56 250 VAL A O 1
ATOM 1951 N N . GLN A 1 251 ? -10.812 14.165 7.509 1.00 98.56 251 GLN A N 1
ATOM 1952 C CA . GLN A 1 251 ? -11.405 15.343 6.881 1.00 98.56 251 GLN A CA 1
ATOM 1953 C C . GLN A 1 251 ? -12.727 15.005 6.177 1.00 98.56 251 GLN A C 1
ATOM 1955 O O . GLN A 1 251 ? -13.728 15.669 6.421 1.00 98.56 251 GLN A O 1
ATOM 1960 N N . ALA A 1 252 ? -12.766 13.942 5.370 1.00 98.25 252 ALA A N 1
ATOM 1961 C CA . ALA A 1 252 ? -13.994 13.508 4.704 1.00 98.25 252 ALA A CA 1
ATOM 1962 C C . ALA A 1 252 ? -15.096 13.108 5.706 1.00 98.25 252 ALA A C 1
ATOM 1964 O O . ALA A 1 252 ? -16.273 13.367 5.467 1.00 98.25 252 ALA A O 1
ATOM 1965 N N . ILE A 1 253 ? -14.731 12.504 6.845 1.00 98.12 253 ILE A N 1
ATOM 1966 C CA . ILE A 1 253 ? -15.683 12.206 7.928 1.00 98.12 253 ILE A CA 1
ATOM 1967 C C . ILE A 1 253 ? -16.240 13.502 8.522 1.00 98.12 253 ILE A C 1
ATOM 1969 O O . ILE A 1 253 ? -17.447 13.604 8.693 1.00 98.12 253 ILE A O 1
ATOM 1973 N N . LEU A 1 254 ? -15.403 14.508 8.786 1.00 97.88 254 LEU A N 1
ATOM 1974 C CA . LEU A 1 254 ? -15.846 15.818 9.279 1.00 97.88 254 LEU A CA 1
ATOM 1975 C C . LEU A 1 254 ? -16.731 16.568 8.270 1.00 97.88 254 LEU A C 1
ATOM 1977 O O . LEU A 1 254 ? -17.669 17.252 8.670 1.00 97.88 254 LEU A O 1
ATOM 1981 N N . GLU A 1 255 ? -16.460 16.434 6.971 1.00 97.62 255 GLU A N 1
ATOM 1982 C CA . GLU A 1 255 ? -17.290 17.009 5.904 1.00 97.62 255 GLU A CA 1
ATOM 1983 C C . GLU A 1 255 ? -18.684 16.360 5.856 1.00 97.62 255 GLU A C 1
ATOM 1985 O O . GLU A 1 255 ? -19.684 17.060 5.693 1.00 97.62 255 GLU A O 1
ATOM 1990 N N . HIS A 1 256 ? -18.768 15.038 6.040 1.00 96.94 256 HIS A N 1
ATOM 1991 C CA . HIS A 1 256 ? -20.043 14.314 6.105 1.00 96.94 256 HIS A CA 1
ATOM 1992 C C . HIS A 1 256 ? -20.763 14.463 7.454 1.00 96.94 256 HIS A C 1
ATOM 1994 O O . HIS A 1 256 ? -21.993 14.468 7.486 1.00 96.94 256 HIS A O 1
ATOM 2000 N N . HIS A 1 257 ? -20.014 14.621 8.549 1.00 96.56 257 HIS A N 1
ATOM 2001 C CA . HIS A 1 257 ? -20.514 14.705 9.926 1.00 96.56 257 HIS A CA 1
ATOM 2002 C C . HIS A 1 257 ? -19.937 15.936 10.653 1.00 96.56 257 HIS A C 1
ATOM 2004 O O . HIS A 1 257 ? -19.108 15.796 11.557 1.00 96.56 257 HIS A O 1
ATOM 2010 N N . PRO A 1 258 ? -20.383 17.168 10.328 1.00 94.50 258 PRO A N 1
ATOM 2011 C CA . PRO A 1 258 ? -19.805 18.398 10.891 1.00 94.50 258 PRO A CA 1
ATOM 2012 C C . PRO A 1 258 ? -19.944 18.548 12.416 1.00 94.50 258 PRO A C 1
ATOM 2014 O O . PRO A 1 258 ? -19.295 19.404 13.024 1.00 94.50 258 PRO A O 1
ATOM 2017 N N . ALA A 1 259 ? -20.810 17.748 13.044 1.00 91.69 259 ALA A N 1
ATOM 2018 C CA . ALA A 1 259 ? -20.994 17.711 14.492 1.00 91.69 259 ALA A CA 1
ATOM 2019 C C . ALA A 1 259 ? -19.858 16.971 15.228 1.00 91.69 259 ALA A C 1
ATOM 2021 O O . ALA A 1 259 ? -19.649 17.241 16.411 1.00 91.69 259 ALA A O 1
ATOM 2022 N N . ALA A 1 260 ? -19.075 16.129 14.538 1.00 94.25 260 ALA A N 1
ATOM 2023 C CA . ALA A 1 260 ? -17.998 15.302 15.095 1.00 94.25 260 ALA A CA 1
ATOM 2024 C C . ALA A 1 260 ? -16.718 16.101 15.434 1.00 94.25 260 ALA A C 1
ATOM 2026 O O . ALA A 1 260 ? -15.600 15.720 15.083 1.00 94.25 260 ALA A O 1
ATOM 2027 N N . LYS A 1 261 ? -16.864 17.239 16.123 1.00 91.31 261 LYS A N 1
ATOM 2028 C CA . LYS A 1 261 ? -15.775 18.187 16.424 1.00 91.31 261 LYS A CA 1
ATOM 2029 C C . LYS A 1 261 ? -14.627 17.571 17.233 1.00 91.31 261 LYS A C 1
ATOM 2031 O O . LYS A 1 261 ? -13.511 18.078 17.147 1.00 91.31 261 LYS A O 1
ATOM 2036 N N . GLY A 1 262 ? -14.871 16.472 17.953 1.00 92.62 262 GLY A N 1
ATOM 2037 C CA . GLY A 1 262 ? -13.841 15.696 18.654 1.00 92.62 262 GLY A CA 1
ATOM 2038 C C . GLY A 1 262 ? -12.732 15.148 17.741 1.00 92.62 262 GLY A C 1
ATOM 2039 O O . GLY A 1 262 ? -11.641 14.853 18.217 1.00 92.62 262 GLY A O 1
ATOM 2040 N N . LEU A 1 263 ? -12.953 15.083 16.421 1.00 96.69 263 LEU A N 1
ATOM 2041 C CA . LEU A 1 263 ? -11.942 14.659 15.444 1.00 96.69 263 LEU A CA 1
ATOM 2042 C C . LEU A 1 263 ? -10.971 15.770 15.007 1.00 96.69 263 LEU A C 1
ATOM 2044 O O . LEU A 1 263 ? -9.936 15.464 14.416 1.00 96.69 263 LEU A O 1
ATOM 2048 N N . VAL A 1 264 ? -11.267 17.046 15.281 1.00 97.06 264 VAL A N 1
ATOM 2049 C CA . VAL A 1 264 ? -10.418 18.175 14.849 1.00 97.06 264 VAL A CA 1
ATOM 2050 C C . VAL A 1 264 ? -8.983 18.077 15.397 1.00 97.06 264 VAL A C 1
ATOM 2052 O O . VAL A 1 264 ? -8.053 18.211 14.601 1.00 97.06 264 VAL A O 1
ATOM 2055 N N . PRO A 1 265 ? -8.748 17.749 16.686 1.00 97.81 265 PRO A N 1
ATOM 2056 C CA . PRO A 1 265 ? -7.389 17.562 17.199 1.00 97.81 265 PRO A CA 1
ATOM 2057 C C . PRO A 1 265 ? -6.625 16.429 16.504 1.00 97.81 265 PRO A C 1
ATOM 2059 O O . PRO A 1 265 ? -5.422 16.539 16.279 1.00 97.81 265 PRO A O 1
ATOM 2062 N N . LEU A 1 266 ? -7.313 15.341 16.130 1.00 98.25 266 LEU A N 1
ATOM 2063 C CA . LEU A 1 266 ? -6.694 14.244 15.383 1.00 98.25 266 LEU A CA 1
ATOM 2064 C C . LEU A 1 266 ? -6.272 14.702 13.981 1.00 98.25 266 LEU A C 1
ATOM 2066 O O . LEU A 1 266 ? -5.199 14.324 13.514 1.00 98.25 266 LEU A O 1
ATOM 2070 N N . LEU A 1 267 ? -7.086 15.529 13.323 1.00 97.94 267 LEU A N 1
ATOM 2071 C CA . LEU A 1 267 ? -6.764 16.093 12.016 1.00 97.94 267 LEU A CA 1
ATOM 2072 C C . LEU A 1 267 ? -5.470 16.927 12.074 1.00 97.94 267 LEU A C 1
ATOM 2074 O O . LEU A 1 267 ? -4.532 16.652 11.328 1.00 97.94 267 LEU A O 1
ATOM 2078 N N . GLU A 1 268 ? -5.378 17.867 13.019 1.00 97.94 268 GLU A N 1
ATOM 2079 C CA . GLU A 1 268 ? -4.178 18.694 13.239 1.00 97.94 268 GLU A CA 1
ATOM 2080 C C . GLU A 1 268 ? -2.948 17.839 13.574 1.00 97.94 268 GLU A C 1
ATOM 2082 O O . GLU A 1 268 ? -1.852 18.048 13.046 1.00 97.94 268 GLU A O 1
ATOM 2087 N N . ARG A 1 269 ? -3.133 16.823 14.425 1.00 98.19 269 ARG A N 1
ATOM 2088 C CA . ARG A 1 269 ? -2.075 15.888 14.810 1.00 98.19 269 ARG A CA 1
ATOM 2089 C C . ARG A 1 269 ? -1.515 15.118 13.612 1.00 98.19 269 ARG A C 1
ATOM 2091 O O . ARG A 1 269 ? -0.296 14.953 13.513 1.00 98.19 269 ARG A O 1
ATOM 2098 N N . LEU A 1 270 ? -2.383 14.649 12.716 1.00 98.75 270 LEU A N 1
ATOM 2099 C CA . LEU A 1 270 ? -1.997 13.927 11.502 1.00 98.75 270 LEU A CA 1
ATOM 2100 C C . LEU A 1 270 ? -1.265 14.833 10.506 1.00 98.75 270 LEU A C 1
ATOM 2102 O O . LEU A 1 270 ? -0.282 14.381 9.918 1.00 98.75 270 LEU A O 1
ATOM 2106 N N . ASP A 1 271 ? -1.691 16.089 10.348 1.00 98.56 271 ASP A N 1
ATOM 2107 C CA . ASP A 1 271 ? -1.029 17.062 9.466 1.00 98.56 271 ASP A CA 1
ATOM 2108 C C . ASP A 1 271 ? 0.404 17.363 9.932 1.00 98.56 271 ASP A C 1
ATOM 2110 O O . ASP A 1 271 ? 1.368 17.177 9.181 1.00 98.56 271 ASP A O 1
ATOM 2114 N N . LEU A 1 272 ? 0.571 17.696 11.218 1.00 98.50 272 LEU A N 1
ATOM 2115 C CA . LEU A 1 272 ? 1.886 17.931 11.824 1.00 98.50 272 LEU A CA 1
ATOM 2116 C C . LEU A 1 272 ? 2.806 16.712 11.678 1.00 98.50 272 LEU A C 1
ATOM 2118 O O . LEU A 1 272 ? 3.985 16.847 11.338 1.00 98.50 272 LEU A O 1
ATOM 2122 N N . ALA A 1 273 ? 2.273 15.510 11.915 1.00 98.69 273 ALA A N 1
ATOM 2123 C CA . ALA A 1 273 ? 3.039 14.277 11.796 1.00 98.69 273 ALA A CA 1
ATOM 2124 C C . ALA A 1 273 ? 3.425 13.953 10.346 1.00 98.69 273 ALA A C 1
ATOM 2126 O O . ALA A 1 273 ? 4.550 13.508 10.090 1.00 98.69 273 ALA A O 1
ATOM 2127 N N . ALA A 1 274 ? 2.520 14.181 9.392 1.00 98.69 274 ALA A N 1
ATOM 2128 C CA . ALA A 1 274 ? 2.784 13.992 7.972 1.00 98.69 274 ALA A CA 1
ATOM 2129 C C . ALA A 1 274 ? 3.857 14.967 7.469 1.00 98.69 274 ALA A C 1
ATOM 2131 O O . ALA A 1 274 ? 4.777 14.547 6.761 1.00 98.69 274 ALA A O 1
ATOM 2132 N N . GLY A 1 275 ? 3.768 16.242 7.863 1.00 98.50 275 GLY A N 1
ATOM 2133 C CA . GLY A 1 275 ? 4.736 17.283 7.520 1.00 98.50 275 GLY A CA 1
ATOM 2134 C C . GLY A 1 275 ? 6.133 16.982 8.061 1.00 98.50 275 GLY A C 1
ATOM 2135 O O . GLY A 1 275 ? 7.099 16.970 7.296 1.00 98.50 275 GLY A O 1
ATOM 2136 N N . GLU A 1 276 ? 6.247 16.653 9.350 1.00 98.50 276 GLU A N 1
ATOM 2137 C CA . GLU A 1 276 ? 7.540 16.314 9.957 1.00 98.50 276 GLU A CA 1
ATOM 2138 C C . GLU A 1 276 ? 8.144 15.049 9.334 1.00 98.50 276 GLU A C 1
ATOM 2140 O O . GLU A 1 276 ? 9.318 15.038 8.964 1.00 98.50 276 GLU A O 1
ATOM 2145 N N . THR A 1 277 ? 7.335 14.008 9.115 1.00 98.56 277 THR A N 1
ATOM 2146 C CA . THR A 1 277 ? 7.815 12.776 8.472 1.00 98.56 277 THR A CA 1
ATOM 2147 C C . THR A 1 277 ? 8.274 13.032 7.027 1.00 98.56 277 THR A C 1
ATOM 2149 O O . THR A 1 277 ? 9.268 12.456 6.586 1.00 98.56 277 THR A O 1
ATOM 2152 N N . ALA A 1 278 ? 7.600 13.913 6.278 1.00 98.38 278 ALA A N 1
ATOM 2153 C CA . ALA A 1 278 ? 8.015 14.275 4.921 1.00 98.38 278 ALA A CA 1
ATOM 2154 C C . ALA A 1 278 ? 9.364 15.015 4.904 1.00 98.38 278 ALA A C 1
ATOM 2156 O O . ALA A 1 278 ? 10.201 14.747 4.040 1.00 98.38 278 ALA A O 1
ATOM 2157 N N . LEU A 1 279 ? 9.606 15.900 5.877 1.00 97.81 279 LEU A N 1
ATOM 2158 C CA . LEU A 1 279 ? 10.897 16.575 6.039 1.00 97.81 279 LEU A CA 1
ATOM 2159 C C . LEU A 1 279 ? 12.005 15.575 6.385 1.00 97.81 279 LEU A C 1
ATOM 2161 O O . LEU A 1 279 ? 13.075 15.617 5.780 1.00 97.81 279 LEU A O 1
ATOM 2165 N N . GLN A 1 280 ? 11.734 14.627 7.286 1.00 97.94 280 GLN A N 1
ATOM 2166 C CA . GLN A 1 280 ? 12.657 13.531 7.593 1.00 97.94 280 GLN A CA 1
ATOM 2167 C C . GLN A 1 280 ? 12.964 12.692 6.339 1.00 97.94 280 GLN A C 1
ATOM 2169 O O . GLN A 1 280 ? 14.129 12.433 6.045 1.00 97.94 280 GLN A O 1
ATOM 2174 N N . ALA A 1 281 ? 11.950 12.320 5.549 1.00 97.19 281 ALA A N 1
ATOM 2175 C CA . ALA A 1 281 ? 12.130 11.562 4.307 1.00 97.19 281 ALA A CA 1
ATOM 2176 C C . ALA A 1 281 ? 13.043 12.288 3.300 1.00 97.19 281 ALA A C 1
ATOM 2178 O O . ALA A 1 281 ? 13.936 11.674 2.709 1.00 97.19 281 ALA A O 1
ATOM 2179 N N . ALA A 1 282 ? 12.858 13.603 3.141 1.00 96.62 282 ALA A N 1
ATOM 2180 C CA . ALA A 1 282 ? 13.689 14.426 2.268 1.00 96.62 282 ALA A CA 1
ATOM 2181 C C . ALA A 1 282 ? 15.161 14.433 2.715 1.00 96.62 282 ALA A C 1
ATOM 2183 O O . ALA A 1 282 ? 16.055 14.310 1.879 1.00 96.62 282 ALA A O 1
ATOM 2184 N N . MET A 1 283 ? 15.424 14.495 4.025 1.00 96.81 283 MET A N 1
ATOM 2185 C CA . MET A 1 283 ? 16.791 14.439 4.557 1.00 96.81 283 MET A CA 1
ATOM 2186 C C . MET A 1 283 ? 17.470 13.093 4.278 1.00 96.81 283 MET A C 1
ATOM 2188 O O . MET A 1 283 ? 18.631 13.073 3.880 1.00 96.81 283 MET A O 1
ATOM 2192 N N . PHE A 1 284 ? 16.745 11.977 4.406 1.00 95.38 284 PHE A N 1
ATOM 2193 C CA . PHE A 1 284 ? 17.282 10.639 4.111 1.00 95.38 284 PHE A CA 1
ATOM 2194 C C . PHE A 1 284 ? 17.469 10.349 2.611 1.00 95.38 284 PHE A C 1
ATOM 2196 O O . PHE A 1 284 ? 18.129 9.371 2.260 1.00 95.38 284 PHE A O 1
ATOM 2203 N N . THR A 1 285 ? 16.924 11.197 1.734 1.00 92.56 285 THR A N 1
ATOM 2204 C CA . THR A 1 285 ? 17.153 11.148 0.277 1.00 92.56 285 THR A CA 1
ATOM 2205 C C . THR A 1 285 ? 18.407 11.933 -0.140 1.00 92.56 285 THR A C 1
ATOM 2207 O O . THR A 1 285 ? 18.894 11.772 -1.257 1.00 92.56 285 THR A O 1
ATOM 2210 N N . GLY A 1 286 ? 18.937 12.788 0.741 1.00 89.88 286 GLY A N 1
ATOM 2211 C CA . GLY A 1 286 ? 20.146 13.571 0.489 1.00 89.88 286 GLY A CA 1
ATOM 2212 C C . GLY A 1 286 ? 21.435 12.741 0.488 1.00 89.88 286 GLY A C 1
ATOM 2213 O O . GLY A 1 286 ? 21.434 11.526 0.687 1.00 89.88 286 GLY A O 1
ATOM 2214 N N . ASP A 1 287 ? 22.568 13.419 0.292 1.00 90.94 287 ASP A N 1
ATOM 2215 C CA . ASP A 1 287 ? 23.885 12.785 0.364 1.00 90.94 287 ASP A CA 1
ATOM 2216 C C . ASP A 1 287 ? 24.281 12.488 1.820 1.00 90.94 287 ASP A C 1
ATOM 2218 O O . ASP A 1 287 ? 24.847 13.338 2.508 1.00 90.94 287 ASP A O 1
ATOM 2222 N N . LEU A 1 288 ? 23.982 11.269 2.277 1.00 91.12 288 LEU A N 1
ATOM 2223 C CA . LEU A 1 288 ? 24.347 10.775 3.609 1.00 91.12 288 LEU A CA 1
ATOM 2224 C C . LEU A 1 288 ? 25.791 10.247 3.696 1.00 91.12 288 LEU A C 1
ATOM 2226 O O . LEU A 1 288 ? 26.174 9.721 4.742 1.00 91.12 288 LEU A O 1
ATOM 2230 N N . GLN A 1 289 ? 26.599 10.363 2.632 1.00 88.44 289 GLN A N 1
ATOM 2231 C CA . GLN A 1 289 ? 28.049 10.148 2.737 1.00 88.44 289 GLN A CA 1
ATOM 2232 C C . GLN A 1 289 ? 28.734 11.337 3.418 1.00 88.44 289 GLN A C 1
ATOM 2234 O O . GLN A 1 289 ? 29.799 11.172 4.012 1.00 88.44 289 GLN A O 1
ATOM 2239 N N . ASN A 1 290 ? 28.106 12.516 3.383 1.00 90.94 290 ASN A N 1
ATOM 2240 C CA . ASN A 1 290 ? 28.512 13.657 4.187 1.00 90.94 290 ASN A CA 1
ATOM 2241 C C . ASN A 1 290 ? 28.087 13.447 5.661 1.00 90.94 290 ASN A C 1
ATOM 2243 O O . ASN A 1 290 ? 26.883 13.374 5.943 1.00 90.94 290 ASN A O 1
ATOM 2247 N N . PRO A 1 291 ? 29.037 13.404 6.619 1.00 91.06 291 PRO A N 1
ATOM 2248 C CA . PRO A 1 291 ? 28.731 13.221 8.038 1.00 91.06 291 PRO A CA 1
ATOM 2249 C C . PRO A 1 291 ? 27.767 14.267 8.613 1.00 91.06 291 PRO A C 1
ATOM 2251 O O . PRO A 1 291 ? 26.926 13.928 9.442 1.00 91.06 291 PRO A O 1
ATOM 2254 N N . GLU A 1 292 ? 27.848 15.525 8.170 1.00 93.62 292 GLU A N 1
ATOM 2255 C CA . GLU A 1 292 ? 26.984 16.601 8.671 1.00 93.62 292 GLU A CA 1
ATOM 2256 C C . GLU A 1 292 ? 25.518 16.361 8.292 1.00 93.62 292 GLU A C 1
ATOM 2258 O O . GLU A 1 292 ? 24.620 16.521 9.122 1.00 93.62 292 GLU A O 1
ATOM 2263 N N . HIS A 1 293 ? 25.273 15.903 7.060 1.00 94.69 293 HIS A N 1
ATOM 2264 C CA . HIS A 1 293 ? 23.931 15.557 6.596 1.00 94.69 293 HIS A CA 1
ATOM 2265 C C . HIS A 1 293 ? 23.362 14.359 7.361 1.00 94.69 293 HIS A C 1
ATOM 2267 O O . HIS A 1 293 ? 22.197 14.390 7.763 1.00 94.69 293 HIS A O 1
ATOM 2273 N N . LEU A 1 294 ? 24.178 13.327 7.608 1.00 94.06 294 LEU A N 1
ATOM 2274 C CA . LEU A 1 294 ? 23.757 12.157 8.377 1.00 94.06 294 LEU A CA 1
ATOM 2275 C C . LEU A 1 294 ? 23.385 12.523 9.814 1.00 94.06 294 LEU A C 1
ATOM 2277 O O . LEU A 1 294 ? 22.324 12.120 10.288 1.00 94.06 294 LEU A O 1
ATOM 2281 N N . VAL A 1 295 ? 24.230 13.295 10.500 1.00 94.50 295 VAL A N 1
ATOM 2282 C CA . VAL A 1 295 ? 23.973 13.732 11.880 1.00 94.50 295 VAL A CA 1
ATOM 2283 C C . VAL A 1 295 ? 22.695 14.563 11.947 1.00 94.50 295 VAL A C 1
ATOM 2285 O O . VAL A 1 295 ? 21.856 14.326 12.816 1.00 94.50 295 VAL A O 1
ATOM 2288 N N . ALA A 1 296 ? 22.503 15.496 11.011 1.00 95.62 296 ALA A N 1
ATOM 2289 C CA . ALA A 1 296 ? 21.285 16.294 10.948 1.00 95.62 296 ALA A CA 1
ATOM 2290 C C . ALA A 1 296 ? 20.036 15.417 10.738 1.00 95.62 296 ALA A C 1
ATOM 2292 O O . ALA A 1 296 ? 19.038 15.594 11.441 1.00 95.62 296 ALA A O 1
ATOM 2293 N N . ALA A 1 297 ? 20.089 14.457 9.809 1.00 96.12 297 ALA A N 1
ATOM 2294 C CA . ALA A 1 297 ? 18.975 13.556 9.512 1.00 96.12 297 ALA A CA 1
ATOM 2295 C C . ALA A 1 297 ? 18.643 12.640 10.701 1.00 96.12 297 ALA A C 1
ATOM 2297 O O . ALA A 1 297 ? 17.479 12.521 11.084 1.00 96.12 297 ALA A O 1
ATOM 2298 N N . ALA A 1 298 ? 19.665 12.042 11.317 1.00 94.69 298 ALA A N 1
ATOM 2299 C CA . ALA A 1 298 ? 19.528 11.174 12.480 1.00 94.69 298 ALA A CA 1
ATOM 2300 C C . ALA A 1 298 ? 18.928 11.921 13.679 1.00 94.69 298 ALA A C 1
ATOM 2302 O O . ALA A 1 298 ? 17.960 11.444 14.267 1.00 94.69 298 ALA A O 1
ATOM 2303 N N . ASN A 1 299 ? 19.451 13.109 14.000 1.00 95.06 299 ASN A N 1
ATOM 2304 C CA . ASN A 1 299 ? 18.954 13.919 15.111 1.00 95.06 299 ASN A CA 1
ATOM 2305 C C . ASN A 1 299 ? 17.515 14.378 14.882 1.00 95.06 299 ASN A C 1
ATOM 2307 O O . ASN A 1 299 ? 16.718 14.363 15.814 1.00 95.06 299 ASN A O 1
ATOM 2311 N N . ARG A 1 300 ? 17.148 14.759 13.653 1.00 96.06 300 ARG A N 1
ATOM 2312 C CA . ARG A 1 300 ? 15.763 15.138 13.353 1.00 96.06 300 ARG A CA 1
ATOM 2313 C C . ARG A 1 300 ? 14.803 13.954 13.452 1.00 96.06 300 ARG A C 1
ATOM 2315 O O . ARG A 1 300 ? 13.690 14.118 13.938 1.00 96.06 300 ARG A O 1
ATOM 2322 N N . LEU A 1 301 ? 15.224 12.768 13.009 1.00 95.75 301 LEU A N 1
ATOM 2323 C CA . LEU A 1 301 ? 14.415 11.551 13.095 1.00 95.75 301 LEU A CA 1
ATOM 2324 C C . LEU A 1 301 ? 14.098 11.164 14.548 1.00 95.75 301 LEU A C 1
ATOM 2326 O O . LEU A 1 301 ? 13.014 10.648 14.823 1.00 95.75 301 LEU A O 1
ATOM 2330 N N . THR A 1 302 ? 15.040 11.390 15.466 1.00 93.00 302 THR A N 1
ATOM 2331 C CA . THR A 1 302 ? 14.919 10.992 16.877 1.00 93.00 302 THR A CA 1
ATOM 2332 C C . THR A 1 302 ? 14.457 12.112 17.805 1.00 93.00 302 THR A C 1
ATOM 2334 O O . THR A 1 302 ? 14.049 11.814 18.926 1.00 93.00 302 THR A O 1
ATOM 2337 N N . ALA A 1 303 ? 14.481 13.371 17.361 1.00 94.94 303 ALA A N 1
ATOM 2338 C CA . ALA A 1 303 ? 14.057 14.516 18.157 1.00 94.94 303 ALA A CA 1
ATOM 2339 C C . ALA A 1 303 ? 12.588 14.408 18.589 1.00 94.94 303 ALA A C 1
ATOM 2341 O O . ALA A 1 303 ? 11.700 14.111 17.789 1.00 94.94 303 ALA A O 1
ATOM 2342 N N . GLU A 1 304 ? 12.328 14.711 19.860 1.00 96.00 304 GLU A N 1
ATOM 2343 C CA . GLU A 1 304 ? 10.967 14.887 20.360 1.00 96.00 304 GLU A CA 1
ATOM 2344 C C . GLU A 1 304 ? 10.322 16.142 19.758 1.00 96.00 304 GLU A C 1
ATOM 2346 O O . GLU A 1 304 ? 10.989 17.140 19.478 1.00 96.00 304 GLU A O 1
ATOM 2351 N N . GLY A 1 305 ? 9.002 16.108 19.577 1.00 95.38 305 GLY A N 1
ATOM 2352 C CA . GLY A 1 305 ? 8.260 17.247 19.049 1.00 95.38 305 GLY A CA 1
ATOM 2353 C C . GLY A 1 305 ? 6.823 16.910 18.651 1.00 95.38 305 GLY A C 1
ATOM 2354 O O . GLY A 1 305 ? 6.454 15.737 18.586 1.00 95.38 305 GLY A O 1
ATOM 2355 N N . PRO A 1 306 ? 6.004 17.926 18.330 1.00 93.81 306 PRO A N 1
ATOM 2356 C CA . PRO A 1 306 ? 4.579 17.749 18.036 1.00 93.81 306 PRO A CA 1
ATOM 2357 C C . PRO A 1 306 ? 4.305 16.938 16.757 1.00 93.81 306 PRO A C 1
ATOM 2359 O O . PRO A 1 306 ? 3.233 16.357 16.613 1.00 93.81 306 PRO A O 1
ATOM 2362 N N . GLY A 1 307 ? 5.269 16.857 15.832 1.00 95.12 307 GLY A N 1
ATOM 2363 C CA . GLY A 1 307 ? 5.190 16.005 14.639 1.00 95.12 307 GLY A CA 1
ATOM 2364 C C . GLY A 1 307 ? 5.618 14.550 14.879 1.00 95.12 307 GLY A C 1
ATOM 2365 O O . GLY A 1 307 ? 5.432 13.693 14.015 1.00 95.12 307 GLY A O 1
ATOM 2366 N N . ARG A 1 308 ? 6.168 14.213 16.051 1.00 96.81 308 ARG A N 1
ATOM 2367 C CA . ARG A 1 308 ? 6.666 12.861 16.323 1.00 96.81 308 ARG A CA 1
ATOM 2368 C C . ARG A 1 308 ? 5.511 11.916 16.635 1.00 96.81 308 ARG A C 1
ATOM 2370 O O . ARG A 1 308 ? 4.960 11.932 17.726 1.00 96.81 308 ARG A O 1
ATOM 2377 N N . LEU A 1 309 ? 5.130 11.089 15.665 1.00 97.56 309 LEU A N 1
ATOM 2378 C CA . LEU A 1 309 ? 4.118 10.035 15.809 1.00 97.56 309 LEU A CA 1
ATOM 2379 C C . LEU A 1 309 ? 4.757 8.678 15.521 1.00 97.56 309 LEU A C 1
ATOM 2381 O O . LEU A 1 309 ? 5.132 8.416 14.379 1.00 97.56 309 LEU A O 1
ATOM 2385 N N . VAL A 1 310 ? 4.936 7.837 16.539 1.00 96.50 310 VAL A N 1
ATOM 2386 C CA . VAL A 1 310 ? 5.643 6.544 16.411 1.00 96.50 310 VAL A CA 1
ATOM 2387 C C . VAL A 1 310 ? 4.748 5.328 16.640 1.00 96.50 310 VAL A C 1
ATOM 2389 O O . VAL A 1 310 ? 5.146 4.225 16.275 1.00 96.50 310 VAL A O 1
ATOM 2392 N N . ASP A 1 311 ? 3.539 5.530 17.168 1.00 97.19 311 ASP A N 1
ATOM 2393 C CA . ASP A 1 311 ? 2.573 4.471 17.449 1.00 97.19 311 ASP A CA 1
ATOM 2394 C C . ASP A 1 311 ? 1.197 4.823 16.858 1.00 97.19 311 ASP A C 1
ATOM 2396 O O . ASP A 1 311 ? 0.658 5.901 17.104 1.00 97.19 311 ASP A O 1
ATOM 2400 N N . ALA A 1 312 ? 0.624 3.914 16.063 1.00 97.94 312 ALA A N 1
ATOM 2401 C CA . ALA A 1 312 ? -0.715 4.086 15.501 1.00 97.94 312 ALA A CA 1
ATOM 2402 C C . ALA A 1 312 ? -1.820 3.986 16.567 1.00 97.94 312 ALA A C 1
ATOM 2404 O O . ALA A 1 312 ? -2.937 4.442 16.316 1.00 97.94 312 ALA A O 1
ATOM 2405 N N . ALA A 1 313 ? -1.525 3.442 17.754 1.00 98.06 313 ALA A N 1
ATOM 2406 C CA . ALA A 1 313 ? -2.460 3.389 18.876 1.00 98.06 313 ALA A CA 1
ATOM 2407 C C . ALA A 1 313 ? -2.960 4.782 19.298 1.00 98.06 313 ALA A C 1
ATOM 2409 O O . ALA A 1 313 ? -4.093 4.903 19.756 1.00 98.06 313 ALA A O 1
ATOM 2410 N N . GLU A 1 314 ? -2.166 5.840 19.082 1.00 97.88 314 GLU A N 1
ATOM 2411 C CA . GLU A 1 314 ? -2.595 7.227 19.312 1.00 97.88 314 GLU A CA 1
ATOM 2412 C C . GLU A 1 314 ? -3.790 7.601 18.415 1.00 97.88 314 GLU A C 1
ATOM 2414 O O . GLU A 1 314 ? -4.767 8.182 18.886 1.00 97.88 314 GLU A O 1
ATOM 2419 N N . ILE A 1 315 ? -3.759 7.192 17.141 1.00 98.62 315 ILE A N 1
ATOM 2420 C CA . ILE A 1 315 ? -4.858 7.408 16.188 1.00 98.62 315 ILE A CA 1
ATOM 2421 C C . ILE A 1 315 ? -6.071 6.562 16.593 1.00 98.62 315 ILE A C 1
ATOM 2423 O O . ILE A 1 315 ? -7.187 7.071 16.630 1.00 98.62 315 ILE A O 1
ATOM 2427 N N . VAL A 1 316 ? -5.861 5.282 16.921 1.00 98.56 316 VAL A N 1
ATOM 2428 C CA . VAL A 1 316 ? -6.946 4.370 17.332 1.00 98.56 316 VAL A CA 1
ATOM 2429 C C . VAL A 1 316 ? -7.668 4.897 18.574 1.00 98.56 316 VAL A C 1
ATOM 2431 O O . VAL A 1 316 ? -8.891 4.939 18.581 1.00 98.56 316 VAL A O 1
ATOM 2434 N N . SER A 1 317 ? -6.929 5.373 19.578 1.00 98.19 317 SER A N 1
ATOM 2435 C CA . SER A 1 317 ? -7.492 5.945 20.808 1.00 98.19 317 SER A CA 1
ATOM 2436 C C . SER A 1 317 ? -8.356 7.184 20.542 1.00 98.19 317 SER A C 1
ATOM 2438 O O . SER A 1 317 ? -9.443 7.329 21.108 1.00 98.19 317 SER A O 1
ATOM 2440 N N . ALA A 1 318 ? -7.917 8.060 19.632 1.00 98.12 318 ALA A N 1
ATOM 2441 C CA . ALA A 1 318 ? -8.700 9.223 19.224 1.00 98.12 318 ALA A CA 1
ATOM 2442 C C . ALA A 1 318 ? -9.997 8.821 18.495 1.00 98.12 318 ALA A C 1
ATOM 2444 O O . ALA A 1 318 ? -11.051 9.406 18.744 1.00 98.12 318 ALA A O 1
ATOM 2445 N N . LEU A 1 319 ? -9.945 7.792 17.642 1.00 98.19 319 LEU A N 1
ATOM 2446 C CA . LEU A 1 319 ? -11.132 7.253 16.968 1.00 98.19 319 LEU A CA 1
ATOM 2447 C C . LEU A 1 319 ? -12.091 6.560 17.943 1.00 98.19 319 LEU A C 1
ATOM 2449 O O . LEU A 1 319 ? -13.298 6.738 17.819 1.00 98.19 319 LEU A O 1
ATOM 2453 N N . ASP A 1 320 ? -11.576 5.808 18.917 1.00 96.88 320 ASP A N 1
ATOM 2454 C CA . ASP A 1 320 ? -12.387 5.158 19.954 1.00 96.88 320 ASP A CA 1
ATOM 2455 C C . ASP A 1 320 ? -13.074 6.201 20.856 1.00 96.88 320 ASP A C 1
ATOM 2457 O O . ASP A 1 320 ? -14.242 6.036 21.208 1.00 96.88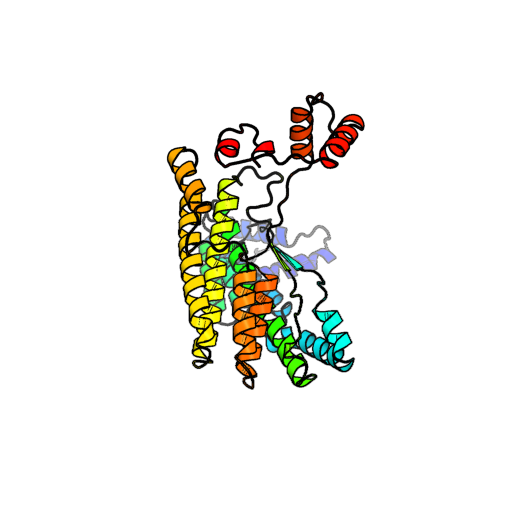 320 ASP A O 1
ATOM 2461 N N . SER A 1 321 ? -12.395 7.314 21.156 1.00 96.44 321 SER A N 1
ATOM 2462 C CA . SER A 1 321 ? -12.989 8.446 21.883 1.00 96.44 321 SER A CA 1
ATOM 2463 C C . SER A 1 321 ? -14.118 9.102 21.077 1.00 96.44 321 SER A C 1
ATOM 2465 O O . SER A 1 321 ? -15.221 9.271 21.589 1.00 96.44 321 SER A O 1
ATOM 2467 N N . ALA A 1 322 ? -13.889 9.386 19.790 1.00 96.19 322 ALA A N 1
ATOM 2468 C CA . ALA A 1 322 ? -14.921 9.938 18.909 1.00 96.19 322 ALA A CA 1
ATOM 2469 C C . ALA A 1 322 ? -16.106 8.973 18.706 1.00 96.19 322 ALA A C 1
ATOM 2471 O O . ALA A 1 322 ? -17.249 9.405 18.578 1.00 96.19 322 ALA A O 1
ATOM 2472 N N . LEU A 1 323 ? -15.854 7.660 18.699 1.00 95.19 323 LEU A N 1
ATOM 2473 C CA . LEU A 1 323 ? -16.896 6.640 18.592 1.00 95.19 323 LEU A CA 1
ATOM 2474 C C . LEU A 1 323 ? -17.787 6.604 19.840 1.00 95.19 323 LEU A C 1
ATOM 2476 O O . LEU A 1 323 ? -18.995 6.410 19.706 1.00 95.19 323 LEU A O 1
ATOM 2480 N N . ALA A 1 324 ? -17.209 6.800 21.028 1.00 93.62 324 ALA A N 1
ATOM 2481 C CA . ALA A 1 324 ? -17.962 6.906 22.276 1.00 93.62 324 ALA A CA 1
ATOM 2482 C C . ALA A 1 324 ? -18.847 8.165 22.318 1.00 93.62 324 ALA A C 1
ATOM 2484 O O . ALA A 1 324 ? -19.927 8.130 22.893 1.00 93.62 324 ALA A O 1
ATOM 2485 N N . GLU A 1 325 ? -18.425 9.255 21.672 1.00 91.81 325 GLU A N 1
ATOM 2486 C CA . GLU A 1 325 ? -19.215 10.491 21.553 1.00 91.81 325 GLU A CA 1
ATOM 2487 C C . GLU A 1 325 ? -20.331 10.399 20.490 1.00 91.81 325 GLU A C 1
ATOM 2489 O O . GLU A 1 325 ? -21.298 11.156 20.547 1.00 91.81 325 GLU A O 1
ATOM 2494 N N . ALA A 1 326 ? -20.243 9.455 19.544 1.00 89.62 326 ALA A N 1
ATOM 2495 C CA . ALA A 1 326 ? -21.193 9.251 18.442 1.00 89.62 326 ALA A CA 1
ATOM 2496 C C . ALA A 1 326 ? -22.453 8.437 18.838 1.00 89.62 326 ALA A C 1
ATOM 2498 O O . ALA A 1 326 ? -22.963 7.607 18.066 1.00 89.62 326 ALA A O 1
ATOM 2499 N N . GLU A 1 327 ? -22.955 8.602 20.065 1.00 80.38 327 GLU A N 1
ATOM 2500 C CA . GLU A 1 327 ? -24.173 7.920 20.522 1.00 80.38 327 GLU A CA 1
ATOM 2501 C C . GLU A 1 327 ? -25.381 8.306 19.650 1.00 80.38 327 GLU A C 1
ATOM 2503 O O . GLU A 1 327 ? -25.643 9.475 19.389 1.00 80.38 327 GLU A O 1
ATOM 2508 N N . GLY A 1 328 ? -26.113 7.305 19.147 1.00 81.88 328 GLY A N 1
ATOM 2509 C CA . GLY A 1 328 ? -27.252 7.516 18.240 1.00 81.88 328 GLY A CA 1
ATOM 2510 C C . GLY A 1 328 ? -26.896 7.880 16.788 1.00 81.88 328 GLY A C 1
ATOM 2511 O O . GLY A 1 328 ? -27.768 7.819 15.925 1.00 81.88 328 GLY A O 1
ATOM 2512 N N . GLU A 1 329 ? -25.629 8.170 16.470 1.00 92.81 329 GLU A N 1
ATOM 2513 C CA . GLU A 1 329 ? -25.182 8.515 15.111 1.00 92.81 329 GLU A CA 1
ATOM 2514 C C . GLU A 1 329 ? -24.585 7.302 14.378 1.00 92.81 329 GLU A C 1
ATOM 2516 O O . GLU A 1 329 ? -23.371 7.134 14.261 1.00 92.81 329 GLU A O 1
ATOM 2521 N N . GLU A 1 330 ? -25.442 6.411 13.872 1.00 94.69 330 GLU A N 1
ATOM 2522 C CA . GLU A 1 330 ? -24.999 5.155 13.244 1.00 94.69 330 GLU A CA 1
ATOM 2523 C C . GLU A 1 330 ? -24.083 5.350 12.027 1.00 94.69 330 GLU A C 1
ATOM 2525 O O . GLU A 1 330 ? -23.129 4.596 11.837 1.00 94.69 330 GLU A O 1
ATOM 2530 N N . SER A 1 331 ? -24.354 6.370 11.208 1.00 96.00 331 SER A N 1
ATOM 2531 C CA . SER A 1 331 ? -23.557 6.651 10.010 1.00 96.00 331 SER A CA 1
ATOM 2532 C C . SER A 1 331 ? -22.129 7.086 10.373 1.00 96.00 331 SER A C 1
ATOM 2534 O O . SER A 1 331 ? -21.169 6.536 9.833 1.00 96.00 331 SER A O 1
ATOM 2536 N N . LEU A 1 332 ? -21.984 7.989 11.354 1.00 97.44 332 LEU A N 1
ATOM 2537 C CA . LEU A 1 332 ? -20.685 8.417 11.883 1.00 97.44 332 LEU A CA 1
ATOM 2538 C C . LEU A 1 332 ? -19.937 7.243 12.520 1.00 97.44 332 LEU A C 1
ATOM 2540 O O . LEU A 1 332 ? -18.773 7.004 12.200 1.00 97.44 332 LEU A O 1
ATOM 2544 N N . ALA A 1 333 ? -20.616 6.468 13.373 1.00 97.50 333 ALA A N 1
ATOM 2545 C CA . ALA A 1 333 ? -20.027 5.299 14.017 1.00 97.50 333 ALA A CA 1
ATOM 2546 C C . ALA A 1 333 ? -19.458 4.311 12.985 1.00 97.50 333 ALA A C 1
ATOM 2548 O O . ALA A 1 333 ? -18.342 3.822 13.149 1.00 97.50 333 ALA A O 1
ATOM 2549 N N . ARG A 1 334 ? -20.174 4.063 11.881 1.00 97.75 334 ARG A N 1
ATOM 2550 C CA . ARG A 1 334 ? -19.706 3.178 10.808 1.00 97.75 334 ARG A CA 1
ATOM 2551 C C . ARG A 1 334 ? -18.458 3.717 10.114 1.00 97.75 334 ARG A C 1
ATOM 2553 O O . ARG A 1 334 ? -17.515 2.955 9.906 1.00 97.75 334 ARG A O 1
ATOM 2560 N N . ASP A 1 335 ? -18.422 5.005 9.785 1.00 98.12 335 ASP A N 1
ATOM 2561 C CA . ASP A 1 335 ? -17.252 5.613 9.145 1.00 98.12 335 ASP A CA 1
ATOM 2562 C C . ASP A 1 335 ? -16.007 5.566 10.050 1.00 98.12 335 ASP A C 1
ATOM 2564 O O . ASP A 1 335 ? -14.910 5.235 9.581 1.00 98.12 335 ASP A O 1
ATOM 2568 N N . LEU A 1 336 ? -16.185 5.820 11.353 1.00 98.38 336 LEU A N 1
ATOM 2569 C CA . LEU A 1 336 ? -15.134 5.711 12.370 1.00 98.38 336 LEU A CA 1
ATOM 2570 C C . LEU A 1 336 ? -14.617 4.278 12.507 1.00 98.38 336 LEU A C 1
ATOM 2572 O O . LEU A 1 336 ? -13.407 4.058 12.520 1.00 98.38 336 LEU A O 1
ATOM 2576 N N . LEU A 1 337 ? -15.518 3.297 12.560 1.00 98.44 337 LEU A N 1
ATOM 2577 C CA . LEU A 1 337 ? -15.180 1.880 12.672 1.00 98.44 337 LEU A CA 1
ATOM 2578 C C . LEU A 1 337 ? -14.411 1.369 11.447 1.00 98.44 337 LEU A C 1
ATOM 2580 O O . LEU A 1 337 ? -13.408 0.670 11.598 1.00 98.44 337 LEU A O 1
ATOM 2584 N N . ILE A 1 338 ? -14.814 1.779 10.239 1.00 98.56 338 ILE A N 1
ATOM 2585 C CA . ILE A 1 338 ? -14.080 1.473 9.004 1.00 98.56 338 ILE A CA 1
ATOM 2586 C C . ILE A 1 338 ? -12.668 2.063 9.068 1.00 98.56 338 ILE A C 1
ATOM 2588 O O . ILE A 1 338 ? -11.698 1.351 8.798 1.00 98.56 338 ILE A O 1
ATOM 2592 N N . LEU A 1 339 ? -12.529 3.345 9.430 1.00 98.56 339 LEU A N 1
ATOM 2593 C CA . LEU A 1 339 ? -11.220 3.992 9.536 1.00 98.56 339 LEU A CA 1
ATOM 2594 C C . LEU A 1 339 ? -10.350 3.331 10.614 1.00 98.56 339 LEU A C 1
ATOM 2596 O O . LEU A 1 339 ? -9.175 3.068 10.364 1.00 98.56 339 LEU A O 1
ATOM 2600 N N . ARG A 1 340 ? -10.923 2.987 11.771 1.00 98.56 340 ARG A N 1
ATOM 2601 C CA . ARG A 1 340 ? -10.228 2.270 12.845 1.00 98.56 340 ARG A CA 1
ATOM 2602 C C . ARG A 1 340 ? -9.654 0.946 12.347 1.00 98.56 340 ARG A C 1
ATOM 2604 O O . ARG A 1 340 ? -8.460 0.712 12.509 1.00 98.56 340 ARG A O 1
ATOM 2611 N N . SER A 1 341 ? -10.454 0.124 11.665 1.00 98.19 341 SER A N 1
ATOM 2612 C CA . SER A 1 341 ? -9.982 -1.146 11.096 1.00 98.19 341 SER A CA 1
ATOM 2613 C C . SER A 1 341 ? -8.878 -0.956 10.049 1.00 98.19 341 SER A C 1
ATOM 2615 O O . SER A 1 341 ? -7.955 -1.770 9.962 1.00 98.19 341 SER A O 1
ATOM 2617 N N . GLN A 1 342 ? -8.925 0.128 9.264 1.00 97.12 342 GLN A N 1
ATOM 2618 C CA . GLN A 1 342 ? -7.837 0.474 8.343 1.00 97.12 342 GLN A CA 1
ATOM 2619 C C . GLN A 1 342 ? -6.547 0.815 9.100 1.00 97.12 342 GLN A C 1
ATOM 2621 O O . GLN A 1 342 ? -5.498 0.261 8.769 1.00 97.12 342 GLN A O 1
ATOM 2626 N N . VAL A 1 343 ? -6.625 1.670 10.127 1.00 98.19 343 VAL A N 1
ATOM 2627 C CA . VAL A 1 343 ? -5.475 2.067 10.958 1.00 98.19 343 VAL A CA 1
ATOM 2628 C C . VAL A 1 343 ? -4.853 0.855 11.651 1.00 98.19 343 VAL A C 1
ATOM 2630 O O . VAL A 1 343 ? -3.636 0.681 11.612 1.00 98.19 343 VAL A O 1
ATOM 2633 N N . GLU A 1 344 ? -5.671 -0.035 12.212 1.00 97.00 344 GLU A N 1
ATOM 2634 C CA . GLU A 1 344 ? -5.211 -1.271 12.856 1.00 97.00 344 GLU A CA 1
ATOM 2635 C C . GLU A 1 344 ? -4.493 -2.209 11.867 1.00 97.00 344 GLU A C 1
ATOM 2637 O O . GLU A 1 344 ? -3.486 -2.837 12.209 1.00 97.00 344 GLU A O 1
ATOM 2642 N N . SER A 1 345 ? -4.954 -2.286 10.616 1.00 95.31 345 SER A N 1
ATOM 2643 C CA . SER A 1 345 ? -4.340 -3.152 9.601 1.00 95.31 345 SER A CA 1
ATOM 2644 C C . SER A 1 345 ? -3.050 -2.566 9.010 1.00 95.31 345 SER A C 1
ATOM 2646 O O . SER A 1 345 ? -2.041 -3.275 8.886 1.00 95.31 345 SER A O 1
ATOM 2648 N N . GLN A 1 346 ? -3.078 -1.277 8.658 1.00 95.50 346 GLN A N 1
ATOM 2649 C CA . GLN A 1 346 ? -2.042 -0.587 7.877 1.00 95.50 346 GLN A CA 1
ATOM 2650 C C . GLN A 1 346 ? -0.992 0.108 8.756 1.00 95.50 346 GLN A C 1
ATOM 2652 O O . GLN A 1 346 ? 0.145 0.305 8.322 1.00 95.50 346 GLN A O 1
ATOM 2657 N N . GLN A 1 347 ? -1.320 0.406 10.017 1.00 97.06 347 GLN A N 1
ATOM 2658 C CA . GLN A 1 347 ? -0.431 1.082 10.964 1.00 97.06 347 GLN A CA 1
ATOM 2659 C C . GLN A 1 347 ? 0.043 2.431 10.393 1.00 97.06 347 GLN A C 1
ATOM 2661 O O . GLN A 1 347 ? -0.726 3.141 9.751 1.00 97.06 347 GLN A O 1
ATOM 2666 N N . LEU A 1 348 ? 1.299 2.816 10.615 1.00 97.69 348 LEU A N 1
ATOM 2667 C CA . LEU A 1 348 ? 1.853 4.093 10.154 1.00 97.69 348 LEU A CA 1
ATOM 2668 C C . LEU A 1 348 ? 2.516 4.021 8.767 1.00 97.69 348 LEU A C 1
ATOM 2670 O O . LEU A 1 348 ? 3.349 4.862 8.473 1.00 97.69 348 LEU A O 1
ATOM 2674 N N . GLY A 1 349 ? 2.244 3.023 7.924 1.00 96.06 349 GLY A N 1
ATOM 2675 C CA . GLY A 1 349 ? 2.843 2.942 6.583 1.00 96.06 349 GLY A CA 1
ATOM 2676 C C . GLY A 1 349 ? 1.836 2.511 5.526 1.00 96.06 349 GLY A C 1
ATOM 2677 O O . GLY A 1 349 ? 0.799 1.946 5.853 1.00 96.06 349 GLY A O 1
ATOM 2678 N N . THR A 1 350 ? 2.146 2.741 4.250 1.00 97.00 350 THR A N 1
ATOM 2679 C CA . THR A 1 350 ? 1.275 2.316 3.135 1.00 97.00 350 THR A CA 1
ATOM 2680 C C . THR A 1 350 ? 1.191 0.794 2.985 1.00 97.00 350 THR A C 1
ATOM 2682 O O . THR A 1 350 ? 0.282 0.281 2.337 1.00 97.00 350 THR A O 1
ATOM 2685 N N . GLY A 1 351 ? 2.123 0.068 3.605 1.00 94.75 351 GLY A N 1
ATOM 2686 C CA . GLY A 1 351 ? 2.108 -1.377 3.778 1.00 94.75 351 GLY A CA 1
ATOM 2687 C C . GLY A 1 351 ? 3.105 -1.827 4.848 1.00 94.75 351 GLY A C 1
ATOM 2688 O O . GLY A 1 351 ? 3.915 -1.044 5.361 1.00 94.75 351 GLY A O 1
ATOM 2689 N N . ARG A 1 352 ? 3.052 -3.111 5.204 1.00 95.19 352 ARG A N 1
ATOM 2690 C CA . ARG A 1 352 ? 4.060 -3.761 6.049 1.00 95.19 352 ARG A CA 1
ATOM 2691 C C . ARG A 1 352 ? 5.342 -4.005 5.257 1.00 95.19 352 ARG A C 1
ATOM 2693 O O . ARG A 1 352 ? 5.304 -4.309 4.066 1.00 95.19 352 ARG A O 1
ATOM 2700 N N . ILE A 1 353 ? 6.475 -3.924 5.943 1.00 93.81 353 ILE A N 1
ATOM 2701 C CA . ILE A 1 353 ? 7.769 -4.286 5.369 1.00 93.81 353 ILE A CA 1
ATOM 2702 C C . ILE A 1 353 ? 7.958 -5.786 5.531 1.00 93.81 353 ILE A C 1
ATOM 2704 O O . ILE A 1 353 ? 7.825 -6.312 6.635 1.00 93.81 353 ILE A O 1
ATOM 2708 N N . HIS A 1 354 ? 8.312 -6.465 4.450 1.00 92.75 354 HIS A N 1
ATOM 2709 C CA . HIS A 1 354 ? 8.899 -7.793 4.535 1.00 92.75 354 HIS A CA 1
ATOM 2710 C C . HIS A 1 354 ? 10.360 -7.683 4.090 1.00 92.75 354 HIS A C 1
ATOM 2712 O O . HIS A 1 354 ? 10.655 -7.541 2.906 1.00 92.75 354 HIS A O 1
ATOM 2718 N N . LEU A 1 355 ? 11.256 -7.708 5.076 1.00 91.12 355 LEU A N 1
ATOM 2719 C CA . LEU A 1 355 ? 12.703 -7.668 4.887 1.00 91.12 355 LEU A CA 1
ATOM 2720 C C . LEU A 1 355 ? 13.202 -9.066 4.519 1.00 91.12 355 LEU A C 1
ATOM 2722 O O . LEU A 1 355 ? 12.869 -10.041 5.197 1.00 91.12 355 LEU A O 1
ATOM 2726 N N . ARG A 1 356 ? 14.033 -9.160 3.479 1.00 90.44 356 ARG A N 1
ATOM 2727 C CA . ARG A 1 356 ? 14.716 -10.406 3.118 1.00 90.44 356 ARG A CA 1
ATOM 2728 C C . ARG A 1 356 ? 16.220 -10.177 3.053 1.00 90.44 356 ARG A C 1
ATOM 2730 O O . ARG A 1 356 ? 16.685 -9.275 2.363 1.00 90.44 356 ARG A O 1
ATOM 2737 N N . VAL A 1 357 ? 16.962 -11.016 3.771 1.00 85.81 357 VAL A N 1
ATOM 2738 C CA . VAL A 1 357 ? 18.430 -11.021 3.817 1.00 85.81 357 VAL A CA 1
ATOM 2739 C C . VAL A 1 357 ? 18.920 -12.444 3.571 1.00 85.81 357 VAL A C 1
ATOM 2741 O O . VAL A 1 357 ? 18.293 -13.413 4.004 1.00 85.81 357 VAL A O 1
ATOM 2744 N N . ASN A 1 358 ? 20.036 -12.578 2.859 1.00 86.31 358 ASN A N 1
ATOM 2745 C CA . ASN A 1 358 ? 20.590 -13.876 2.510 1.00 86.31 358 ASN A CA 1
ATOM 2746 C C . ASN A 1 358 ? 21.192 -14.579 3.742 1.00 86.31 358 ASN A C 1
ATOM 2748 O O . ASN A 1 358 ? 22.027 -14.013 4.448 1.00 86.31 358 ASN A O 1
ATOM 2752 N N . ALA A 1 359 ? 20.837 -15.845 3.971 1.00 85.12 359 ALA A N 1
ATOM 2753 C CA . ALA A 1 359 ? 21.335 -16.605 5.120 1.00 85.12 359 ALA A CA 1
ATOM 2754 C C . ALA A 1 359 ? 22.870 -16.759 5.134 1.00 85.12 359 ALA A C 1
ATOM 2756 O O . ALA A 1 359 ? 23.472 -16.742 6.206 1.00 85.12 359 ALA A O 1
ATOM 2757 N N . ALA A 1 360 ? 23.521 -16.856 3.969 1.00 82.44 360 ALA A N 1
ATOM 2758 C CA . ALA A 1 360 ? 24.979 -16.929 3.889 1.00 82.44 360 ALA A CA 1
ATOM 2759 C C . ALA A 1 360 ? 25.644 -15.597 4.276 1.00 82.44 360 ALA A C 1
ATOM 2761 O O . ALA A 1 360 ? 26.707 -15.603 4.891 1.00 82.44 360 ALA A O 1
ATOM 2762 N N . GLN A 1 361 ? 25.010 -14.452 3.982 1.00 80.75 361 GLN A N 1
ATOM 2763 C CA . GLN A 1 361 ? 25.491 -13.143 4.448 1.00 80.75 361 GLN A CA 1
ATOM 2764 C C . GLN A 1 361 ? 25.457 -13.066 5.978 1.00 80.75 361 GLN A C 1
ATOM 2766 O O . GLN A 1 361 ? 26.452 -12.681 6.590 1.00 80.75 361 GLN A O 1
ATOM 2771 N N . ILE A 1 362 ? 24.357 -13.516 6.591 1.00 82.75 362 ILE A N 1
ATOM 2772 C CA . ILE A 1 362 ? 24.211 -13.579 8.052 1.00 82.75 362 ILE A CA 1
ATOM 2773 C C . ILE A 1 362 ? 25.257 -14.526 8.661 1.00 82.75 362 ILE A C 1
ATOM 2775 O O . ILE A 1 362 ? 25.935 -14.161 9.621 1.00 82.75 362 ILE A O 1
ATOM 2779 N N . ALA A 1 363 ? 25.438 -15.720 8.088 1.00 80.75 363 ALA A N 1
ATOM 2780 C CA . ALA A 1 363 ? 26.411 -16.699 8.573 1.00 80.75 363 ALA A CA 1
ATOM 2781 C C . 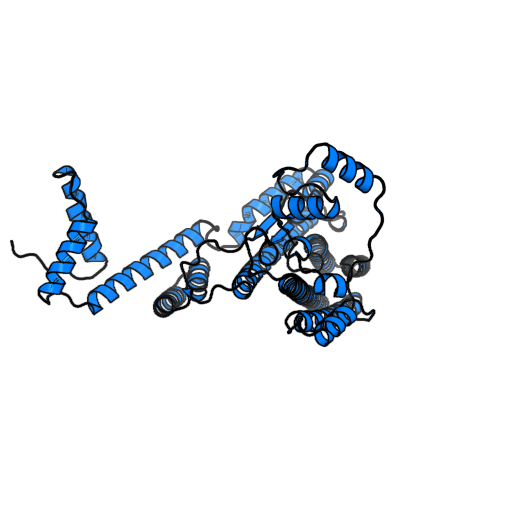ALA A 1 363 ? 27.853 -16.162 8.540 1.00 80.75 363 ALA A C 1
ATOM 2783 O O . ALA A 1 363 ? 28.601 -16.365 9.498 1.00 80.75 363 ALA A O 1
ATOM 2784 N N . THR A 1 364 ? 28.229 -15.428 7.489 1.00 79.44 364 THR A N 1
ATOM 2785 C CA . THR A 1 364 ? 29.545 -14.778 7.385 1.00 79.44 364 THR A CA 1
ATOM 2786 C C . THR A 1 364 ? 29.744 -13.713 8.465 1.00 79.44 364 THR A C 1
ATOM 2788 O O . THR A 1 364 ? 30.808 -13.661 9.084 1.00 79.44 364 THR A O 1
ATOM 2791 N N . VAL A 1 365 ? 28.729 -12.878 8.731 1.00 82.69 365 VAL A N 1
ATOM 2792 C CA . VAL A 1 365 ? 28.794 -11.855 9.793 1.00 82.69 365 VAL A CA 1
ATOM 2793 C C . VAL A 1 365 ? 28.967 -12.510 11.162 1.00 82.69 365 VAL A C 1
ATOM 2795 O O . VAL A 1 365 ? 29.874 -12.140 11.906 1.00 82.69 365 VAL A O 1
ATOM 2798 N N . ILE A 1 366 ? 28.163 -13.531 11.460 1.00 82.44 366 ILE A N 1
ATOM 2799 C CA . ILE A 1 366 ? 28.236 -14.275 12.721 1.00 82.44 366 ILE A CA 1
ATOM 2800 C C . ILE A 1 366 ? 29.599 -14.954 12.891 1.00 82.44 366 ILE A C 1
ATOM 2802 O O . ILE A 1 366 ? 30.199 -14.859 13.958 1.00 82.44 366 ILE A O 1
ATOM 2806 N N . SER A 1 367 ? 30.104 -15.629 11.855 1.00 78.50 367 SER A N 1
ATOM 2807 C CA . SER A 1 367 ? 31.384 -16.347 11.932 1.00 78.50 367 SER A CA 1
ATOM 2808 C C . SER A 1 367 ? 32.533 -15.389 12.237 1.00 78.50 367 SER A C 1
ATOM 2810 O O . SER A 1 367 ? 33.357 -15.670 13.105 1.00 78.50 367 SER A O 1
ATOM 2812 N N . ARG A 1 368 ? 32.521 -14.202 11.617 1.00 78.50 368 ARG A N 1
ATOM 2813 C CA . ARG A 1 368 ? 33.484 -13.136 11.907 1.00 78.50 368 ARG A CA 1
ATOM 2814 C C . ARG A 1 368 ? 33.368 -12.613 13.341 1.00 78.50 368 ARG A C 1
ATOM 2816 O O . ARG A 1 368 ? 34.390 -12.431 13.989 1.00 78.50 368 ARG A O 1
ATOM 2823 N N . GLU A 1 369 ? 32.160 -12.377 13.853 1.00 79.00 369 GLU A N 1
ATOM 2824 C CA . GLU A 1 369 ? 31.969 -11.897 15.235 1.00 79.00 369 GLU A CA 1
ATOM 2825 C C . GLU A 1 369 ? 32.348 -12.933 16.301 1.00 79.00 369 GLU A C 1
ATOM 2827 O O . GLU A 1 369 ? 32.749 -12.576 17.411 1.00 79.00 369 GLU A O 1
ATOM 2832 N N . LEU A 1 370 ? 32.220 -14.219 15.976 1.00 77.50 370 LEU A N 1
ATOM 2833 C CA . LEU A 1 370 ? 32.607 -15.326 16.846 1.00 77.50 370 LEU A CA 1
ATOM 2834 C C . LEU A 1 370 ? 34.076 -15.751 16.664 1.00 77.50 370 LEU A C 1
ATOM 2836 O O . LEU A 1 370 ? 34.508 -16.672 17.353 1.00 77.50 370 LEU A O 1
ATOM 2840 N N . ASN A 1 371 ? 34.840 -15.077 15.789 1.00 73.44 371 ASN A N 1
ATOM 2841 C CA . ASN A 1 371 ? 36.210 -15.442 15.397 1.00 73.44 371 ASN A CA 1
ATOM 2842 C C . ASN A 1 371 ? 36.337 -16.918 14.971 1.00 73.44 371 ASN A C 1
ATOM 2844 O O . ASN A 1 371 ? 37.277 -17.608 15.361 1.00 73.44 371 ASN A O 1
ATOM 2848 N N . LEU A 1 372 ? 35.360 -17.411 14.210 1.00 69.50 372 LEU A N 1
ATOM 2849 C CA . LEU A 1 372 ? 35.354 -18.758 13.644 1.00 69.50 372 LEU A CA 1
ATOM 2850 C C . LEU A 1 372 ? 36.015 -18.749 12.260 1.00 69.50 372 LEU A C 1
ATOM 2852 O O . LEU A 1 372 ? 35.912 -17.757 11.535 1.00 69.50 372 LEU A O 1
ATOM 2856 N N . ASP A 1 373 ? 36.665 -19.855 11.887 1.00 62.50 373 ASP A N 1
ATOM 2857 C CA . ASP A 1 373 ? 37.281 -20.000 10.564 1.00 62.50 373 ASP A CA 1
ATOM 2858 C C . ASP A 1 373 ? 36.230 -19.875 9.448 1.00 62.50 373 ASP A C 1
ATOM 2860 O O . ASP A 1 373 ? 35.164 -20.490 9.484 1.00 62.50 373 ASP A O 1
ATOM 2864 N N . ALA A 1 374 ? 36.543 -19.056 8.442 1.00 55.72 374 ALA A N 1
ATOM 2865 C CA . ALA A 1 374 ? 35.611 -18.627 7.397 1.00 55.72 374 ALA A CA 1
ATOM 2866 C C . ALA A 1 374 ? 35.278 -19.705 6.341 1.00 55.72 374 ALA A C 1
ATOM 2868 O O . ALA A 1 374 ? 34.454 -19.457 5.460 1.00 55.72 374 ALA A O 1
ATOM 2869 N N . ASP A 1 375 ? 35.903 -20.884 6.413 1.00 55.59 375 ASP A N 1
ATOM 2870 C CA . ASP A 1 375 ? 35.784 -21.938 5.395 1.00 55.59 375 ASP A CA 1
ATOM 2871 C C . ASP A 1 375 ? 34.530 -22.823 5.557 1.00 55.59 375 ASP A C 1
ATOM 2873 O O . ASP A 1 375 ? 34.180 -23.585 4.648 1.00 55.59 375 ASP A O 1
ATOM 2877 N N . GLU A 1 376 ? 33.792 -22.712 6.668 1.00 55.81 376 GLU A N 1
ATOM 2878 C CA . GLU A 1 376 ? 32.534 -23.441 6.850 1.00 55.81 376 GLU A CA 1
ATOM 2879 C C . GLU A 1 376 ? 31.338 -22.668 6.266 1.00 55.81 376 GLU A C 1
ATOM 2881 O O . GLU A 1 376 ? 30.895 -21.647 6.786 1.00 55.81 376 GLU A O 1
ATOM 2886 N N . ARG A 1 377 ? 30.727 -23.208 5.199 1.00 56.06 377 ARG A N 1
ATOM 2887 C CA . ARG A 1 377 ? 29.478 -22.674 4.602 1.00 56.06 377 ARG A CA 1
ATOM 2888 C C . ARG A 1 377 ? 28.259 -22.745 5.534 1.00 56.06 377 ARG A C 1
ATOM 2890 O O . ARG A 1 377 ? 27.204 -22.208 5.204 1.00 56.06 377 ARG A O 1
ATOM 2897 N N . SER A 1 378 ? 28.376 -23.442 6.660 1.00 63.09 378 SER A N 1
ATOM 2898 C CA . SER A 1 378 ? 27.328 -23.613 7.662 1.00 63.09 378 SER A CA 1
ATOM 2899 C C . SER A 1 378 ? 27.874 -23.276 9.037 1.00 63.09 378 SER A C 1
ATOM 2901 O O . SER A 1 378 ? 28.983 -23.682 9.360 1.00 63.09 378 SER A O 1
ATOM 2903 N N . LEU A 1 379 ? 27.062 -22.641 9.880 1.00 67.69 379 LEU A N 1
ATOM 2904 C CA . LEU A 1 379 ? 27.388 -22.483 11.294 1.00 67.69 379 LEU A CA 1
ATOM 2905 C C . LEU A 1 379 ? 27.482 -23.875 11.943 1.00 67.69 379 LEU A C 1
ATOM 2907 O O . LEU A 1 379 ? 26.468 -24.558 12.107 1.00 67.69 379 LEU A O 1
ATOM 2911 N N . GLY A 1 380 ? 28.694 -24.310 12.288 1.00 72.50 380 GLY A N 1
ATOM 2912 C CA . GLY A 1 380 ? 28.920 -25.570 12.990 1.00 72.50 380 GLY A CA 1
ATOM 2913 C C . GLY A 1 380 ? 28.214 -25.630 14.354 1.00 72.50 380 GLY A C 1
ATOM 2914 O O . GLY A 1 380 ? 27.764 -24.624 14.910 1.00 72.50 380 GLY A O 1
ATOM 2915 N N . ARG A 1 381 ? 28.136 -26.828 14.955 1.00 77.25 381 ARG A N 1
ATOM 2916 C CA . ARG A 1 381 ? 27.438 -27.048 16.246 1.00 77.25 381 ARG A CA 1
ATOM 2917 C C . ARG A 1 381 ? 27.943 -26.141 17.374 1.00 77.25 381 ARG A C 1
ATOM 2919 O O . ARG A 1 381 ? 27.148 -25.717 18.207 1.00 77.25 381 ARG A O 1
ATOM 2926 N N . MET A 1 382 ? 29.242 -25.838 17.399 1.00 74.69 382 MET A N 1
ATOM 2927 C CA . MET A 1 382 ? 29.837 -24.946 18.401 1.00 74.69 382 MET A CA 1
ATOM 2928 C C . MET A 1 382 ? 29.356 -23.500 18.245 1.00 74.69 382 MET A C 1
ATOM 2930 O O . MET A 1 382 ? 29.008 -22.871 19.242 1.00 74.69 382 MET A O 1
ATOM 2934 N N . ALA A 1 383 ? 29.264 -23.006 17.007 1.00 77.31 383 ALA A N 1
ATOM 2935 C CA . ALA A 1 383 ? 28.725 -21.683 16.705 1.00 77.31 383 ALA A CA 1
ATOM 2936 C C . ALA A 1 383 ? 27.264 -21.574 17.160 1.00 77.31 383 ALA A C 1
ATOM 2938 O O . ALA A 1 383 ? 26.898 -20.636 17.862 1.00 77.31 383 ALA A O 1
ATOM 2939 N N . LEU A 1 384 ? 26.442 -22.581 16.842 1.00 83.25 384 LEU A N 1
ATOM 2940 C CA . LEU A 1 384 ? 25.040 -22.630 17.268 1.00 83.25 384 LEU A CA 1
ATOM 2941 C C . LEU A 1 384 ? 24.890 -22.696 18.798 1.00 83.25 384 LEU A C 1
ATOM 2943 O O . LEU A 1 384 ? 24.001 -22.049 19.349 1.00 83.25 384 LEU A O 1
ATOM 2947 N N . ALA A 1 385 ? 25.764 -23.426 19.497 1.00 84.00 385 ALA A N 1
ATOM 2948 C CA . ALA A 1 385 ? 25.757 -23.491 20.959 1.00 84.00 385 ALA A CA 1
ATOM 2949 C C . ALA A 1 385 ? 26.160 -22.154 21.612 1.00 84.00 385 ALA A C 1
ATOM 2951 O O . ALA A 1 385 ? 25.546 -21.736 22.595 1.00 84.00 385 ALA A O 1
ATOM 2952 N N . GLU A 1 386 ? 27.162 -21.459 21.066 1.00 82.50 386 GLU A N 1
ATOM 2953 C CA . GLU A 1 386 ? 27.548 -20.110 21.500 1.00 82.50 386 GLU A CA 1
ATOM 2954 C C . GLU A 1 386 ? 26.419 -19.100 21.255 1.00 82.50 386 GLU A C 1
ATOM 2956 O O . GLU A 1 386 ? 26.051 -18.363 22.170 1.00 82.50 386 GLU A O 1
ATOM 2961 N N . LEU A 1 387 ? 25.817 -19.110 20.061 1.00 83.44 387 LEU A N 1
ATOM 2962 C CA . LEU A 1 387 ? 24.665 -18.268 19.732 1.00 83.44 387 LEU A CA 1
ATOM 2963 C C . LEU A 1 387 ? 23.491 -18.529 20.672 1.00 83.44 387 LEU A C 1
ATOM 2965 O O . LEU A 1 387 ? 22.911 -17.581 21.191 1.00 83.44 387 LEU A O 1
ATOM 2969 N N . SER A 1 388 ? 23.170 -19.797 20.943 1.00 86.56 388 SER A N 1
ATOM 2970 C CA . SER A 1 388 ? 22.113 -20.176 21.885 1.00 86.56 388 SER A CA 1
ATOM 2971 C C . SER A 1 388 ? 22.395 -19.643 23.293 1.00 86.56 388 SER A C 1
ATOM 2973 O O . SER A 1 388 ? 21.498 -19.088 23.928 1.00 86.56 388 SER A O 1
ATOM 2975 N N . ARG A 1 389 ? 23.650 -19.715 23.757 1.00 86.38 389 ARG A N 1
ATOM 2976 C CA . ARG A 1 389 ? 24.058 -19.156 25.054 1.00 86.38 389 ARG A CA 1
ATOM 2977 C C . ARG A 1 389 ? 23.890 -17.636 25.103 1.00 86.38 389 ARG A C 1
ATOM 2979 O O . ARG A 1 389 ? 23.379 -17.121 26.092 1.00 86.38 389 ARG A O 1
ATOM 2986 N N . ARG A 1 390 ? 24.299 -16.919 24.049 1.00 83.69 390 ARG A N 1
ATOM 2987 C CA . ARG A 1 390 ? 24.138 -15.455 23.955 1.00 83.69 390 ARG A CA 1
ATOM 2988 C C . ARG A 1 390 ? 22.667 -15.048 23.858 1.00 83.69 390 ARG A C 1
ATOM 2990 O O . ARG A 1 390 ? 22.266 -14.084 24.500 1.00 83.69 390 ARG A O 1
ATOM 2997 N N . ALA A 1 391 ? 21.861 -15.805 23.116 1.00 84.81 391 ALA A N 1
ATOM 2998 C CA . ALA A 1 391 ? 20.426 -15.573 22.973 1.00 84.81 391 ALA A CA 1
ATOM 2999 C C . ALA A 1 391 ? 19.647 -15.810 24.279 1.00 84.81 391 ALA A C 1
ATOM 3001 O O . ALA A 1 391 ? 18.609 -15.189 24.482 1.00 84.81 391 ALA A O 1
ATOM 3002 N N . ALA A 1 392 ? 20.144 -16.667 25.177 1.00 90.25 392 ALA A N 1
ATOM 3003 C CA . ALA A 1 392 ? 19.526 -16.907 26.483 1.00 90.25 392 ALA A CA 1
ATOM 3004 C C . ALA A 1 392 ? 19.686 -15.732 27.468 1.00 90.25 392 ALA A C 1
ATOM 3006 O O . ALA A 1 392 ? 18.898 -15.605 28.402 1.00 90.25 392 ALA A O 1
ATOM 3007 N N . ALA A 1 393 ? 20.693 -14.876 27.272 1.00 87.75 393 ALA A N 1
ATOM 3008 C CA . ALA A 1 393 ? 20.948 -13.698 28.099 1.00 87.75 393 ALA A CA 1
ATOM 3009 C C . ALA A 1 393 ? 21.339 -12.504 27.210 1.00 87.75 393 ALA A C 1
ATOM 3011 O O . ALA A 1 393 ? 22.506 -12.090 27.206 1.00 87.75 393 ALA A O 1
ATOM 3012 N N . PRO A 1 394 ? 20.389 -11.968 26.420 1.00 82.38 394 PRO A N 1
ATOM 3013 C CA . PRO A 1 394 ? 20.685 -10.912 25.468 1.00 82.38 394 PRO A CA 1
ATOM 3014 C C . PRO A 1 394 ? 21.130 -9.653 26.215 1.00 82.38 394 PRO A C 1
ATOM 3016 O O . PRO A 1 394 ? 20.457 -9.181 27.132 1.00 82.38 394 PRO A O 1
ATOM 3019 N N . LYS A 1 395 ? 22.276 -9.102 25.812 1.00 82.12 395 LYS A N 1
ATOM 3020 C CA . LYS A 1 395 ? 22.722 -7.777 26.246 1.00 82.12 395 LYS A CA 1
ATOM 3021 C C . LYS A 1 395 ? 22.315 -6.770 25.173 1.00 82.12 395 LYS A C 1
ATOM 3023 O O . LYS A 1 395 ? 22.748 -6.945 24.033 1.00 82.12 395 LYS A O 1
ATOM 3028 N N . PRO A 1 396 ? 21.501 -5.754 25.501 1.00 83.75 396 PRO A N 1
ATOM 3029 C CA . PRO A 1 396 ? 21.222 -4.665 24.578 1.00 83.75 396 PRO A CA 1
ATOM 3030 C C . PRO A 1 396 ? 22.526 -4.020 24.107 1.00 83.75 396 PRO A C 1
ATOM 3032 O O . PRO A 1 396 ? 23.450 -3.829 24.900 1.00 83.75 396 PRO A O 1
ATOM 3035 N N . VAL A 1 397 ? 22.595 -3.717 22.816 1.00 80.94 397 VAL A N 1
ATOM 3036 C CA . VAL A 1 397 ? 23.686 -2.951 22.218 1.00 80.94 397 VAL A CA 1
ATOM 3037 C C . VAL A 1 397 ? 23.087 -1.637 21.749 1.00 80.94 397 VAL A C 1
ATOM 3039 O O . VAL A 1 397 ? 22.110 -1.645 20.999 1.00 80.94 397 VAL A O 1
ATOM 3042 N N . ASP A 1 398 ? 23.671 -0.527 22.189 1.00 80.12 398 ASP A N 1
ATOM 3043 C CA . ASP A 1 398 ? 23.286 0.798 21.717 1.00 80.12 398 ASP A CA 1
ATOM 3044 C C . ASP A 1 398 ? 23.887 1.010 20.327 1.00 80.12 398 ASP A C 1
ATOM 3046 O O . ASP A 1 398 ? 25.062 1.340 20.189 1.00 80.12 398 ASP A O 1
ATOM 3050 N N . VAL A 1 399 ? 23.079 0.760 19.297 1.00 81.12 399 VAL A N 1
ATOM 3051 C CA . VAL A 1 399 ? 23.440 0.997 17.895 1.00 81.12 399 VAL A CA 1
ATOM 3052 C C . VAL A 1 399 ? 22.834 2.321 17.446 1.00 81.12 399 VAL A C 1
ATOM 3054 O O . VAL A 1 399 ? 21.652 2.583 17.672 1.00 81.12 399 VAL A O 1
ATOM 3057 N N . ASN A 1 400 ? 23.628 3.152 16.782 1.00 86.12 400 ASN A N 1
ATOM 3058 C CA . ASN A 1 400 ? 23.199 4.425 16.215 1.00 86.12 400 ASN A CA 1
ATOM 3059 C C . ASN A 1 400 ? 23.640 4.576 14.744 1.00 86.12 400 ASN A C 1
ATOM 3061 O O . ASN A 1 400 ? 24.310 3.722 14.162 1.00 86.12 400 ASN A O 1
ATOM 3065 N N . PHE A 1 401 ? 23.247 5.683 14.110 1.00 87.69 401 PHE A N 1
ATOM 3066 C CA . PHE A 1 401 ? 23.565 5.943 12.702 1.00 87.69 401 PHE A CA 1
ATOM 3067 C C . PHE A 1 401 ? 25.065 6.117 12.420 1.00 87.69 401 PHE A C 1
ATOM 3069 O O . PHE A 1 401 ? 25.499 5.826 11.305 1.00 87.69 401 PHE A O 1
ATOM 3076 N N . ALA A 1 402 ? 25.868 6.549 13.397 1.00 84.31 402 ALA A N 1
ATOM 3077 C CA . ALA A 1 402 ? 27.319 6.618 13.241 1.00 84.31 402 ALA A CA 1
ATOM 3078 C C . ALA A 1 402 ? 27.937 5.215 13.150 1.00 84.31 402 ALA A C 1
ATOM 3080 O O . ALA A 1 402 ? 28.852 5.013 12.353 1.00 84.31 402 ALA A O 1
ATOM 3081 N N . ASP A 1 403 ? 27.400 4.228 13.875 1.00 85.62 403 ASP A N 1
ATOM 3082 C CA . ASP A 1 403 ? 27.850 2.835 13.758 1.00 85.62 403 ASP A CA 1
ATOM 3083 C C . ASP A 1 403 ? 27.597 2.292 12.343 1.00 85.62 403 ASP A C 1
ATOM 3085 O O . ASP A 1 403 ? 28.494 1.712 11.729 1.00 85.62 403 ASP A O 1
ATOM 3089 N N . LEU A 1 404 ? 26.411 2.561 11.775 1.00 83.12 404 LEU A N 1
ATOM 3090 C CA . LEU A 1 404 ? 26.076 2.204 10.387 1.00 83.12 404 LEU A CA 1
ATOM 3091 C C . LEU A 1 404 ? 26.987 2.896 9.362 1.00 83.12 404 LEU A C 1
ATOM 3093 O O . LEU A 1 404 ?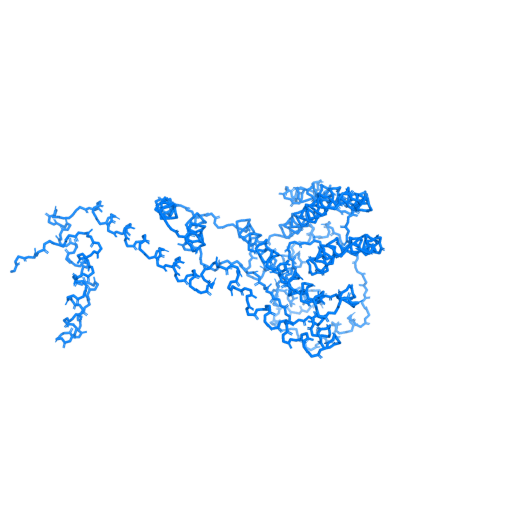 27.367 2.287 8.359 1.00 83.12 404 LEU A O 1
ATOM 3097 N N . PHE A 1 405 ? 27.338 4.159 9.606 1.00 83.00 405 PHE A N 1
ATOM 3098 C CA . PHE A 1 405 ? 28.233 4.932 8.745 1.00 83.00 405 PHE A CA 1
ATOM 3099 C C . PHE A 1 405 ? 29.660 4.371 8.738 1.00 83.00 405 PHE A C 1
ATOM 3101 O O . PHE A 1 405 ? 30.284 4.261 7.681 1.00 83.00 405 PHE A O 1
ATOM 3108 N N . LEU A 1 406 ? 30.170 3.982 9.910 1.00 84.19 406 LEU A N 1
ATOM 3109 C CA . LEU A 1 406 ? 31.525 3.454 10.070 1.00 84.19 406 LEU A CA 1
ATOM 3110 C C . LEU A 1 406 ? 31.658 1.992 9.616 1.00 84.19 406 LEU A C 1
ATOM 3112 O O . LEU A 1 406 ? 32.741 1.595 9.173 1.00 84.19 406 LEU A O 1
ATOM 3116 N N . GLU A 1 407 ? 30.588 1.195 9.695 1.00 85.19 407 GLU A N 1
ATOM 3117 C CA . GLU A 1 407 ? 30.598 -0.237 9.380 1.00 85.19 407 GLU A CA 1
ATOM 3118 C C . GLU A 1 407 ? 30.984 -0.498 7.923 1.00 85.19 407 GLU A C 1
ATOM 3120 O O . GLU A 1 407 ? 30.188 -0.236 7.040 1.00 85.19 407 GLU A O 1
ATOM 3125 N N . GLN A 1 408 ? 32.167 -1.044 7.635 1.00 77.06 408 GLN A N 1
ATOM 3126 C CA . GLN A 1 408 ? 32.643 -1.270 6.259 1.00 77.06 408 GLN A CA 1
ATOM 3127 C C . GLN A 1 408 ? 32.081 -2.546 5.605 1.00 77.06 408 GLN A C 1
ATOM 3129 O O . GLN A 1 408 ? 32.109 -2.682 4.381 1.00 77.06 408 GLN A O 1
ATOM 3134 N N . SER A 1 409 ? 31.578 -3.501 6.392 1.00 77.38 409 SER A N 1
ATOM 3135 C CA . SER A 1 409 ? 31.003 -4.747 5.889 1.00 77.38 409 SER A CA 1
ATOM 3136 C C . SER A 1 409 ? 29.591 -4.517 5.366 1.00 77.38 409 SER A C 1
ATOM 3138 O O . SER A 1 409 ? 28.654 -4.306 6.133 1.00 77.38 409 SER A O 1
ATOM 3140 N N . THR A 1 410 ? 29.401 -4.656 4.054 1.00 71.50 410 THR A N 1
ATOM 3141 C CA . THR A 1 410 ? 28.079 -4.542 3.422 1.00 71.50 410 THR A CA 1
ATOM 3142 C C . THR A 1 410 ? 27.049 -5.495 4.033 1.00 71.50 410 THR A C 1
ATOM 3144 O O . THR A 1 410 ? 25.900 -5.108 4.184 1.00 71.50 410 THR A O 1
ATOM 3147 N N . ALA A 1 411 ? 27.447 -6.713 4.412 1.00 72.56 411 ALA A N 1
ATOM 3148 C CA . ALA A 1 411 ? 26.544 -7.699 5.011 1.00 72.56 411 ALA A CA 1
ATOM 3149 C C . ALA A 1 411 ? 26.150 -7.375 6.461 1.00 72.56 411 ALA A C 1
ATOM 3151 O O . ALA A 1 411 ? 25.113 -7.841 6.905 1.00 72.56 411 ALA A O 1
ATOM 3152 N N . ARG A 1 412 ? 26.980 -6.619 7.194 1.00 76.50 412 ARG A N 1
ATOM 3153 C CA . ARG A 1 412 ? 26.697 -6.192 8.578 1.00 76.50 412 ARG A CA 1
ATOM 3154 C C . ARG A 1 412 ? 25.970 -4.847 8.627 1.00 76.50 412 ARG A C 1
ATOM 3156 O O . ARG A 1 412 ? 25.252 -4.578 9.577 1.00 76.50 412 ARG A O 1
ATOM 3163 N N . ARG A 1 413 ? 26.192 -4.006 7.610 1.00 77.62 413 ARG A N 1
ATOM 3164 C CA . ARG A 1 413 ? 25.536 -2.705 7.425 1.00 77.62 413 ARG A CA 1
ATOM 3165 C C . ARG A 1 413 ? 24.090 -2.839 6.926 1.00 77.62 413 ARG A C 1
ATOM 3167 O O . ARG A 1 413 ? 23.277 -1.964 7.205 1.00 77.62 413 ARG A O 1
ATOM 3174 N N . ARG A 1 414 ? 23.814 -3.863 6.117 1.00 69.81 414 ARG A N 1
ATOM 3175 C CA . ARG A 1 414 ? 22.466 -4.253 5.672 1.00 69.81 414 ARG A CA 1
ATOM 3176 C C . ARG A 1 414 ? 21.720 -4.946 6.793 1.00 69.81 414 ARG A C 1
ATOM 3178 O O . ARG A 1 414 ? 20.497 -4.710 6.875 1.00 69.81 414 ARG A O 1
#